Protein AF-A0A4Q7VZZ2-F1 (afdb_monomer)

Organism: NCBI:txid457575

Radius of gyration: 31.56 Å; Cα contacts (8 Å, |Δi|>4): 388; chains: 1; bounding box: 73×122×84 Å

Nearest PDB structures (foldseek):
  3zef-assembly2_E  TM=5.981E-01  e=8.680E+00  Saccharomyces cerevisiae
  4c0o-assembly1_A  TM=4.780E-01  e=5.813E+00  Homo sapiens

Foldseek 3Di:
DDDDDDDDDDDDDDDDDDDDDDDDDDDDDDDDDDDDDDDDDDDDDDDDDDDDDDDDDPPVVVVVVVLVVVVVLLVQPPPDQDDQDFDDDDFLAFAWNDPLLLQVVVQVLVVVALFKKDKDKDWLVCPRVVSVVCCVFQVQSDDPVVQVVCVVVQAKHWHKHWYDPDLTMIMIMITIHGGDGVCVVPDDIFGCPDPVRNDDDPQFKTWDWDWDDVVVVTDTGIWIATDPVNLVSLLVVLLVLLQDDDDDPCSVVVNVSSLVSLLPPHQIPRSLVSSVVSVVSNQVSNPVRDDPPDGDPDDDDRDHDDPPDGRADPPDGHHSVSSSVVSVVVVVVVVVVVVVVVVVVCVVVVPPPPPDPPPDDDDDDDDD

Secondary structure (DSSP, 8-state):
---------------------------------------------------------HHHHHHHHHHHHHHHHHHHT------SS------SPBPBSSHHHHHHHHHHHHHTT--EEEEEEEEHHHHHHHHHHHHHHH-TT--HHHHHHHHHTTBPPEEEEEEESSSSEEEEEEEE-SSBSHHHHHS--EETTSGGG--EETTTEEEEEEEPPGGGT--EEEEEEE-HHHHHHHHHHHHHHHHS--TTSTTHHHHHHHHHHHHHS---HHHHHHHHHHHHHHHHHHHTTS-TTS--S--S------TTS-SB-SSSPPBHHHHHHHHHHHHHHHHHHHHHHHHHHHHHHHSS------PPPP--PPP-

pLDDT: mean 76.36, std 24.4, range [24.23, 98.31]

Solvent-accessible surface area (backbone atoms only — not comparable to full-atom values): 22594 Å² total; per-residue (Å²): 136,85,82,86,82,90,83,87,90,86,81,86,88,88,77,91,85,84,87,81,90,83,82,88,85,86,85,90,82,83,86,80,94,78,89,82,90,79,85,83,87,90,79,93,78,87,89,80,90,89,90,79,91,76,95,77,61,69,66,59,53,53,53,52,51,56,54,50,51,56,56,48,57,68,57,70,61,63,72,68,85,71,74,96,75,75,72,89,43,86,46,87,50,63,33,46,64,41,72,62,27,42,55,45,50,53,50,54,44,38,74,73,48,27,41,31,32,40,73,53,74,40,45,41,88,50,46,58,61,50,53,52,54,41,28,74,67,41,49,34,72,56,52,76,68,54,40,51,55,40,42,75,72,50,23,36,38,37,40,70,44,55,43,76,69,55,65,58,30,29,37,37,39,44,33,24,28,70,55,54,49,60,59,74,78,75,47,84,66,34,44,40,86,42,86,92,40,32,52,60,57,78,76,50,30,29,49,41,78,44,72,45,57,67,91,80,71,35,59,74,43,81,34,44,25,58,26,71,68,46,46,51,52,51,48,52,49,39,35,53,46,36,50,53,78,56,88,92,50,90,54,46,59,50,39,53,52,50,51,53,54,59,67,70,48,61,36,36,68,45,30,43,54,51,51,50,53,43,51,49,49,23,43,57,32,22,63,76,66,46,60,92,86,62,72,66,100,72,84,77,78,84,65,75,63,66,92,78,69,72,40,44,41,73,99,61,55,45,15,48,50,43,51,36,54,51,27,51,52,51,45,50,51,52,52,51,52,51,51,52,52,52,51,55,52,50,58,72,67,62,74,78,73,79,68,74,81,77,71,83,78,80,85,83,80,85,83,134

Structure (mmCIF, N/CA/C/O backbone):
data_AF-A0A4Q7VZZ2-F1
#
_entry.id   AF-A0A4Q7VZZ2-F1
#
loop_
_atom_site.group_PDB
_atom_site.id
_atom_site.type_symbol
_atom_site.label_atom_id
_atom_site.label_alt_id
_atom_site.label_comp_id
_atom_site.label_asym_id
_atom_site.label_entity_id
_atom_site.label_seq_id
_atom_site.pdbx_PDB_ins_code
_atom_site.Cartn_x
_atom_site.Cartn_y
_atom_site.Cartn_z
_atom_site.occupancy
_atom_site.B_iso_or_equiv
_atom_site.auth_seq_id
_atom_site.auth_comp_id
_atom_site.auth_asym_id
_atom_site.auth_atom_id
_atom_site.pdbx_PDB_model_num
ATOM 1 N N . MET A 1 1 ? 4.113 51.829 35.228 1.00 39.25 1 MET A N 1
ATOM 2 C CA . MET A 1 1 ? 4.800 51.907 33.922 1.00 39.25 1 MET A CA 1
ATOM 3 C C . MET A 1 1 ? 3.866 51.384 32.838 1.00 39.25 1 MET A C 1
ATOM 5 O O . MET A 1 1 ? 3.500 50.223 32.879 1.00 39.25 1 MET A O 1
ATOM 9 N N . ARG A 1 2 ? 3.448 52.312 31.968 1.00 35.62 2 ARG A N 1
ATOM 10 C CA . ARG A 1 2 ? 2.841 52.214 30.624 1.00 35.62 2 ARG A CA 1
ATOM 11 C C . ARG A 1 2 ? 1.776 51.141 30.325 1.00 35.62 2 ARG A C 1
ATOM 13 O O . ARG A 1 2 ? 2.043 49.988 30.020 1.00 35.62 2 ARG A O 1
ATOM 20 N N . SER A 1 3 ? 0.565 51.677 30.317 1.00 32.00 3 SER A N 1
ATOM 21 C CA . SER A 1 3 ? -0.673 51.359 29.611 1.00 32.00 3 SER A CA 1
ATOM 22 C C . SER A 1 3 ? -0.572 51.303 28.068 1.00 32.00 3 SER A C 1
ATOM 24 O O . SER A 1 3 ? 0.023 52.204 27.489 1.00 32.00 3 SER A O 1
ATOM 26 N N . GLN A 1 4 ? -1.270 50.308 27.473 1.00 44.69 4 GLN A N 1
ATOM 27 C CA . GLN A 1 4 ? -2.091 50.300 26.222 1.00 44.69 4 GLN A CA 1
ATOM 28 C C . GLN A 1 4 ? -1.486 50.796 24.868 1.00 44.69 4 GLN A C 1
ATOM 30 O O . GLN A 1 4 ? -0.408 51.376 24.888 1.00 44.69 4 GLN A O 1
ATOM 35 N N . PRO A 1 5 ? -2.140 50.636 23.675 1.00 56.12 5 PRO A N 1
ATOM 36 C CA . PRO A 1 5 ? -3.466 50.062 23.349 1.00 56.12 5 PRO A CA 1
ATOM 37 C C . PRO A 1 5 ? -3.540 49.115 22.115 1.00 56.12 5 PRO A C 1
ATOM 39 O O . PRO A 1 5 ? -2.614 48.953 21.326 1.00 56.12 5 PRO A O 1
ATOM 42 N N . CYS A 1 6 ? -4.742 48.553 21.934 1.00 44.47 6 CYS A N 1
ATOM 43 C CA . CYS A 1 6 ? -5.289 48.006 20.689 1.00 44.47 6 CYS A CA 1
ATOM 44 C C . CYS A 1 6 ? -5.641 49.117 19.678 1.00 44.47 6 CYS A C 1
ATOM 46 O O . CYS A 1 6 ? -6.211 50.121 20.092 1.00 44.47 6 CYS A O 1
ATOM 48 N N . LEU A 1 7 ? -5.478 48.883 18.368 1.00 40.19 7 LEU A N 1
ATOM 49 C CA . LEU A 1 7 ? -6.240 49.562 17.304 1.00 40.19 7 LEU A CA 1
ATOM 50 C C . LEU A 1 7 ? -6.517 48.600 16.131 1.00 40.19 7 LEU A C 1
ATOM 52 O O . LEU A 1 7 ? -5.662 47.814 15.733 1.00 40.19 7 LEU A O 1
ATOM 56 N N . ARG A 1 8 ? -7.763 48.659 15.640 1.00 36.69 8 ARG A N 1
ATOM 57 C CA . ARG A 1 8 ? -8.331 47.954 14.476 1.00 36.69 8 ARG A CA 1
ATOM 58 C C . ARG A 1 8 ? -8.104 48.781 13.165 1.00 36.69 8 ARG A C 1
ATOM 60 O O . ARG A 1 8 ? -7.063 49.413 13.069 1.00 36.69 8 ARG A O 1
ATOM 67 N N . PRO A 1 9 ? -8.997 48.790 12.142 1.00 57.81 9 PRO A N 1
ATOM 68 C CA . PRO A 1 9 ? -8.767 48.210 10.816 1.00 57.81 9 PRO A CA 1
ATOM 69 C C . PRO A 1 9 ? -8.853 49.247 9.665 1.00 57.81 9 PRO A C 1
ATOM 71 O O . PRO A 1 9 ? -9.215 50.400 9.863 1.00 57.81 9 PRO A O 1
ATOM 74 N N . GLY A 1 10 ? -8.616 48.815 8.428 1.00 33.50 10 GLY A N 1
ATOM 75 C CA . GLY A 1 10 ? -8.954 49.548 7.197 1.00 33.50 10 GLY A CA 1
ATOM 76 C C . GLY A 1 10 ? -8.524 48.701 5.996 1.00 33.50 10 GLY A C 1
ATOM 77 O O . GLY A 1 10 ? -7.490 48.054 6.071 1.00 33.50 10 GLY A O 1
ATOM 78 N N . GLY A 1 11 ? -9.255 48.547 4.897 1.00 31.64 11 GLY A N 1
ATOM 79 C CA . GLY A 1 11 ? -10.345 49.333 4.331 1.00 31.64 11 GLY A CA 1
ATOM 80 C C . GLY A 1 11 ? -10.063 49.514 2.829 1.00 31.64 11 GLY A C 1
ATOM 81 O O . GLY A 1 11 ? -8.915 49.738 2.465 1.00 31.64 11 GLY A O 1
ATOM 82 N N . ALA A 1 12 ? -11.122 49.447 2.012 1.00 34.97 12 ALA A N 1
ATOM 83 C CA . ALA A 1 12 ? -11.222 49.717 0.562 1.00 34.97 12 ALA A CA 1
ATOM 84 C C . ALA A 1 12 ? -10.725 48.611 -0.404 1.00 34.97 12 ALA A C 1
ATOM 86 O O . ALA A 1 12 ? -9.605 48.135 -0.286 1.00 34.97 12 ALA A O 1
ATOM 87 N N . LEU A 1 13 ? -11.548 48.013 -1.283 1.00 33.84 13 LEU A N 1
ATOM 88 C CA . LEU A 1 13 ? -12.462 48.496 -2.351 1.00 33.84 13 LEU A CA 1
ATOM 89 C C . LEU A 1 13 ? -11.770 49.009 -3.625 1.00 33.84 13 LEU A C 1
ATOM 91 O O . LEU A 1 13 ? -10.864 49.831 -3.558 1.00 33.84 13 LEU A O 1
ATOM 95 N N . SER A 1 14 ? -12.374 48.601 -4.754 1.00 34.44 14 SER A N 1
ATOM 96 C CA . SER A 1 14 ? -12.205 49.045 -6.155 1.00 34.44 14 SER A CA 1
ATOM 97 C C . SER A 1 14 ? -11.207 48.237 -6.995 1.00 34.44 14 SER A C 1
ATOM 99 O O . SER A 1 14 ? -10.136 47.893 -6.524 1.00 34.44 14 SER A O 1
ATOM 101 N N . ALA A 1 15 ? -11.447 47.915 -8.267 1.00 34.75 15 ALA A N 1
ATOM 102 C CA . ALA A 1 15 ? -12.625 48.003 -9.128 1.00 34.75 15 ALA A CA 1
ATOM 103 C C . ALA A 1 15 ? -12.344 47.178 -10.409 1.00 34.75 15 ALA A C 1
ATOM 105 O O . ALA A 1 15 ? -11.212 47.111 -10.873 1.00 34.75 15 ALA A O 1
ATOM 106 N N . ILE A 1 16 ? -13.395 46.549 -10.942 1.00 35.69 16 ILE A N 1
ATOM 107 C CA . ILE A 1 16 ? -13.844 46.543 -12.349 1.00 35.69 16 ILE A CA 1
ATOM 108 C C . ILE A 1 16 ? -12.779 46.796 -13.441 1.00 35.69 16 ILE A C 1
ATOM 110 O O . ILE A 1 16 ? -12.293 47.916 -13.582 1.00 35.69 16 ILE A O 1
ATOM 114 N N . ARG A 1 17 ? -12.609 45.824 -14.354 1.00 32.16 17 ARG A N 1
ATOM 115 C CA . ARG A 1 17 ? -12.758 46.050 -15.809 1.00 32.16 17 ARG A CA 1
ATOM 116 C C . ARG A 1 17 ? -12.973 44.747 -16.583 1.00 32.16 17 ARG A C 1
ATOM 118 O O . ARG A 1 17 ? -12.290 43.751 -16.377 1.00 32.16 17 ARG A O 1
ATOM 125 N N . SER A 1 18 ? -13.984 44.815 -17.436 1.00 35.59 18 SER A N 1
ATOM 126 C CA . SER A 1 18 ? -14.483 43.844 -18.401 1.00 35.59 18 SER A CA 1
ATOM 127 C C . SER A 1 18 ? -13.804 43.994 -19.772 1.00 35.59 18 SER A C 1
ATOM 129 O O . SER A 1 18 ? -13.081 44.964 -20.002 1.00 35.59 18 SER A O 1
ATOM 131 N N . ASN A 1 19 ? -14.189 43.087 -20.680 1.00 32.56 19 ASN A N 1
ATOM 132 C CA . ASN A 1 19 ? -14.012 43.059 -22.144 1.00 32.56 19 ASN A CA 1
ATOM 133 C C . ASN A 1 19 ? -12.762 42.294 -22.619 1.00 32.56 19 ASN A C 1
ATOM 135 O O . ASN A 1 19 ? -11.673 42.501 -22.106 1.00 32.56 19 ASN A O 1
ATOM 139 N N . GLY A 1 20 ? -12.837 41.411 -23.613 1.00 31.78 20 GLY A N 1
ATOM 140 C CA . GLY A 1 20 ? -13.952 41.066 -24.487 1.00 31.78 20 GLY A CA 1
ATOM 141 C C . GLY A 1 20 ? -13.604 39.875 -25.384 1.00 31.78 20 GLY A C 1
ATOM 142 O O . GLY A 1 20 ? -12.451 39.448 -25.459 1.00 31.78 20 GLY A O 1
ATOM 143 N N . ASP A 1 21 ? -14.653 39.354 -26.009 1.00 32.09 21 ASP A N 1
ATOM 144 C CA . ASP A 1 21 ? -14.691 38.262 -26.975 1.00 32.09 21 ASP A CA 1
ATOM 145 C C . ASP A 1 21 ? -13.755 38.437 -28.179 1.00 32.09 21 ASP A C 1
ATOM 147 O O . ASP A 1 21 ? -13.627 39.531 -28.726 1.00 32.09 21 ASP A O 1
ATOM 151 N N . ALA A 1 22 ? -13.224 37.317 -28.678 1.00 33.28 22 ALA A N 1
ATOM 152 C CA . ALA A 1 22 ? -12.983 37.124 -30.107 1.00 33.28 22 ALA A CA 1
ATOM 153 C C . ALA A 1 22 ? -12.971 35.625 -30.455 1.00 33.28 22 ALA A C 1
ATOM 155 O O . ALA A 1 22 ? -12.249 34.821 -29.866 1.00 33.28 22 ALA A O 1
ATOM 156 N N . ALA A 1 23 ? -13.825 35.275 -31.412 1.00 30.80 23 ALA A N 1
ATOM 157 C CA . ALA A 1 23 ? -14.110 33.942 -31.911 1.00 30.80 23 ALA A CA 1
ATOM 158 C C . ALA A 1 23 ? -13.030 33.389 -32.871 1.00 30.80 23 ALA A C 1
ATOM 160 O O . ALA A 1 23 ? -12.411 34.155 -33.598 1.00 30.80 23 ALA A O 1
ATOM 161 N N . LEU A 1 24 ? -12.877 32.050 -32.845 1.00 37.41 24 LEU A N 1
ATOM 162 C CA . LEU A 1 24 ? -12.759 31.051 -33.942 1.00 37.41 24 LEU A CA 1
ATOM 163 C C . LEU A 1 24 ? -12.002 31.420 -35.252 1.00 37.41 24 LEU A C 1
ATOM 165 O O . LEU A 1 24 ? -12.195 32.504 -35.791 1.00 37.41 24 LEU A O 1
ATOM 169 N N . PRO A 1 25 ? -11.249 30.475 -35.875 1.00 44.44 25 PRO A N 1
ATOM 170 C CA . PRO A 1 25 ? -11.900 29.392 -36.627 1.00 44.44 25 PRO A CA 1
ATOM 171 C C . PRO A 1 25 ? -11.245 27.997 -36.611 1.00 44.44 25 PRO A C 1
ATOM 173 O O . PRO A 1 25 ? -10.051 27.795 -36.406 1.00 44.44 25 PRO A O 1
ATOM 176 N N . VAL A 1 26 ? -12.127 27.035 -36.882 1.00 37.75 26 VAL A N 1
ATOM 177 C CA . VAL A 1 26 ? -11.930 25.622 -37.232 1.00 37.75 26 VAL A CA 1
ATOM 178 C C . VAL A 1 26 ? -11.282 25.496 -38.619 1.00 37.75 26 VAL A C 1
ATOM 180 O O . VAL A 1 26 ? -11.560 26.325 -39.486 1.00 37.75 26 VAL A O 1
ATOM 183 N N . PRO A 1 27 ? -10.553 24.399 -38.894 1.00 40.97 27 PRO A N 1
ATOM 184 C CA . PRO A 1 27 ? -10.705 23.766 -40.202 1.00 40.97 27 PRO A CA 1
ATOM 185 C C . PRO A 1 27 ? -11.000 22.257 -40.137 1.00 40.97 27 PRO A C 1
ATOM 187 O O . PRO A 1 27 ? -10.382 21.482 -39.408 1.00 40.97 27 PRO A O 1
ATOM 190 N N . LEU A 1 28 ? -11.976 21.881 -40.965 1.00 31.53 28 LEU A N 1
ATOM 191 C CA . LEU A 1 28 ? -12.332 20.543 -41.433 1.00 31.53 28 LEU A CA 1
ATOM 192 C C . LEU A 1 28 ? -11.379 20.097 -42.557 1.00 31.53 28 LEU A C 1
ATOM 194 O O . LEU A 1 28 ? -11.210 20.839 -43.519 1.00 31.53 28 LEU A O 1
ATOM 198 N N . ALA A 1 29 ? -10.880 18.858 -42.502 1.00 28.33 29 ALA A N 1
ATOM 199 C CA . ALA A 1 29 ? -10.583 17.992 -43.661 1.00 28.33 29 ALA A CA 1
ATOM 200 C C . ALA A 1 29 ? -10.330 16.562 -43.125 1.00 28.33 29 ALA A C 1
ATOM 202 O O . ALA A 1 29 ? -9.473 16.383 -42.268 1.00 28.33 29 ALA A O 1
ATOM 203 N N . ARG A 1 30 ? -11.209 15.568 -43.312 1.00 29.41 30 ARG A N 1
ATOM 204 C CA . ARG A 1 30 ? -11.512 14.724 -44.493 1.00 29.41 30 ARG A CA 1
ATOM 205 C C . ARG A 1 30 ? -10.363 13.834 -45.004 1.00 29.41 30 ARG A C 1
ATOM 207 O O . ARG A 1 30 ? -9.391 14.335 -45.549 1.00 29.41 30 ARG A O 1
ATOM 214 N N . ASN A 1 31 ? -10.674 12.526 -44.989 1.00 26.50 31 ASN A N 1
ATOM 215 C CA . ASN A 1 31 ? -10.181 11.425 -45.834 1.00 26.50 31 ASN A CA 1
ATOM 216 C C . ASN A 1 31 ? -8.745 10.925 -45.514 1.00 26.50 31 ASN A C 1
ATOM 218 O O . ASN A 1 31 ? -7.894 11.704 -45.127 1.00 26.50 31 ASN A O 1
ATOM 222 N N . ILE A 1 32 ? -8.366 9.643 -45.594 1.00 27.34 32 ILE A N 1
ATOM 223 C CA . ILE A 1 32 ? -8.776 8.520 -46.451 1.00 27.34 32 ILE A CA 1
ATOM 224 C C . ILE A 1 32 ? -8.549 7.202 -45.676 1.00 27.34 32 ILE A C 1
ATOM 226 O O . ILE A 1 32 ? -7.479 6.986 -45.110 1.00 27.34 32 ILE A O 1
ATOM 230 N N . PHE A 1 33 ? -9.536 6.302 -45.702 1.00 26.12 33 PHE A N 1
ATOM 231 C CA . PHE A 1 33 ? -9.358 4.868 -45.450 1.00 26.12 33 PHE A CA 1
ATOM 232 C C . PHE A 1 33 ? -8.538 4.264 -46.601 1.00 26.12 33 PHE A C 1
ATOM 234 O O . PHE A 1 33 ? -8.962 4.344 -47.752 1.00 26.12 33 PHE A O 1
ATOM 241 N N . ARG A 1 34 ? -7.408 3.615 -46.308 1.00 25.19 34 ARG A N 1
ATOM 242 C CA . ARG A 1 34 ? -6.804 2.622 -47.208 1.00 25.19 34 ARG A CA 1
ATOM 243 C C . ARG A 1 34 ? -6.516 1.354 -46.415 1.00 25.19 34 ARG A C 1
ATOM 245 O O . ARG A 1 34 ? -5.569 1.293 -45.638 1.00 25.19 34 ARG A O 1
ATOM 252 N N . CYS A 1 35 ? -7.400 0.376 -46.587 1.00 24.83 35 CYS A N 1
ATOM 253 C CA . CYS A 1 35 ? -7.046 -1.031 -46.480 1.00 24.83 35 CYS A CA 1
ATOM 254 C C . CYS A 1 35 ? -6.288 -1.382 -47.757 1.00 24.83 35 CYS A C 1
ATOM 256 O O . CYS A 1 35 ? -6.833 -1.151 -48.829 1.00 24.83 35 CYS A O 1
ATOM 258 N N . ASP A 1 36 ? -5.093 -1.949 -47.635 1.00 24.23 36 ASP A N 1
ATOM 259 C CA . ASP A 1 36 ? -4.539 -2.810 -48.673 1.00 24.23 36 ASP A CA 1
ATOM 260 C C . ASP A 1 36 ? -3.906 -4.030 -48.006 1.00 24.23 36 ASP A C 1
ATOM 262 O O . ASP A 1 36 ? -2.984 -3.956 -47.194 1.00 24.23 36 ASP A O 1
ATOM 266 N N . SER A 1 37 ? -4.509 -5.161 -48.335 1.00 26.12 37 SER A N 1
ATOM 267 C CA . SER A 1 37 ? -4.106 -6.531 -48.085 1.00 26.12 37 SER A CA 1
ATOM 268 C C . SER A 1 37 ? -3.112 -6.989 -49.153 1.00 26.12 37 SER A C 1
ATOM 270 O O . SER A 1 37 ? -3.473 -7.018 -50.325 1.00 26.12 37 SER A O 1
ATOM 272 N N . ILE A 1 38 ? -1.913 -7.422 -48.755 1.00 27.98 38 ILE A N 1
ATOM 273 C CA . ILE A 1 38 ? -0.977 -8.244 -49.552 1.00 27.98 38 ILE A CA 1
ATOM 274 C C . ILE A 1 38 ? -0.249 -9.127 -48.511 1.00 27.98 38 ILE A C 1
ATOM 276 O O . ILE A 1 38 ? 0.435 -8.586 -47.652 1.00 27.98 38 ILE A O 1
ATOM 280 N N . SER A 1 39 ? -0.554 -10.411 -48.279 1.00 24.44 39 SER A N 1
ATOM 281 C CA . SER A 1 39 ? -0.459 -11.628 -49.110 1.00 24.44 39 SER A CA 1
ATOM 282 C C . SER A 1 39 ? 0.946 -11.949 -49.648 1.00 24.44 39 SER A C 1
ATOM 284 O O . SER A 1 39 ? 1.445 -11.250 -50.518 1.00 24.44 39 SER A O 1
ATOM 286 N N . SER A 1 40 ? 1.447 -13.125 -49.232 1.00 28.25 40 SER A N 1
ATOM 287 C CA . SER A 1 40 ? 2.442 -13.993 -49.904 1.00 28.25 40 SER A CA 1
ATOM 288 C C . SER A 1 40 ? 3.922 -13.614 -49.722 1.00 28.25 40 SER A C 1
ATOM 290 O O . SER A 1 40 ? 4.353 -12.546 -50.126 1.00 28.25 40 SER A O 1
ATOM 292 N N . ASN A 1 41 ? 4.686 -14.399 -48.949 1.00 28.25 41 ASN A N 1
ATOM 293 C CA . ASN A 1 41 ? 5.438 -15.620 -49.329 1.00 28.25 41 ASN A CA 1
ATOM 294 C C . ASN A 1 41 ? 6.788 -15.323 -50.004 1.00 28.25 41 ASN A C 1
ATOM 296 O O . ASN A 1 41 ? 6.893 -14.363 -50.751 1.00 28.25 41 ASN A O 1
ATOM 300 N N . HIS A 1 42 ? 7.752 -16.231 -49.769 1.00 28.25 42 HIS A N 1
ATOM 301 C CA . HIS A 1 42 ? 9.171 -16.255 -50.188 1.00 28.25 42 HIS A CA 1
ATOM 302 C C . HIS A 1 42 ? 10.153 -15.635 -49.174 1.00 28.25 42 HIS A C 1
ATOM 304 O O . HIS A 1 42 ? 9.931 -14.545 -48.675 1.00 28.25 42 HIS A O 1
ATOM 310 N N . THR A 1 43 ? 11.275 -16.246 -48.780 1.00 28.97 43 THR A N 1
ATOM 311 C CA . THR A 1 43 ? 11.928 -17.509 -49.157 1.00 28.97 43 THR A CA 1
ATOM 312 C C . THR A 1 43 ? 12.889 -17.898 -48.029 1.00 28.97 43 THR A C 1
ATOM 314 O O . THR A 1 43 ? 13.584 -17.060 -47.459 1.00 28.97 43 THR A O 1
ATOM 317 N N . VAL A 1 44 ? 12.922 -19.195 -47.731 1.00 34.22 44 VAL A N 1
ATOM 318 C CA . VAL A 1 44 ? 13.939 -19.883 -46.933 1.00 34.22 44 VAL A CA 1
ATOM 319 C C . VAL A 1 44 ? 15.246 -19.883 -47.720 1.00 34.22 44 VAL A C 1
ATOM 321 O O . VAL A 1 44 ? 15.257 -20.454 -48.798 1.00 34.22 44 VAL A O 1
ATOM 324 N N . HIS A 1 45 ? 16.337 -19.322 -47.192 1.00 28.31 45 HIS A N 1
ATOM 325 C CA . HIS A 1 45 ? 17.685 -19.848 -47.438 1.00 28.31 45 HIS A CA 1
ATOM 326 C C . HIS A 1 45 ? 18.717 -19.328 -46.425 1.00 28.31 45 HIS A C 1
ATOM 328 O O . HIS A 1 45 ? 18.928 -18.133 -46.266 1.00 28.31 45 HIS A O 1
ATOM 334 N N . SER A 1 46 ? 19.422 -20.301 -45.842 1.00 29.31 46 SER A N 1
ATOM 335 C CA . SER A 1 46 ? 20.857 -20.274 -45.545 1.00 29.31 46 SER A CA 1
ATOM 336 C C . SER A 1 46 ? 21.383 -19.283 -44.501 1.00 29.31 46 SER A C 1
ATOM 338 O O . SER A 1 46 ? 21.820 -18.190 -44.843 1.00 29.31 46 SER A O 1
ATOM 340 N N . VAL A 1 47 ? 21.580 -19.774 -43.270 1.00 28.38 47 VAL A N 1
ATOM 341 C CA . VAL A 1 47 ? 22.791 -19.443 -42.494 1.00 28.38 47 VAL A CA 1
ATOM 342 C C . VAL A 1 47 ? 23.305 -20.702 -41.786 1.00 28.38 47 VAL A C 1
ATOM 344 O O . VAL A 1 47 ? 22.847 -21.073 -40.707 1.00 28.38 47 VAL A O 1
ATOM 347 N N . ARG A 1 48 ? 24.288 -21.361 -42.404 1.00 31.39 48 ARG A N 1
ATOM 348 C CA . ARG A 1 48 ? 25.267 -22.216 -41.721 1.00 31.39 48 ARG A CA 1
ATOM 349 C C . ARG A 1 48 ? 26.599 -21.462 -41.730 1.00 31.39 48 ARG A C 1
ATOM 351 O O . ARG A 1 48 ? 26.944 -20.863 -42.739 1.00 31.39 48 ARG A O 1
ATOM 358 N N . ALA A 1 49 ? 27.325 -21.578 -40.618 1.00 29.47 49 ALA A N 1
ATOM 359 C CA . ALA A 1 49 ? 28.697 -21.120 -40.371 1.00 29.47 49 ALA A CA 1
ATOM 360 C C . ALA A 1 49 ? 28.892 -19.639 -39.990 1.00 29.47 49 ALA A C 1
ATOM 362 O O . ALA A 1 49 ? 29.111 -18.788 -40.839 1.00 29.47 49 ALA A O 1
ATOM 363 N N . CYS A 1 50 ? 28.932 -19.368 -38.677 1.00 28.58 50 CYS A N 1
ATOM 364 C CA . CYS A 1 50 ? 30.097 -18.743 -38.029 1.00 28.58 50 CYS A CA 1
ATOM 365 C C . CYS A 1 50 ? 29.931 -18.799 -36.496 1.00 28.58 50 CYS A C 1
ATOM 367 O O . CYS A 1 50 ? 29.397 -17.882 -35.879 1.00 28.58 50 CYS A O 1
ATOM 369 N N . ALA A 1 51 ? 30.350 -19.898 -35.863 1.00 31.08 51 ALA A N 1
ATOM 370 C CA . ALA A 1 51 ? 30.410 -20.005 -34.403 1.00 31.08 51 ALA A CA 1
ATOM 371 C C . ALA A 1 51 ? 31.790 -20.522 -33.986 1.00 31.08 51 ALA A C 1
ATOM 373 O O . ALA A 1 51 ? 31.963 -21.669 -33.591 1.00 31.08 51 ALA A O 1
ATOM 374 N N . ALA A 1 52 ? 32.787 -19.649 -34.101 1.00 37.03 52 ALA A N 1
ATOM 375 C CA . ALA A 1 52 ? 34.055 -19.784 -33.404 1.00 37.03 52 ALA A CA 1
ATOM 376 C C . ALA A 1 52 ? 34.500 -18.394 -32.933 1.00 37.03 52 ALA A C 1
ATOM 378 O O . ALA A 1 52 ? 34.535 -17.453 -33.721 1.00 37.03 52 ALA A O 1
ATOM 379 N N . ARG A 1 53 ? 34.891 -18.317 -31.654 1.00 33.50 53 ARG A N 1
ATOM 380 C CA . ARG A 1 53 ? 35.426 -17.160 -30.904 1.00 33.50 53 ARG A CA 1
ATOM 381 C C . ARG A 1 53 ? 34.402 -16.189 -30.305 1.00 33.50 53 ARG A C 1
ATOM 383 O O . ARG A 1 53 ? 34.074 -15.163 -30.887 1.00 33.50 53 ARG A O 1
ATOM 390 N N . ARG A 1 54 ? 34.078 -16.413 -29.029 1.00 38.59 54 ARG A N 1
ATOM 391 C CA . ARG A 1 54 ? 34.680 -15.680 -27.891 1.00 38.59 54 ARG A CA 1
ATOM 392 C C . ARG A 1 54 ? 34.009 -16.149 -26.601 1.00 38.59 54 ARG A C 1
ATOM 394 O O . ARG A 1 54 ? 32.844 -15.859 -26.355 1.00 38.59 54 ARG A O 1
ATOM 401 N N . GLY A 1 55 ? 34.763 -16.875 -25.777 1.00 40.50 55 GLY A N 1
ATOM 402 C CA . GLY A 1 55 ? 34.391 -17.116 -24.392 1.00 40.50 55 GLY A CA 1
ATOM 403 C C . GLY A 1 55 ? 34.516 -15.809 -23.634 1.00 40.50 55 GLY A C 1
ATOM 404 O O . GLY A 1 55 ? 35.631 -15.358 -23.431 1.00 40.50 55 GLY A O 1
ATOM 405 N N . HIS A 1 56 ? 33.393 -15.192 -23.286 1.00 39.28 56 HIS A N 1
ATOM 406 C CA . HIS A 1 56 ? 33.267 -14.203 -22.222 1.00 39.28 56 HIS A CA 1
ATOM 407 C C . HIS A 1 56 ? 31.844 -14.314 -21.659 1.00 39.28 56 HIS A C 1
ATOM 409 O O . HIS A 1 56 ? 30.861 -14.179 -22.385 1.00 39.28 56 HIS A O 1
ATOM 415 N N . SER A 1 57 ? 31.776 -14.472 -20.337 1.00 43.62 57 SER A N 1
ATOM 416 C CA . SER A 1 57 ? 30.649 -14.099 -19.478 1.00 43.62 57 SER A CA 1
ATOM 417 C C . SER A 1 57 ? 29.603 -15.159 -19.105 1.00 43.62 57 SER A C 1
ATOM 419 O O . SER A 1 57 ? 28.419 -15.070 -19.436 1.00 43.62 57 SER A O 1
ATOM 421 N N . THR A 1 58 ? 30.024 -16.104 -18.265 1.00 40.66 58 THR A N 1
ATOM 422 C CA . THR A 1 58 ? 29.147 -16.759 -17.275 1.00 40.66 58 THR A CA 1
ATOM 423 C C . THR A 1 58 ? 28.572 -15.747 -16.268 1.00 40.66 58 THR A C 1
ATOM 425 O O . THR A 1 58 ? 27.390 -15.820 -15.941 1.00 40.66 58 THR A O 1
ATOM 428 N N . ALA A 1 59 ? 29.333 -14.706 -15.901 1.00 44.41 59 ALA A N 1
ATOM 429 C CA . ALA A 1 59 ? 28.909 -13.675 -14.945 1.00 44.41 59 ALA A CA 1
ATOM 430 C C . ALA A 1 59 ? 27.704 -12.825 -15.409 1.00 44.41 59 ALA A C 1
ATOM 432 O O . ALA A 1 59 ? 26.827 -12.499 -14.610 1.00 44.41 59 ALA A O 1
ATOM 433 N N . VAL A 1 60 ? 27.594 -12.488 -16.703 1.00 46.56 60 VAL A N 1
ATOM 434 C CA . VAL A 1 60 ? 26.417 -11.762 -17.225 1.00 46.56 60 VAL A CA 1
ATOM 435 C C . VAL A 1 60 ? 25.190 -12.675 -17.263 1.00 46.56 60 VAL A C 1
ATOM 437 O O . VAL A 1 60 ? 24.085 -12.207 -16.993 1.00 46.56 60 VAL A O 1
ATOM 440 N N . ARG A 1 61 ? 25.348 -13.979 -17.527 1.00 41.62 61 ARG A N 1
ATOM 441 C CA . ARG A 1 61 ? 24.223 -14.930 -17.501 1.00 41.62 61 ARG A CA 1
ATOM 442 C C . ARG A 1 61 ? 23.655 -15.113 -16.093 1.00 41.62 61 ARG A C 1
ATOM 444 O O . ARG A 1 61 ? 22.436 -15.064 -15.945 1.00 41.62 61 ARG A O 1
ATOM 451 N N . GLU A 1 62 ? 24.506 -15.224 -15.076 1.00 41.97 62 GLU A N 1
ATOM 452 C CA . GLU A 1 62 ? 24.078 -15.351 -13.674 1.00 41.97 62 GLU A CA 1
ATOM 453 C C . GLU A 1 62 ? 23.383 -14.084 -13.158 1.00 41.97 62 GLU A C 1
ATOM 455 O O . GLU A 1 62 ? 22.317 -14.168 -12.546 1.00 41.97 62 GLU A O 1
ATOM 460 N N . HIS A 1 63 ? 23.897 -12.896 -13.496 1.00 44.06 63 HIS A N 1
ATOM 461 C CA . HIS A 1 63 ? 23.247 -11.637 -13.113 1.00 44.06 63 HIS A CA 1
ATOM 462 C C . HIS A 1 63 ? 21.890 -11.447 -13.811 1.00 44.06 63 HIS A C 1
ATOM 464 O O . HIS A 1 63 ? 20.922 -10.996 -13.200 1.00 44.06 63 HIS A O 1
ATOM 470 N N . THR A 1 64 ? 21.776 -11.853 -15.080 1.00 41.59 64 THR A N 1
ATOM 471 C CA . THR A 1 64 ? 20.504 -11.780 -15.816 1.00 41.59 64 THR A CA 1
ATOM 472 C C . THR A 1 64 ? 19.482 -12.794 -15.284 1.00 41.59 64 THR A C 1
ATOM 474 O O . THR A 1 64 ? 18.291 -12.487 -15.242 1.00 41.59 64 THR A O 1
ATOM 477 N N . ALA A 1 65 ? 19.924 -13.973 -14.830 1.00 39.09 65 ALA A N 1
ATOM 478 C CA . ALA A 1 65 ? 19.067 -14.979 -14.200 1.00 39.09 65 ALA A CA 1
ATOM 479 C C . ALA A 1 65 ? 18.548 -14.524 -12.822 1.00 39.09 65 ALA A C 1
ATOM 481 O O . ALA A 1 65 ? 17.355 -14.663 -12.553 1.00 39.09 65 ALA A O 1
ATOM 482 N N . ALA A 1 66 ? 19.392 -13.891 -11.998 1.00 39.12 66 ALA A N 1
ATOM 483 C CA . ALA A 1 66 ? 18.979 -13.297 -10.723 1.00 39.12 66 ALA A CA 1
ATOM 484 C C . ALA A 1 66 ? 17.956 -12.157 -10.916 1.00 39.12 66 ALA A C 1
ATOM 486 O O . ALA A 1 66 ? 16.953 -12.081 -10.205 1.00 39.12 66 ALA A O 1
ATOM 487 N N . CYS A 1 67 ? 18.146 -11.316 -11.937 1.00 38.69 67 CYS A N 1
ATOM 488 C CA . CYS A 1 67 ? 17.215 -10.239 -12.281 1.00 38.69 67 CYS A CA 1
ATOM 489 C C . CYS A 1 67 ? 15.882 -10.743 -12.873 1.00 38.69 67 CYS A C 1
ATOM 491 O O . CYS A 1 67 ? 14.831 -10.154 -12.615 1.00 38.69 67 CYS A O 1
ATOM 493 N N . LEU A 1 68 ? 15.891 -11.842 -13.637 1.00 36.94 68 LEU A N 1
ATOM 494 C CA . LEU A 1 68 ? 14.666 -12.493 -14.123 1.00 36.94 68 LEU A CA 1
ATOM 495 C C . LEU A 1 68 ? 13.902 -13.197 -12.995 1.00 36.94 68 LEU A C 1
ATOM 497 O O . LEU A 1 68 ? 12.673 -13.230 -13.032 1.00 36.94 68 LEU A O 1
ATOM 501 N N . HIS A 1 69 ? 14.598 -13.692 -11.967 1.00 39.59 69 HIS A N 1
ATOM 502 C CA . HIS A 1 69 ? 13.955 -14.229 -10.770 1.00 39.59 69 HIS A CA 1
ATOM 503 C C . HIS A 1 69 ? 13.194 -13.128 -10.002 1.00 39.59 69 HIS A C 1
ATOM 505 O O . HIS A 1 69 ? 12.037 -13.337 -9.642 1.00 39.59 69 HIS A O 1
ATOM 511 N N . ASP A 1 70 ? 13.760 -11.923 -9.871 1.00 40.62 70 ASP A N 1
ATOM 512 C CA . ASP A 1 70 ? 13.105 -10.747 -9.255 1.00 40.62 70 ASP A CA 1
ATOM 513 C C . ASP A 1 70 ? 11.917 -10.220 -10.098 1.00 40.62 70 ASP A C 1
ATOM 515 O O . ASP A 1 70 ? 10.846 -9.896 -9.576 1.00 40.62 70 ASP A O 1
ATOM 519 N N . ALA A 1 71 ? 12.026 -10.242 -11.434 1.00 33.38 71 ALA A N 1
ATOM 520 C CA . ALA A 1 71 ? 10.897 -9.944 -12.325 1.00 33.38 71 ALA A CA 1
ATOM 521 C C . ALA A 1 71 ? 9.784 -11.012 -12.250 1.00 33.38 71 ALA A C 1
ATOM 523 O O . ALA A 1 71 ? 8.601 -10.681 -12.318 1.00 33.38 71 ALA A O 1
ATOM 524 N N . SER A 1 72 ? 10.139 -12.284 -12.040 1.00 39.72 72 SER A N 1
ATOM 525 C CA . SER A 1 72 ? 9.169 -13.364 -11.832 1.00 39.72 72 SER A CA 1
ATOM 526 C C . SER A 1 72 ? 8.489 -13.302 -10.456 1.00 39.72 72 SER A C 1
ATOM 528 O O . SER A 1 72 ? 7.334 -13.712 -10.336 1.00 39.72 72 SER A O 1
ATOM 530 N N . GLN A 1 73 ? 9.132 -12.710 -9.438 1.00 41.03 73 GLN A N 1
ATOM 531 C CA . GLN A 1 73 ? 8.487 -12.431 -8.149 1.00 41.03 73 GLN A CA 1
ATOM 532 C C . GLN A 1 73 ? 7.411 -11.344 -8.257 1.00 41.03 73 GLN A C 1
ATOM 534 O O . GLN A 1 73 ? 6.362 -11.470 -7.629 1.00 41.03 73 GLN A O 1
ATOM 539 N N . LEU A 1 74 ? 7.587 -10.344 -9.131 1.00 39.59 74 LEU A N 1
ATOM 540 C CA . LEU A 1 74 ? 6.510 -9.396 -9.458 1.00 39.59 74 LEU A CA 1
ATOM 541 C C . LEU A 1 74 ? 5.308 -10.070 -10.134 1.00 39.59 74 LEU A C 1
ATOM 543 O O . LEU A 1 74 ? 4.185 -9.585 -10.013 1.00 39.59 74 LEU A O 1
ATOM 547 N N . GLN A 1 75 ? 5.536 -11.178 -10.842 1.00 39.69 75 GLN A N 1
ATOM 548 C CA . GLN A 1 75 ? 4.509 -11.881 -11.610 1.00 39.69 75 GLN A CA 1
ATOM 549 C C . GLN A 1 75 ? 3.762 -12.943 -10.787 1.00 39.69 75 GLN A C 1
ATOM 551 O O . GLN A 1 75 ? 2.627 -13.282 -11.115 1.00 39.69 75 GLN A O 1
ATOM 556 N N . ARG A 1 76 ? 4.346 -13.428 -9.680 1.00 37.16 76 ARG A N 1
ATOM 557 C CA . ARG A 1 76 ? 3.698 -14.391 -8.767 1.00 37.16 76 ARG A CA 1
ATOM 558 C C . ARG A 1 76 ? 2.666 -13.770 -7.822 1.00 37.16 76 ARG A C 1
ATOM 560 O O . ARG A 1 76 ? 1.879 -14.507 -7.241 1.00 37.16 76 ARG A O 1
ATOM 567 N N . CYS A 1 77 ? 2.583 -12.443 -7.753 1.00 37.47 77 CYS A N 1
ATOM 568 C CA . CYS A 1 77 ? 1.461 -11.733 -7.130 1.00 37.47 77 CYS A CA 1
ATOM 569 C C . CYS A 1 77 ? 0.350 -11.411 -8.142 1.00 37.47 77 CYS A C 1
ATOM 571 O O . CYS A 1 77 ? -0.330 -10.390 -8.024 1.00 37.47 77 CYS A O 1
ATOM 573 N N . ALA A 1 78 ? 0.160 -12.257 -9.160 1.00 37.34 78 ALA A N 1
ATOM 574 C CA . ALA A 1 78 ? -1.081 -12.275 -9.915 1.00 37.34 78 ALA A CA 1
ATOM 575 C C . ALA A 1 78 ? -2.194 -12.723 -8.959 1.00 37.34 78 ALA A C 1
ATOM 577 O O . ALA A 1 78 ? -2.470 -13.912 -8.814 1.00 37.34 78 ALA A O 1
ATOM 578 N N . VAL A 1 79 ? -2.781 -11.750 -8.257 1.00 47.41 79 VAL A N 1
ATOM 579 C CA . VAL A 1 79 ? -4.044 -11.895 -7.535 1.00 47.41 79 VAL A CA 1
ATOM 580 C C . VAL A 1 79 ? -5.013 -12.511 -8.534 1.00 47.41 79 VAL A C 1
ATOM 582 O O . VAL A 1 79 ? -5.393 -11.852 -9.506 1.00 47.41 79 VAL A O 1
ATOM 585 N N . GLN A 1 80 ? -5.324 -13.797 -8.363 1.00 49.94 80 GLN A N 1
ATOM 586 C CA . GLN A 1 80 ? -6.290 -14.465 -9.221 1.00 49.94 80 GLN A CA 1
ATOM 587 C C . GLN A 1 80 ? -7.582 -13.637 -9.213 1.00 49.94 80 GLN A C 1
ATOM 589 O O . GLN A 1 80 ? -7.961 -13.118 -8.155 1.00 49.94 80 GLN A O 1
ATOM 594 N N . PRO A 1 81 ? -8.244 -13.453 -10.369 1.00 46.84 81 PRO A N 1
ATOM 595 C CA . PRO A 1 81 ? -9.497 -12.722 -10.411 1.00 46.84 81 PRO A CA 1
ATOM 596 C C . PRO A 1 81 ? -10.502 -13.445 -9.515 1.00 46.84 81 PRO A C 1
ATOM 598 O O . PRO A 1 81 ? -10.911 -14.571 -9.791 1.00 46.84 81 PRO A O 1
ATOM 601 N N . LEU A 1 82 ? -10.853 -12.793 -8.408 1.00 53.50 82 LEU A N 1
ATOM 602 C CA . LEU A 1 82 ? -11.799 -13.313 -7.435 1.00 53.50 82 LEU A CA 1
ATOM 603 C C . LEU A 1 82 ? -13.162 -13.600 -8.115 1.00 53.50 82 LEU A C 1
ATOM 605 O O . LEU A 1 82 ? -13.577 -12.833 -8.992 1.00 53.50 82 LEU A O 1
ATOM 609 N N . PRO A 1 83 ? -13.872 -14.678 -7.732 1.00 53.28 83 PRO A N 1
ATOM 610 C CA . PRO A 1 83 ? -15.170 -15.044 -8.304 1.00 53.28 83 PRO A CA 1
ATOM 611 C C . PRO A 1 83 ? -16.218 -13.924 -8.153 1.00 53.28 83 PRO A C 1
ATOM 613 O O . PRO A 1 83 ? -16.214 -13.175 -7.183 1.00 53.28 83 PRO A O 1
ATOM 616 N N . LYS A 1 84 ? -17.131 -13.806 -9.130 1.00 49.25 84 LYS A N 1
ATOM 617 C CA . LYS A 1 84 ? -18.037 -12.646 -9.306 1.00 49.25 84 LYS A CA 1
ATOM 618 C C . LYS A 1 84 ? -19.199 -12.544 -8.302 1.00 49.25 84 LYS A C 1
ATOM 620 O O . LYS A 1 84 ? -19.867 -11.516 -8.278 1.00 49.25 84 LYS A O 1
ATOM 625 N N . LEU A 1 85 ? -19.451 -13.574 -7.497 1.00 55.41 85 LEU A N 1
ATOM 626 C CA . LEU A 1 85 ? -20.498 -13.582 -6.473 1.00 55.41 85 LEU A CA 1
ATOM 627 C C . LEU A 1 85 ? -19.860 -13.982 -5.147 1.00 55.41 85 LEU A C 1
ATOM 629 O O . LEU A 1 85 ? -19.441 -15.124 -4.968 1.00 55.41 85 LEU A O 1
ATOM 633 N N . PHE A 1 86 ? -19.733 -13.013 -4.246 1.00 57.06 86 PHE A N 1
ATOM 634 C CA . PHE A 1 86 ? -19.143 -13.230 -2.933 1.00 57.06 86 PHE A CA 1
ATOM 635 C C . PHE A 1 86 ? -20.241 -13.587 -1.936 1.00 57.06 86 PHE A C 1
ATOM 637 O O . PHE A 1 86 ? -21.233 -12.860 -1.863 1.00 57.06 86 PHE A O 1
ATOM 644 N N . PRO A 1 87 ? -20.087 -14.664 -1.150 1.00 60.22 87 PRO A N 1
ATOM 645 C CA . PRO A 1 87 ? -20.984 -14.899 -0.033 1.00 60.22 87 PRO A CA 1
ATOM 646 C C . PRO A 1 87 ? -20.798 -13.797 1.017 1.00 60.22 87 PRO A C 1
ATOM 648 O O . PRO A 1 87 ? -19.672 -13.354 1.284 1.00 60.22 87 PRO A O 1
ATOM 651 N N . VAL A 1 88 ? -21.917 -13.363 1.599 1.00 71.62 88 VAL A N 1
ATOM 652 C CA . VAL A 1 88 ? -21.960 -12.340 2.649 1.00 71.62 88 VAL A CA 1
ATOM 653 C C . VAL A 1 88 ? -21.144 -12.840 3.838 1.00 71.62 88 VAL A C 1
ATOM 655 O O . VAL A 1 88 ? -21.471 -13.863 4.434 1.00 71.62 88 VAL A O 1
ATOM 658 N N . GLY A 1 89 ? -20.053 -12.148 4.155 1.00 79.00 89 GLY A N 1
ATOM 659 C CA . GLY A 1 89 ? -19.271 -12.440 5.353 1.00 79.00 89 GLY A CA 1
ATOM 660 C C . GLY A 1 89 ? -19.775 -11.666 6.565 1.00 79.00 89 GLY A C 1
ATOM 661 O O . GLY A 1 89 ? -20.426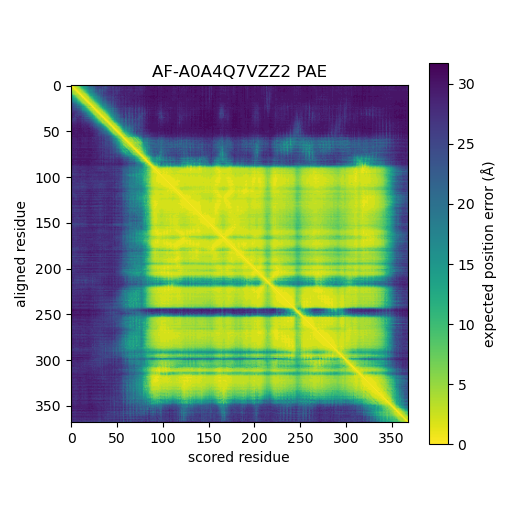 -10.626 6.449 1.00 79.00 89 GLY A O 1
ATOM 662 N N . THR A 1 90 ? -19.437 -12.171 7.741 1.00 87.88 90 THR A N 1
ATOM 663 C CA . THR A 1 90 ? -19.819 -11.625 9.049 1.00 87.88 90 THR A CA 1
ATOM 664 C C . THR A 1 90 ? -18.809 -10.617 9.591 1.00 87.88 90 THR A C 1
ATOM 666 O O . THR A 1 90 ? -19.155 -9.766 10.411 1.00 87.88 90 THR A O 1
ATOM 669 N N . SER A 1 91 ? -17.554 -10.665 9.132 1.00 92.38 91 SER A N 1
ATOM 670 C CA . SER A 1 91 ? -16.508 -9.795 9.671 1.00 92.38 91 SER A CA 1
ATOM 671 C C . SER A 1 91 ? -16.714 -8.322 9.284 1.00 92.38 91 SER A C 1
ATOM 673 O O . SER A 1 91 ? -17.100 -7.967 8.164 1.00 92.38 91 SER A O 1
ATOM 675 N N . TYR A 1 92 ? -16.419 -7.411 10.217 1.00 93.81 92 TYR A N 1
ATOM 676 C CA . TYR A 1 92 ? -16.556 -5.968 9.977 1.00 93.81 92 TYR A CA 1
ATOM 677 C C . TYR A 1 92 ? -15.491 -5.427 9.005 1.00 93.81 92 TYR A C 1
ATOM 679 O O . TYR A 1 92 ? -15.698 -4.393 8.357 1.00 93.81 92 TYR A O 1
ATOM 687 N N . VAL A 1 93 ? -14.359 -6.128 8.884 1.00 95.44 93 VAL A N 1
ATOM 688 C CA . VAL A 1 93 ? -13.247 -5.757 8.009 1.00 95.44 93 VAL A CA 1
ATOM 689 C C . VAL A 1 93 ? -13.634 -5.980 6.551 1.00 95.44 93 VAL A C 1
ATOM 691 O O . VAL A 1 93 ? -14.020 -7.072 6.139 1.00 95.44 93 VAL A O 1
ATOM 694 N N . ARG A 1 94 ? -13.481 -4.922 5.755 1.00 95.38 94 ARG A N 1
ATOM 695 C CA . ARG A 1 94 ? -13.705 -4.933 4.309 1.00 95.38 94 ARG A CA 1
ATOM 696 C C . ARG A 1 94 ? -12.375 -5.079 3.588 1.00 95.38 94 ARG A C 1
ATOM 698 O O . ARG A 1 94 ? -11.444 -4.324 3.871 1.00 95.38 94 ARG A O 1
ATOM 705 N N . ILE A 1 95 ? -12.307 -6.000 2.636 1.00 95.69 95 ILE A N 1
ATOM 706 C CA . ILE A 1 95 ? -11.112 -6.232 1.832 1.00 95.69 95 ILE A CA 1
ATOM 707 C C . ILE A 1 95 ? -11.140 -5.329 0.594 1.00 95.69 95 ILE A C 1
ATOM 709 O O . ILE A 1 95 ? -12.141 -5.315 -0.133 1.00 95.69 95 ILE A O 1
ATOM 713 N N . PRO A 1 96 ? -10.072 -4.549 0.345 1.00 95.94 96 PRO A N 1
ATOM 714 C CA . PRO A 1 96 ? -9.965 -3.750 -0.868 1.00 95.94 96 PRO A CA 1
ATOM 715 C C . PRO A 1 96 ? -10.016 -4.618 -2.131 1.00 95.94 96 PRO A C 1
ATOM 717 O O . PRO A 1 96 ? -9.540 -5.745 -2.132 1.00 95.94 96 PRO A O 1
ATOM 720 N N . SER A 1 97 ? -10.536 -4.076 -3.231 1.00 93.69 97 SER A N 1
ATOM 721 C CA . SER A 1 97 ? -10.690 -4.821 -4.493 1.00 93.69 97 SER A CA 1
ATOM 722 C C . SER A 1 97 ? -9.382 -5.071 -5.248 1.00 93.69 97 SER A C 1
ATOM 724 O O . SER A 1 97 ? -9.293 -5.955 -6.094 1.00 93.69 97 SER A O 1
ATOM 726 N N . SER A 1 98 ? -8.367 -4.248 -4.992 1.00 93.81 98 SER A N 1
ATOM 727 C CA . SER A 1 98 ? -7.070 -4.288 -5.664 1.00 93.81 98 SER A CA 1
ATOM 728 C C . SER A 1 98 ? -5.988 -3.668 -4.784 1.00 93.81 98 SER A C 1
ATOM 730 O O . SER A 1 98 ? -6.281 -2.891 -3.870 1.00 93.81 98 SER A O 1
ATOM 732 N N . GLN A 1 99 ? -4.721 -3.934 -5.106 1.00 94.25 99 GLN A N 1
ATOM 733 C CA . GLN A 1 99 ? -3.585 -3.308 -4.426 1.00 94.25 99 GLN A CA 1
ATOM 734 C C . GLN A 1 99 ? -3.689 -1.776 -4.476 1.00 94.25 99 GLN A C 1
ATOM 736 O O . GLN A 1 99 ? -3.511 -1.095 -3.467 1.00 94.25 99 GLN A O 1
ATOM 741 N N . THR A 1 100 ? -4.056 -1.234 -5.639 1.00 94.88 100 THR A N 1
ATOM 742 C CA . THR A 1 100 ? -4.290 0.201 -5.836 1.00 94.88 100 THR A CA 1
ATOM 743 C C . THR A 1 100 ? -5.447 0.713 -4.971 1.00 94.88 100 THR A C 1
ATOM 745 O O . THR A 1 1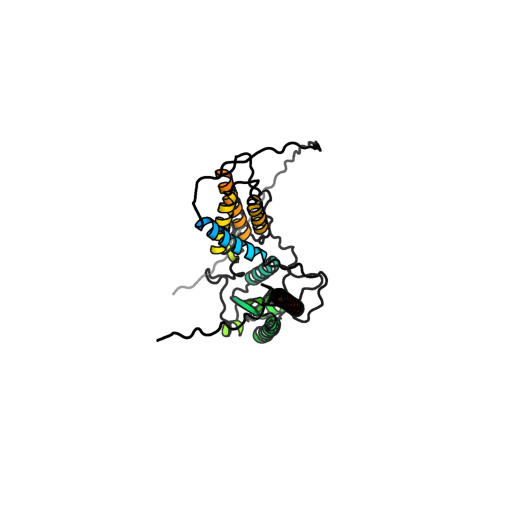00 ? -5.376 1.808 -4.422 1.00 94.88 100 THR A O 1
ATOM 748 N N . ALA A 1 101 ? -6.510 -0.066 -4.770 1.00 95.44 101 ALA A N 1
ATOM 749 C CA . ALA A 1 101 ? -7.561 0.306 -3.825 1.00 95.44 101 ALA A CA 1
ATOM 750 C C . ALA A 1 101 ? -7.057 0.339 -2.376 1.00 95.44 101 ALA A C 1
ATOM 752 O O . ALA A 1 101 ? -7.325 1.301 -1.656 1.00 95.44 101 ALA A O 1
ATOM 753 N N . CYS A 1 102 ? -6.280 -0.666 -1.964 1.00 96.75 102 CYS A N 1
ATOM 754 C CA . CYS A 1 102 ? -5.700 -0.736 -0.625 1.00 96.75 102 CYS A CA 1
ATOM 755 C C . CYS A 1 102 ? -4.797 0.470 -0.345 1.00 96.75 102 CYS A C 1
ATOM 757 O O . CYS A 1 102 ? -4.990 1.193 0.632 1.00 96.75 102 CYS A O 1
ATOM 759 N N . MET A 1 103 ? -3.863 0.745 -1.256 1.00 96.94 103 MET A N 1
ATOM 760 C CA . MET A 1 103 ? -2.978 1.908 -1.194 1.00 96.94 103 MET A CA 1
ATOM 761 C C . MET A 1 103 ? -3.773 3.217 -1.105 1.00 96.94 103 MET A C 1
ATOM 763 O O . MET A 1 103 ? -3.384 4.140 -0.387 1.00 96.94 103 MET A O 1
ATOM 767 N N . ARG A 1 104 ? -4.915 3.315 -1.795 1.00 95.69 104 ARG A N 1
ATOM 768 C CA . ARG A 1 104 ? -5.757 4.513 -1.767 1.00 95.69 104 ARG A CA 1
ATOM 769 C C . ARG A 1 104 ? -6.429 4.686 -0.412 1.00 95.69 104 ARG A C 1
ATOM 771 O O . ARG A 1 104 ? -6.450 5.803 0.088 1.00 95.69 104 ARG A O 1
ATOM 778 N N . ILE A 1 105 ? -6.949 3.612 0.174 1.00 96.31 105 ILE A N 1
ATOM 779 C CA . ILE A 1 105 ? -7.574 3.659 1.500 1.00 96.31 105 ILE A CA 1
ATOM 780 C C . ILE A 1 105 ? -6.553 4.124 2.541 1.00 96.31 105 ILE A C 1
ATOM 782 O O . ILE A 1 105 ? -6.840 5.056 3.283 1.00 96.31 105 ILE A O 1
ATOM 786 N N . VAL A 1 106 ? -5.341 3.558 2.535 1.00 97.19 106 VAL A N 1
ATOM 787 C CA . VAL A 1 106 ? -4.253 3.992 3.429 1.00 97.19 106 VAL A CA 1
ATOM 788 C C . VAL A 1 106 ? -3.936 5.477 3.237 1.00 97.19 106 VAL A C 1
ATOM 790 O O . VAL A 1 106 ? -3.895 6.224 4.210 1.00 97.19 106 VAL A O 1
ATOM 793 N N . LEU A 1 107 ? -3.752 5.916 1.987 1.00 95.94 107 LEU A N 1
ATOM 794 C CA . LEU A 1 107 ? -3.489 7.319 1.649 1.00 95.94 107 LEU A CA 1
ATOM 795 C C . LEU A 1 107 ? -4.585 8.239 2.202 1.00 95.94 107 LEU A C 1
ATOM 797 O O . LEU A 1 107 ? -4.274 9.214 2.877 1.00 95.94 107 LEU A O 1
ATOM 801 N N . GLU A 1 108 ? -5.856 7.929 1.938 1.00 94.94 108 GLU A N 1
ATOM 802 C CA . GLU A 1 108 ? -6.985 8.741 2.397 1.00 94.94 108 GLU A CA 1
ATOM 803 C C . GLU A 1 108 ? -7.108 8.747 3.927 1.00 94.94 108 GLU A C 1
ATOM 805 O O . GLU A 1 108 ? -7.466 9.770 4.507 1.00 94.94 108 GLU A O 1
ATOM 810 N N . THR A 1 109 ? -6.801 7.635 4.598 1.00 95.62 109 THR A N 1
ATOM 811 C CA . THR A 1 109 ? -6.798 7.556 6.064 1.00 95.62 109 THR A CA 1
ATOM 812 C C . THR A 1 109 ? -5.697 8.436 6.666 1.00 95.62 109 THR A C 1
ATOM 814 O O . THR A 1 109 ? -5.973 9.196 7.597 1.00 95.62 109 THR A O 1
ATOM 817 N N . VAL A 1 110 ? -4.491 8.435 6.089 1.00 95.62 110 VAL A N 1
ATOM 818 C CA . VAL A 1 110 ? -3.401 9.336 6.508 1.00 95.62 110 VAL A CA 1
ATOM 819 C C . VAL A 1 110 ? -3.743 10.801 6.215 1.00 95.62 110 VAL A C 1
ATOM 821 O O . VAL A 1 110 ? -3.578 11.651 7.086 1.00 95.62 110 VAL A O 1
ATOM 824 N N . GLU A 1 111 ? -4.293 11.111 5.034 1.00 93.38 111 GLU A N 1
ATOM 825 C CA . GLU A 1 111 ? -4.737 12.470 4.673 1.00 93.38 111 GLU A CA 1
ATOM 826 C C . GLU A 1 111 ? -5.801 13.021 5.640 1.00 93.38 111 GLU A C 1
ATOM 828 O O . GLU A 1 111 ? -5.855 14.226 5.875 1.00 93.38 111 GLU A O 1
ATOM 833 N N . ARG A 1 112 ? -6.629 12.152 6.235 1.00 92.75 112 ARG A N 1
ATOM 834 C CA . ARG A 1 112 ? -7.661 12.519 7.223 1.00 92.75 112 ARG A CA 1
ATOM 835 C C . ARG A 1 112 ? -7.132 12.696 8.652 1.00 92.75 112 ARG A C 1
ATOM 837 O O . ARG A 1 112 ? -7.937 12.977 9.544 1.00 92.75 112 ARG A O 1
ATOM 844 N N . GLY A 1 113 ? -5.828 12.520 8.876 1.00 93.44 113 GLY A N 1
ATOM 845 C CA . GLY A 1 113 ? -5.172 12.754 10.165 1.00 93.44 113 GLY A CA 1
ATOM 846 C C . GLY A 1 113 ? -4.834 11.500 10.975 1.00 93.44 113 GLY A C 1
ATOM 847 O O . GLY A 1 113 ? -4.477 11.623 12.143 1.00 93.44 113 GLY A O 1
ATOM 848 N N . SER A 1 114 ? -4.930 10.297 10.401 1.00 95.75 114 SER A N 1
ATOM 849 C CA . SER A 1 114 ? -4.364 9.092 11.025 1.00 95.75 114 SER A CA 1
ATOM 850 C C . SER A 1 114 ? -2.879 8.979 10.679 1.00 95.75 114 SER A C 1
ATOM 852 O O . SER A 1 114 ? -2.487 8.246 9.773 1.00 95.75 114 SER A O 1
ATOM 854 N N . SER A 1 115 ? -2.070 9.793 11.353 1.00 95.56 115 SER A N 1
ATOM 855 C CA . SER A 1 115 ? -0.631 9.958 11.126 1.00 95.56 115 SER A CA 1
ATOM 856 C C . SER A 1 115 ? 0.218 8.842 11.736 1.00 95.56 115 SER A C 1
ATOM 858 O O . SER A 1 115 ? 1.327 8.602 11.254 1.00 95.56 115 SER A O 1
ATOM 860 N N . TRP A 1 116 ? -0.280 8.154 12.762 1.00 97.88 116 TRP A N 1
ATOM 861 C CA . TRP A 1 116 ? 0.424 7.065 13.428 1.00 97.88 116 TRP A CA 1
ATOM 862 C C . TRP A 1 116 ? 0.072 5.732 12.797 1.00 97.88 116 TRP A C 1
ATOM 864 O O . TRP A 1 116 ? -1.080 5.499 12.429 1.00 97.88 116 TRP A O 1
ATOM 874 N N . TRP A 1 117 ? 1.045 4.838 12.667 1.00 98.06 117 TRP A N 1
ATOM 875 C CA . TRP A 1 117 ? 0.800 3.550 12.042 1.00 98.06 117 TRP A CA 1
ATOM 876 C C . TRP A 1 117 ? 1.721 2.440 12.541 1.00 98.06 117 TRP A C 1
ATOM 878 O O . TRP A 1 117 ? 2.833 2.681 12.996 1.00 98.06 117 TRP A O 1
ATOM 888 N N . SER A 1 118 ? 1.250 1.207 12.416 1.00 97.75 118 SER A N 1
ATOM 889 C CA . SER A 1 118 ? 2.036 -0.016 12.562 1.00 97.75 118 SER A CA 1
ATOM 890 C C . SER A 1 118 ? 1.636 -0.993 11.461 1.00 97.75 118 SER A C 1
ATOM 892 O O . SER A 1 118 ? 0.538 -0.905 10.902 1.00 97.75 118 SER A O 1
ATOM 894 N N . THR A 1 119 ? 2.534 -1.902 11.104 1.00 97.69 119 THR A N 1
ATOM 895 C CA . THR A 1 119 ? 2.278 -2.924 10.090 1.00 97.69 119 THR A CA 1
ATOM 896 C C . THR A 1 119 ? 2.885 -4.248 10.502 1.00 97.69 119 THR A C 1
ATOM 898 O O . THR A 1 119 ? 3.885 -4.299 11.215 1.00 97.69 119 THR A O 1
ATOM 901 N N . GLY A 1 120 ? 2.309 -5.323 9.985 1.00 97.06 120 GLY A N 1
ATOM 902 C CA . GLY A 1 120 ? 2.864 -6.654 10.115 1.00 97.06 120 GLY A CA 1
ATOM 903 C C . GLY A 1 120 ? 2.255 -7.610 9.105 1.00 97.06 120 GLY A C 1
ATOM 904 O O . GLY A 1 120 ? 1.427 -7.235 8.268 1.00 97.06 120 GLY A O 1
ATOM 905 N N . THR A 1 121 ? 2.684 -8.859 9.190 1.00 97.75 121 THR A N 1
ATOM 906 C CA . THR A 1 121 ? 2.090 -9.980 8.465 1.00 97.75 121 THR A CA 1
ATOM 907 C C . THR A 1 121 ? 1.411 -10.914 9.459 1.00 97.75 121 THR A C 1
ATOM 909 O O . THR A 1 121 ? 1.813 -11.018 10.617 1.00 97.75 121 THR A O 1
ATOM 912 N N . VAL A 1 122 ? 0.320 -11.541 9.035 1.00 97.81 122 VAL A N 1
ATOM 913 C CA . VAL A 1 122 ? -0.452 -12.489 9.839 1.00 97.81 122 VAL A CA 1
ATOM 914 C C . VAL A 1 122 ? -0.874 -13.653 8.955 1.00 97.81 122 VAL A C 1
ATOM 916 O O . VAL A 1 122 ? -1.275 -13.449 7.811 1.00 97.81 122 VAL A O 1
ATOM 919 N N . ALA A 1 123 ? -0.762 -14.873 9.470 1.00 97.62 123 ALA A N 1
ATOM 920 C CA . ALA A 1 123 ? -1.262 -16.058 8.786 1.00 97.62 123 ALA A CA 1
ATOM 921 C C . ALA A 1 123 ? -2.795 -15.996 8.640 1.00 97.62 123 ALA A C 1
ATOM 923 O O . ALA A 1 123 ? -3.479 -15.335 9.428 1.00 97.62 123 ALA A O 1
ATOM 924 N N . VAL A 1 124 ? -3.335 -16.646 7.609 1.00 97.00 124 VAL A N 1
ATOM 925 C CA . VAL A 1 124 ? -4.765 -16.563 7.260 1.00 97.00 124 VAL A CA 1
ATOM 926 C C . VAL A 1 124 ? -5.677 -17.026 8.403 1.00 97.00 124 VAL A C 1
ATOM 928 O O . VAL A 1 124 ? -6.684 -16.376 8.672 1.00 97.00 124 VAL A O 1
ATOM 931 N N . ASP A 1 125 ? -5.300 -18.085 9.119 1.00 95.94 125 ASP A N 1
ATOM 932 C CA . ASP A 1 125 ? -6.011 -18.618 10.292 1.00 95.94 125 ASP A CA 1
ATOM 933 C C . ASP A 1 125 ? -6.105 -17.608 11.449 1.00 95.94 125 ASP A C 1
ATOM 935 O O . ASP A 1 125 ? -7.101 -17.558 12.171 1.00 95.94 125 ASP A O 1
ATOM 939 N N . LYS A 1 126 ? -5.094 -16.748 11.594 1.00 97.88 126 LYS A N 1
ATOM 940 C CA . LYS A 1 126 ? -5.009 -15.740 12.661 1.00 97.88 126 LYS A CA 1
ATOM 941 C C . LYS A 1 126 ? -5.590 -14.385 12.271 1.00 97.88 126 LYS A C 1
ATOM 943 O O . LYS A 1 126 ? -5.731 -13.521 13.136 1.00 97.88 126 LYS A O 1
ATOM 948 N N . ALA A 1 127 ? -5.944 -14.177 11.004 1.00 97.56 127 ALA A N 1
ATOM 949 C CA . ALA A 1 127 ? -6.378 -12.873 10.511 1.00 97.56 127 ALA A CA 1
ATOM 950 C C . ALA A 1 127 ? -7.706 -12.413 11.142 1.00 97.56 127 ALA A C 1
ATOM 952 O O . ALA A 1 127 ? -7.810 -11.273 11.602 1.00 97.56 127 ALA A O 1
ATOM 953 N N . VAL A 1 128 ? -8.706 -13.302 11.218 1.00 97.25 128 VAL A N 1
ATOM 954 C CA . VAL A 1 128 ? -10.006 -12.991 11.840 1.00 97.25 128 VAL A CA 1
ATOM 955 C C . VAL A 1 128 ? -9.864 -12.775 13.356 1.00 97.25 128 VAL A C 1
ATOM 957 O O . VAL A 1 128 ? -10.266 -11.701 13.813 1.00 97.25 128 VAL A O 1
ATOM 960 N N . PRO A 1 129 ? -9.224 -13.675 14.138 1.00 97.94 129 PRO A N 1
ATOM 961 C CA . PRO A 1 129 ? -8.965 -13.432 15.560 1.00 97.94 129 PRO A CA 1
ATOM 962 C C . PRO A 1 129 ? -8.206 -12.129 15.838 1.00 97.94 129 PRO A C 1
ATOM 964 O O . PRO A 1 129 ? -8.563 -11.391 16.756 1.00 97.94 129 PRO A O 1
ATOM 967 N N . LEU A 1 130 ? -7.198 -11.798 15.020 1.00 98.00 130 LEU A N 1
ATOM 968 C CA . LEU A 1 130 ? -6.471 -10.531 15.129 1.00 98.00 130 LEU A CA 1
ATOM 969 C C . LEU A 1 130 ? -7.412 -9.331 14.959 1.00 98.00 130 LEU A C 1
ATOM 971 O O . LEU A 1 130 ? -7.333 -8.375 15.729 1.00 98.00 130 LEU A O 1
ATOM 975 N N . SER A 1 131 ? -8.316 -9.384 13.976 1.00 97.81 131 SER A N 1
ATOM 976 C CA . SER A 1 131 ? -9.273 -8.300 13.738 1.00 97.81 131 SER A CA 1
ATOM 977 C C . SER A 1 131 ? -10.244 -8.097 14.902 1.00 97.81 131 SER A C 1
ATOM 979 O O . SER A 1 131 ? -10.547 -6.954 15.241 1.00 97.81 131 SER A O 1
ATOM 981 N N . LEU A 1 132 ? -10.686 -9.177 15.554 1.00 97.81 132 LEU A N 1
ATOM 982 C CA . LEU A 1 132 ? -11.556 -9.106 16.729 1.00 97.81 132 LEU A CA 1
ATOM 983 C C . LEU A 1 132 ? -10.802 -8.542 17.936 1.00 97.81 132 LEU A C 1
ATOM 985 O O . LEU A 1 132 ? -11.283 -7.609 18.571 1.00 97.81 132 LEU A O 1
ATOM 989 N N . LYS A 1 133 ? -9.569 -9.007 18.169 1.00 97.75 133 LYS A N 1
ATOM 990 C CA . LYS A 1 133 ? -8.683 -8.463 19.207 1.00 97.75 133 LYS A CA 1
ATOM 991 C C . LYS A 1 133 ? -8.472 -6.955 19.039 1.00 97.75 133 LYS A C 1
ATOM 993 O O . LYS A 1 133 ? -8.525 -6.204 20.007 1.00 97.75 133 LYS A O 1
ATOM 998 N N . PHE A 1 134 ? -8.228 -6.484 17.817 1.00 98.12 134 PHE A N 1
ATOM 999 C CA . PHE A 1 134 ? -8.042 -5.053 17.550 1.00 98.12 134 PHE A CA 1
ATOM 1000 C C . PHE A 1 134 ? -9.347 -4.249 17.602 1.00 98.12 134 PHE A C 1
ATOM 1002 O O . PHE A 1 134 ? -9.303 -3.046 17.870 1.00 98.12 134 PHE A O 1
ATOM 1009 N N . ALA A 1 135 ? -10.502 -4.865 17.348 1.00 97.19 135 ALA A N 1
ATOM 1010 C CA . ALA A 1 135 ? -11.796 -4.224 17.577 1.00 97.19 135 ALA A CA 1
ATOM 1011 C C . ALA A 1 135 ? -12.028 -4.016 19.078 1.00 97.19 135 ALA A C 1
ATOM 1013 O O . ALA A 1 135 ? -12.289 -2.898 19.505 1.00 97.19 135 ALA A O 1
ATOM 1014 N N . GLU A 1 136 ? -11.807 -5.051 19.886 1.00 97.06 136 GLU A N 1
ATOM 1015 C CA . GLU A 1 136 ? -11.962 -4.988 21.340 1.00 97.06 136 GLU A CA 1
ATOM 1016 C C . GLU A 1 136 ? -11.000 -3.979 21.989 1.00 97.06 136 GLU A C 1
ATOM 1018 O O . GLU A 1 136 ? -11.417 -3.125 22.770 1.00 97.06 136 GLU A O 1
ATOM 1023 N N . LEU A 1 137 ? -9.711 -4.029 21.633 1.00 96.62 137 LEU A N 1
ATOM 1024 C CA . LEU A 1 137 ? -8.686 -3.192 22.264 1.00 96.62 137 LEU A CA 1
ATOM 1025 C C . LEU A 1 137 ? -8.679 -1.741 21.769 1.00 96.62 137 LEU A C 1
ATOM 1027 O O . LEU A 1 137 ? -8.404 -0.827 22.550 1.00 96.62 137 LEU A O 1
ATOM 1031 N N . TYR A 1 138 ? -8.917 -1.523 20.473 1.00 97.31 138 TYR A N 1
ATOM 1032 C CA . TYR A 1 138 ? -8.687 -0.228 19.819 1.00 97.31 138 TYR A CA 1
ATOM 1033 C C . TYR A 1 138 ? -9.912 0.328 19.088 1.00 97.31 138 TYR A C 1
ATOM 1035 O O . TYR A 1 138 ? -9.804 1.381 18.459 1.00 97.31 138 TYR A O 1
ATOM 1043 N N . GLN A 1 139 ? -11.065 -0.347 19.161 1.00 95.88 139 GLN A N 1
ATOM 1044 C CA . GLN A 1 139 ? -12.324 0.090 18.545 1.00 95.88 139 GLN A CA 1
ATOM 1045 C C . GLN A 1 139 ? -12.175 0.335 17.032 1.00 95.88 139 GLN A C 1
ATOM 1047 O O . GLN A 1 139 ? -12.614 1.342 16.473 1.00 95.88 139 GLN A O 1
ATOM 1052 N N . THR A 1 140 ? -11.476 -0.574 16.349 1.00 97.00 140 THR A N 1
ATOM 1053 C CA . THR A 1 140 ? -11.207 -0.474 14.900 1.00 97.00 140 THR A CA 1
ATOM 1054 C C . THR A 1 140 ? -12.447 -0.706 14.027 1.00 97.00 140 THR A C 1
ATOM 1056 O O . THR A 1 140 ? -12.439 -0.361 12.842 1.00 97.00 140 THR A O 1
ATOM 1059 N N . ASP A 1 141 ? -13.523 -1.225 14.613 1.00 96.56 141 ASP A N 1
ATOM 1060 C CA . ASP A 1 141 ? -14.830 -1.509 14.019 1.00 96.56 141 ASP A CA 1
ATOM 1061 C C . ASP A 1 141 ? -15.762 -0.287 13.934 1.00 96.56 141 ASP A C 1
ATOM 1063 O O . ASP A 1 141 ? -16.798 -0.339 13.267 1.00 96.56 141 ASP A O 1
ATOM 1067 N N . LEU A 1 142 ? -15.378 0.850 14.527 1.00 94.25 142 LEU A 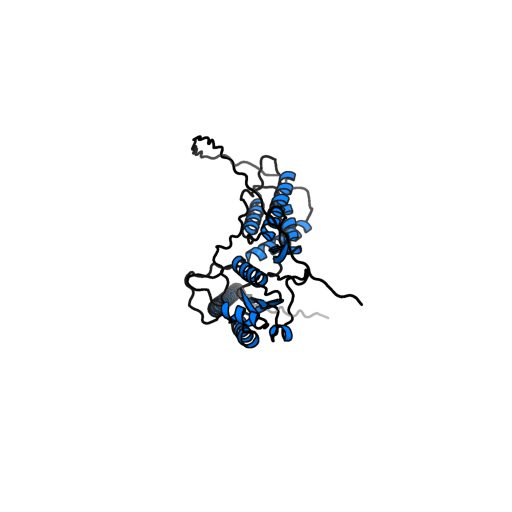N 1
ATOM 1068 C CA . LEU A 1 142 ? -16.193 2.065 14.525 1.00 94.25 142 LEU A CA 1
ATOM 1069 C C . LEU A 1 142 ? -16.551 2.549 13.110 1.00 94.25 142 LEU A C 1
ATOM 1071 O O . LEU A 1 142 ? -15.756 2.536 12.164 1.00 94.25 142 LEU A O 1
ATOM 1075 N N . THR A 1 143 ? -17.757 3.088 12.966 1.00 93.62 143 THR A N 1
ATOM 1076 C CA . THR A 1 143 ? -18.203 3.756 11.736 1.00 93.62 143 THR A CA 1
ATOM 1077 C C . THR A 1 143 ? -17.463 5.087 11.517 1.00 93.62 143 THR A C 1
ATOM 1079 O O . THR A 1 143 ? -16.932 5.677 12.463 1.00 93.62 143 THR A O 1
ATOM 1082 N N . PRO A 1 144 ? -17.424 5.634 10.282 1.00 91.31 144 PRO A N 1
ATOM 1083 C CA . PRO A 1 144 ? -16.791 6.930 10.023 1.00 91.31 144 PRO A CA 1
ATOM 1084 C C . PRO A 1 144 ? -17.316 8.076 10.904 1.00 91.31 144 PRO A C 1
ATOM 1086 O O . PRO A 1 144 ? -16.522 8.900 11.357 1.00 91.31 144 PRO A O 1
ATOM 1089 N N . ALA A 1 145 ? -18.625 8.112 11.177 1.00 92.81 145 ALA A N 1
ATOM 1090 C CA . ALA A 1 145 ? -19.243 9.121 12.036 1.00 92.81 145 ALA A CA 1
ATOM 1091 C C . ALA A 1 145 ? -18.788 8.977 13.496 1.00 92.81 145 ALA A C 1
ATOM 1093 O O . ALA A 1 145 ? -18.352 9.953 14.109 1.00 92.81 145 ALA A O 1
ATOM 1094 N N . GLN A 1 146 ? -18.792 7.748 14.024 1.00 95.62 146 GLN A N 1
ATOM 1095 C CA . GLN A 1 146 ? -18.301 7.461 15.374 1.00 95.62 146 GLN A CA 1
ATOM 1096 C C . GLN A 1 146 ? -16.819 7.824 15.526 1.00 95.62 146 GLN A C 1
ATOM 1098 O O . GLN A 1 146 ? -16.456 8.469 16.506 1.00 95.62 146 GLN A O 1
ATOM 1103 N N . ARG A 1 147 ? -15.967 7.515 14.538 1.00 95.06 147 ARG A N 1
ATOM 1104 C CA . ARG A 1 147 ? -14.547 7.917 14.556 1.00 95.06 147 ARG A CA 1
ATOM 1105 C C . ARG A 1 147 ? -14.361 9.429 14.626 1.00 95.06 147 ARG A C 1
ATOM 1107 O O . ARG A 1 147 ? -13.466 9.918 15.308 1.00 95.06 147 ARG A O 1
ATOM 1114 N N . THR A 1 148 ? -15.185 10.197 13.919 1.00 93.69 148 THR A N 1
ATOM 1115 C CA . THR A 1 148 ? -15.156 11.663 14.014 1.00 93.69 148 THR A CA 1
ATOM 1116 C C . THR A 1 148 ? -15.569 12.139 15.404 1.00 93.69 148 THR A C 1
ATOM 1118 O O . THR A 1 148 ? -14.882 12.982 15.973 1.00 93.69 148 THR A O 1
ATOM 1121 N N . ALA A 1 149 ? -16.608 11.547 15.996 1.00 95.44 149 ALA A N 1
ATOM 1122 C CA . ALA A 1 149 ? -17.027 11.869 17.360 1.00 95.44 149 ALA A CA 1
ATOM 1123 C C . ALA A 1 149 ? -15.962 11.506 18.415 1.00 95.44 149 ALA A C 1
ATOM 1125 O O . ALA A 1 149 ? -15.730 12.274 19.346 1.00 95.44 149 ALA A O 1
ATOM 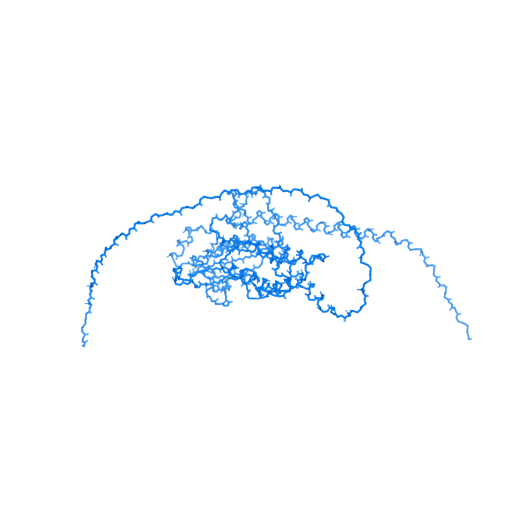1126 N N . VAL A 1 150 ? -15.279 10.365 18.267 1.00 94.75 150 VAL A N 1
ATOM 1127 C CA . VAL A 1 150 ? -14.168 9.946 19.143 1.00 94.75 150 VAL A CA 1
ATOM 1128 C C . VAL A 1 150 ? -13.006 10.939 19.059 1.00 94.75 150 VAL A C 1
ATOM 1130 O O . VAL A 1 150 ? -12.522 11.399 20.095 1.00 94.75 150 VAL A O 1
ATOM 1133 N N . ARG A 1 151 ? -12.627 11.350 17.842 1.00 95.00 151 ARG A N 1
ATOM 1134 C CA . ARG A 1 151 ? -11.583 12.365 17.622 1.00 95.00 151 ARG A CA 1
ATOM 1135 C C . ARG A 1 151 ? -11.961 13.725 18.207 1.00 95.00 151 ARG A C 1
ATOM 1137 O O . ARG A 1 151 ? -11.125 14.358 18.840 1.00 95.00 151 ARG A O 1
ATOM 1144 N N . ALA A 1 152 ? -13.222 14.142 18.078 1.00 94.81 152 ALA A N 1
ATOM 1145 C CA . ALA A 1 152 ? -13.715 15.386 18.677 1.00 94.81 152 ALA A CA 1
ATOM 1146 C C . ALA A 1 152 ? -13.605 15.392 20.215 1.00 94.81 152 ALA A C 1
ATOM 1148 O O . ALA A 1 152 ? -13.402 16.441 20.815 1.00 94.81 152 ALA A O 1
ATOM 1149 N N . LYS A 1 153 ? -13.667 14.217 20.856 1.00 96.19 153 LYS A N 1
ATOM 1150 C CA . LYS A 1 153 ? -13.449 14.042 22.304 1.00 96.19 153 LYS A CA 1
ATOM 1151 C C . LYS A 1 153 ? -11.961 13.957 22.697 1.00 96.19 153 LYS A C 1
ATOM 1153 O O . LYS A 1 153 ? -11.652 13.660 23.851 1.00 96.19 153 LYS A O 1
ATOM 1158 N N . GLY A 1 154 ? -11.033 14.161 21.757 1.00 95.62 154 GLY A N 1
ATOM 1159 C CA . GLY A 1 154 ? -9.586 14.071 21.988 1.00 95.62 154 GLY A CA 1
ATOM 1160 C C . GLY A 1 154 ? -9.076 12.648 22.249 1.00 95.62 154 GLY A C 1
ATOM 1161 O O . GLY A 1 154 ? -8.015 12.471 22.856 1.00 95.62 154 GLY A O 1
ATOM 1162 N N . ARG A 1 155 ? -9.839 11.625 21.843 1.00 96.38 155 ARG A N 1
ATOM 1163 C CA . ARG A 1 155 ? -9.432 10.217 21.918 1.00 96.38 155 ARG A CA 1
ATOM 1164 C C . ARG A 1 155 ? -8.881 9.754 20.572 1.00 96.38 155 ARG A C 1
ATOM 1166 O O . ARG A 1 155 ? -9.364 10.177 19.522 1.00 96.38 155 ARG A O 1
ATOM 1173 N N . ALA A 1 156 ? -7.882 8.878 20.617 1.00 96.75 156 ALA A N 1
ATOM 1174 C CA . ALA A 1 156 ? -7.304 8.279 19.426 1.00 96.75 156 ALA A CA 1
ATOM 1175 C C . ALA A 1 156 ? -8.331 7.358 18.759 1.00 96.75 156 ALA A C 1
ATOM 1177 O O . ALA A 1 156 ? -8.941 6.509 19.407 1.00 96.75 156 ALA A O 1
ATOM 1178 N N . SER A 1 157 ? -8.509 7.523 17.452 1.00 96.69 157 SER A N 1
ATOM 1179 C CA . SER A 1 157 ? -9.291 6.618 16.621 1.00 96.69 157 SER A CA 1
ATOM 1180 C C . SER A 1 157 ? -8.337 5.724 15.841 1.00 96.69 157 SER A C 1
ATOM 1182 O O . SER A 1 157 ? -7.496 6.236 15.101 1.00 96.69 157 SER A O 1
ATOM 1184 N N . ALA A 1 158 ? -8.513 4.408 15.948 1.00 97.38 158 ALA A N 1
ATOM 1185 C CA . ALA A 1 158 ? -7.766 3.434 15.163 1.00 97.38 158 ALA A CA 1
ATOM 1186 C C . ALA A 1 158 ? -8.592 2.903 13.979 1.00 97.38 158 ALA A C 1
ATOM 1188 O O . ALA A 1 158 ? -9.824 2.885 14.003 1.00 97.38 158 ALA A O 1
ATOM 1189 N N . GLN A 1 159 ? -7.907 2.474 12.925 1.00 97.38 159 GLN A N 1
ATOM 1190 C CA . GLN A 1 159 ? -8.477 1.790 11.775 1.00 97.38 159 GLN A CA 1
ATOM 1191 C C . GLN A 1 159 ? -7.546 0.651 11.365 1.00 97.38 159 GLN A C 1
ATOM 1193 O O . GLN A 1 159 ? -6.346 0.852 11.189 1.00 97.38 159 GLN A O 1
ATOM 1198 N N . LEU A 1 160 ? -8.122 -0.534 11.187 1.00 98.06 160 LEU A N 1
ATOM 1199 C CA . LEU A 1 160 ? -7.420 -1.716 10.714 1.00 98.06 160 LEU A CA 1
ATOM 1200 C C . LEU A 1 160 ? -7.704 -1.933 9.223 1.00 98.06 160 LEU A C 1
ATOM 1202 O O . LEU A 1 160 ? -8.855 -1.869 8.785 1.00 98.06 160 LEU A O 1
ATOM 1206 N N . LEU A 1 161 ? -6.655 -2.200 8.451 1.00 97.81 161 LEU A N 1
ATOM 1207 C CA . LEU A 1 161 ? -6.738 -2.576 7.043 1.00 97.81 161 LEU A CA 1
ATOM 1208 C C . LEU A 1 161 ? -5.925 -3.845 6.793 1.00 97.81 161 LEU A C 1
ATOM 1210 O O . LEU A 1 161 ? -4.791 -3.937 7.257 1.00 97.81 161 LEU A O 1
ATOM 1214 N N . LEU A 1 162 ? -6.488 -4.798 6.048 1.00 97.75 162 LEU A N 1
ATOM 1215 C CA . LEU A 1 162 ? -5.819 -6.038 5.650 1.00 97.75 162 LEU A CA 1
ATOM 1216 C C . LEU A 1 162 ? -5.765 -6.154 4.124 1.00 97.75 162 LEU A C 1
ATOM 1218 O O . LEU A 1 162 ? -6.700 -5.758 3.426 1.00 97.75 162 LEU A O 1
ATOM 1222 N N . TRP A 1 163 ? -4.672 -6.724 3.624 1.00 97.19 163 TRP A N 1
ATOM 1223 C CA . TRP A 1 163 ? -4.449 -7.015 2.211 1.00 97.19 163 TRP A CA 1
ATOM 1224 C C . TRP A 1 163 ? -3.812 -8.402 2.046 1.00 97.19 163 TRP A C 1
ATOM 1226 O O . TRP A 1 163 ? -2.805 -8.667 2.711 1.00 97.19 163 TRP A O 1
ATOM 1236 N N . PRO A 1 164 ? -4.357 -9.288 1.191 1.00 96.25 164 PRO A N 1
ATOM 1237 C CA . PRO A 1 164 ? -3.745 -10.588 0.927 1.00 96.25 164 PRO A CA 1
ATOM 1238 C C . PRO A 1 164 ? -2.413 -10.401 0.190 1.00 96.25 164 PRO A C 1
ATOM 1240 O O . PRO A 1 164 ? -2.353 -9.729 -0.841 1.00 96.25 164 PRO A O 1
ATOM 1243 N N . VAL A 1 165 ? -1.332 -10.965 0.730 1.00 93.50 165 VAL A N 1
ATOM 1244 C CA . VAL A 1 165 ? -0.010 -10.940 0.072 1.00 93.50 165 VAL A CA 1
ATOM 1245 C C . VAL A 1 165 ? 0.168 -12.183 -0.790 1.00 93.50 165 VAL A C 1
ATOM 1247 O O . VAL A 1 165 ? 0.597 -12.088 -1.935 1.00 93.50 165 VAL A O 1
ATOM 1250 N N . ASP A 1 166 ? -0.208 -13.329 -0.238 1.00 90.62 166 ASP A N 1
ATOM 1251 C CA . ASP A 1 166 ? -0.226 -14.640 -0.876 1.00 90.62 166 ASP A CA 1
ATOM 1252 C C . ASP A 1 166 ? -1.467 -15.408 -0.388 1.00 90.62 166 ASP A C 1
ATOM 1254 O O . ASP A 1 166 ? -2.321 -14.821 0.268 1.00 90.62 166 ASP A O 1
ATOM 1258 N N . VAL A 1 167 ? -1.587 -16.704 -0.695 1.00 90.31 167 VAL A N 1
ATOM 1259 C CA . VAL A 1 167 ? -2.725 -17.552 -0.267 1.00 90.31 167 VAL A CA 1
ATOM 1260 C C . VAL A 1 167 ? -2.671 -17.982 1.205 1.00 90.31 167 VAL A C 1
ATOM 1262 O O . VAL A 1 167 ? -3.595 -18.618 1.699 1.00 90.31 167 VAL A O 1
ATOM 1265 N N . THR A 1 168 ? -1.592 -17.663 1.912 1.00 92.94 168 THR A N 1
ATOM 1266 C CA . THR A 1 168 ? -1.286 -18.134 3.271 1.00 92.94 168 THR A CA 1
ATOM 1267 C C . THR A 1 168 ? -1.241 -17.017 4.309 1.00 92.94 168 THR A C 1
ATOM 1269 O O . THR A 1 168 ? -1.391 -17.287 5.503 1.00 92.94 168 THR A O 1
ATOM 1272 N N . CYS A 1 169 ? -1.078 -15.760 3.888 1.00 96.25 169 CYS A N 1
ATOM 1273 C CA . CYS A 1 169 ? -0.934 -14.633 4.791 1.00 96.25 169 CYS A CA 1
ATOM 1274 C C . CYS A 1 169 ? -1.546 -13.320 4.280 1.00 96.25 169 CYS A C 1
ATOM 1276 O O . CYS A 1 169 ? -1.646 -13.018 3.085 1.00 96.25 169 CYS A O 1
ATOM 1278 N N . PHE A 1 170 ? -1.909 -12.490 5.254 1.00 97.44 170 PHE A N 1
ATOM 1279 C CA . PHE A 1 170 ? -2.309 -11.107 5.073 1.00 97.44 170 PHE A CA 1
ATOM 1280 C C . PHE A 1 170 ? -1.223 -10.175 5.586 1.00 97.44 170 PHE A C 1
ATOM 1282 O O . PHE A 1 170 ? -0.624 -10.397 6.639 1.00 97.44 170 PHE A O 1
ATOM 1289 N N . ARG A 1 171 ? -1.037 -9.059 4.890 1.00 97.69 171 ARG A N 1
ATOM 1290 C CA . ARG A 1 171 ? -0.401 -7.876 5.458 1.00 97.69 171 ARG A CA 1
ATOM 1291 C C . ARG A 1 171 ? -1.472 -7.007 6.086 1.00 97.69 171 ARG A C 1
ATOM 1293 O O . ARG A 1 171 ? -2.531 -6.804 5.494 1.00 97.69 171 ARG A O 1
ATOM 1300 N N . TRP A 1 172 ? -1.183 -6.479 7.263 1.00 97.94 172 TRP A N 1
ATOM 1301 C CA . TRP A 1 172 ? -2.080 -5.580 7.968 1.00 97.94 172 TRP A CA 1
ATOM 1302 C C . TRP A 1 172 ? -1.416 -4.228 8.226 1.00 97.94 172 TRP A C 1
ATOM 1304 O O . TRP A 1 172 ? -0.195 -4.129 8.374 1.00 97.94 172 TRP A O 1
ATOM 1314 N N . TRP A 1 173 ? -2.239 -3.184 8.276 1.00 98.31 173 TRP A N 1
ATOM 1315 C CA . TRP A 1 173 ? -1.872 -1.848 8.734 1.00 98.31 173 TRP A CA 1
ATOM 1316 C C . TRP A 1 173 ? -2.856 -1.421 9.813 1.00 98.31 173 TRP A C 1
ATOM 1318 O O . TRP A 1 173 ? -4.070 -1.430 9.596 1.00 98.31 173 TRP A O 1
ATOM 1328 N N . LEU A 1 174 ? -2.320 -1.028 10.961 1.00 98.31 174 LEU A N 1
ATOM 1329 C CA . LEU A 1 174 ? -3.055 -0.364 12.024 1.00 98.31 174 LEU A CA 1
ATOM 1330 C C . LEU A 1 174 ? -2.739 1.125 11.927 1.00 98.31 174 LEU A C 1
ATOM 1332 O O . LEU A 1 174 ? -1.590 1.510 12.106 1.00 98.31 174 LEU A O 1
ATOM 1336 N N . LEU A 1 175 ? -3.733 1.945 11.604 1.00 98.19 175 LEU A N 1
ATOM 1337 C CA . LEU A 1 175 ? -3.606 3.393 11.434 1.00 98.19 175 LEU A CA 1
ATOM 1338 C C . LEU A 1 175 ? -4.334 4.085 12.584 1.00 98.19 175 LEU A C 1
ATOM 1340 O O . LEU A 1 175 ? -5.520 3.839 12.785 1.00 98.19 175 LEU A O 1
ATOM 1344 N N . ALA A 1 176 ? -3.658 4.956 13.323 1.00 97.94 176 ALA A N 1
ATOM 1345 C CA . ALA A 1 176 ? -4.205 5.660 14.474 1.00 97.94 176 ALA A CA 1
ATOM 1346 C C . ALA A 1 176 ? -4.102 7.179 14.296 1.00 97.94 176 ALA A C 1
ATOM 1348 O O . ALA A 1 176 ? -3.136 7.703 13.738 1.00 97.94 176 ALA A O 1
ATOM 1349 N N . SER A 1 177 ? -5.126 7.900 14.751 1.00 97.56 177 SER A N 1
ATOM 1350 C CA . SER A 1 177 ? -5.050 9.353 14.897 1.00 97.56 177 SER A CA 1
ATOM 1351 C C . SER A 1 177 ? -4.286 9.746 16.155 1.00 97.56 177 SER A C 1
ATOM 1353 O O . SER A 1 177 ? -4.152 8.960 17.097 1.00 97.56 177 SER A O 1
ATOM 1355 N N . ASP A 1 178 ? -3.873 11.008 16.202 1.00 95.81 178 ASP A N 1
ATOM 1356 C CA . ASP A 1 178 ? -3.515 11.653 17.461 1.00 95.81 178 ASP A CA 1
ATOM 1357 C C . ASP A 1 178 ? -4.672 11.564 18.474 1.00 95.81 178 ASP A C 1
ATOM 1359 O O . ASP A 1 178 ? -5.852 11.474 18.102 1.00 95.81 178 ASP A O 1
ATOM 1363 N N . GLY A 1 179 ? -4.324 11.575 19.761 1.00 94.94 179 GLY A N 1
ATOM 1364 C CA . GLY A 1 179 ? -5.266 11.550 20.879 1.00 94.94 179 GLY A CA 1
ATOM 1365 C C . GLY A 1 179 ? -4.906 10.521 21.949 1.00 94.94 179 GLY A C 1
ATOM 1366 O O . GLY A 1 179 ? -3.953 9.760 21.818 1.00 94.94 179 GLY A O 1
ATOM 1367 N N . ARG A 1 180 ? -5.695 10.490 23.026 1.00 94.44 180 ARG A N 1
ATOM 1368 C CA . ARG A 1 180 ? -5.527 9.521 24.124 1.00 94.44 180 ARG A CA 1
ATOM 1369 C C . ARG A 1 180 ? -6.151 8.171 23.771 1.00 94.44 180 ARG A C 1
ATOM 1371 O O . ARG A 1 180 ? -7.286 8.143 23.294 1.00 94.44 180 ARG A O 1
ATOM 1378 N N . GLY A 1 181 ? -5.465 7.065 24.043 1.00 93.44 181 GLY A N 1
ATOM 1379 C CA . GLY A 1 181 ? -6.025 5.722 23.885 1.00 93.44 181 GLY A CA 1
ATOM 1380 C C . GLY A 1 181 ? -4.977 4.615 23.961 1.00 93.44 181 GLY A C 1
ATOM 1381 O O . GLY A 1 181 ? -3.805 4.848 23.673 1.00 93.44 181 GLY A O 1
ATOM 1382 N N . LEU A 1 182 ? -5.435 3.395 24.266 1.00 95.62 182 LEU A N 1
ATOM 1383 C CA . LEU A 1 182 ? -4.590 2.208 24.472 1.00 95.62 182 LEU A CA 1
ATOM 1384 C C . LEU A 1 182 ? -3.672 1.880 23.286 1.00 95.62 182 LEU A C 1
ATOM 1386 O O . LEU A 1 182 ? -2.658 1.212 23.465 1.00 95.62 182 LEU A O 1
ATOM 1390 N N . VAL A 1 183 ? -4.018 2.331 22.077 1.00 97.06 183 VAL A N 1
ATOM 1391 C CA . VAL A 1 183 ? -3.204 2.110 20.875 1.00 97.06 183 VAL A CA 1
ATOM 1392 C C . VAL A 1 183 ? -1.820 2.753 20.995 1.00 97.06 183 VAL A C 1
ATOM 1394 O O . VAL A 1 183 ? -0.838 2.135 20.608 1.00 97.06 183 VAL A O 1
ATOM 1397 N N . HIS A 1 184 ? -1.720 3.941 21.600 1.00 96.81 184 HIS A N 1
ATOM 1398 C CA . HIS A 1 184 ? -0.441 4.638 21.803 1.00 96.81 184 HIS A CA 1
ATOM 1399 C C . HIS A 1 184 ? 0.365 4.072 22.975 1.00 96.81 184 HIS A C 1
ATOM 1401 O O . HIS A 1 184 ? 1.576 4.248 23.030 1.00 96.81 184 HIS A O 1
ATOM 1407 N N . GLU A 1 185 ? -0.301 3.394 23.910 1.00 95.38 185 GLU A N 1
ATOM 1408 C CA . GLU A 1 185 ? 0.326 2.815 25.103 1.00 95.38 185 GLU A CA 1
ATOM 1409 C C . GLU A 1 185 ? 0.867 1.403 24.847 1.00 95.38 185 GLU A C 1
ATOM 1411 O O . GLU A 1 185 ? 1.886 1.015 25.413 1.00 95.38 185 GLU A O 1
ATOM 1416 N N . ARG A 1 186 ? 0.174 0.617 24.012 1.00 96.56 186 ARG A N 1
ATOM 1417 C CA . ARG A 1 186 ? 0.469 -0.811 23.811 1.00 96.56 186 ARG A CA 1
ATOM 1418 C C . ARG A 1 186 ? 1.213 -1.117 22.517 1.00 96.56 186 ARG A C 1
ATOM 1420 O O . ARG A 1 186 ? 1.926 -2.115 22.468 1.00 96.56 186 ARG A O 1
ATOM 1427 N N . GLU A 1 187 ? 1.045 -0.300 21.479 1.00 96.75 187 GLU A N 1
ATOM 1428 C CA . GLU A 1 187 ? 1.632 -0.561 20.163 1.00 96.75 187 GLU A CA 1
ATOM 1429 C C . GLU A 1 187 ? 2.846 0.326 19.893 1.00 96.75 187 GLU A C 1
ATOM 1431 O O . GLU A 1 187 ? 2.895 1.502 20.253 1.00 96.75 187 GLU A O 1
ATOM 1436 N N . LYS A 1 188 ? 3.834 -0.230 19.188 1.00 95.69 188 LYS A N 1
ATOM 1437 C CA . LYS A 1 188 ? 4.993 0.532 18.706 1.00 95.69 188 LYS A CA 1
ATOM 1438 C C . LYS A 1 188 ? 4.628 1.232 17.400 1.00 95.69 188 LYS A C 1
ATOM 1440 O O . LYS A 1 188 ? 4.787 0.665 16.320 1.00 95.6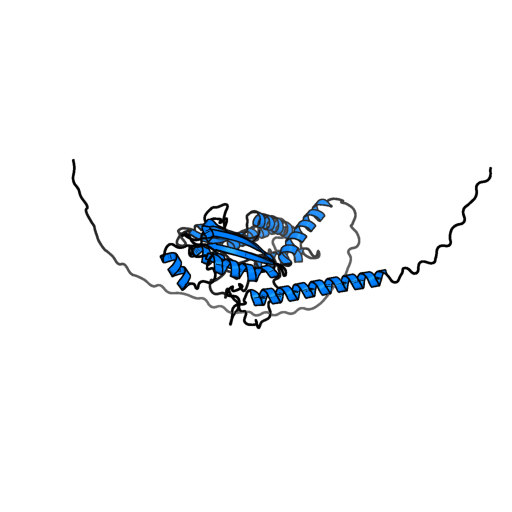9 188 LYS A O 1
ATOM 1445 N N . LEU A 1 189 ? 4.105 2.448 17.513 1.00 96.69 189 LEU A N 1
ATOM 1446 C CA . LEU A 1 189 ? 3.645 3.231 16.369 1.00 96.69 189 LEU A CA 1
ATOM 1447 C C . LEU A 1 189 ? 4.768 4.073 15.751 1.00 96.69 189 LEU A C 1
ATOM 1449 O O . LEU A 1 189 ? 5.583 4.685 16.437 1.00 96.69 189 LEU A O 1
ATOM 1453 N N . GLN A 1 190 ? 4.754 4.130 14.426 1.00 97.19 190 GLN A N 1
ATOM 1454 C CA . GLN A 1 190 ? 5.572 4.986 13.576 1.00 97.19 190 GLN A CA 1
ATOM 1455 C C . GLN A 1 190 ? 4.765 6.205 13.132 1.00 97.19 190 GLN A C 1
ATOM 1457 O O . GLN A 1 190 ? 3.546 6.121 12.985 1.00 97.19 190 GLN A O 1
ATOM 1462 N N . HIS A 1 191 ? 5.421 7.335 12.874 1.00 96.38 191 HIS A N 1
ATOM 1463 C CA . HIS A 1 191 ? 4.740 8.559 12.457 1.00 96.38 191 HIS A CA 1
ATOM 1464 C C . HIS A 1 191 ? 4.963 8.866 10.970 1.00 96.38 191 HIS A C 1
ATOM 1466 O O . HIS A 1 191 ? 6.057 9.243 10.547 1.00 96.38 191 HIS A O 1
ATOM 1472 N N . ALA A 1 192 ? 3.890 8.832 10.176 1.00 95.25 192 ALA A N 1
ATOM 1473 C CA . ALA A 1 192 ? 3.926 8.933 8.717 1.00 95.25 192 ALA A CA 1
ATOM 1474 C C . ALA A 1 192 ? 4.619 10.203 8.184 1.00 95.25 192 ALA A C 1
ATOM 1476 O O . ALA A 1 192 ? 5.214 10.172 7.107 1.00 95.25 192 ALA A O 1
ATOM 1477 N N . HIS A 1 193 ? 4.577 11.325 8.917 1.00 92.62 193 HIS A N 1
ATOM 1478 C CA . HIS A 1 193 ? 5.248 12.567 8.499 1.00 92.62 193 HIS A CA 1
ATOM 1479 C C . HIS A 1 193 ? 6.777 12.528 8.638 1.00 92.62 193 HIS A C 1
ATOM 1481 O O . HIS A 1 193 ? 7.458 13.337 8.001 1.00 92.62 193 HIS A O 1
ATOM 1487 N N . ARG A 1 194 ? 7.334 11.616 9.444 1.00 93.62 194 ARG A N 1
ATOM 1488 C CA . ARG A 1 194 ? 8.783 11.508 9.633 1.00 93.62 194 ARG A CA 1
ATOM 1489 C C . ARG A 1 194 ? 9.386 10.754 8.454 1.00 93.62 194 ARG A C 1
ATOM 1491 O O . ARG A 1 194 ? 8.926 9.683 8.088 1.00 93.62 194 ARG A O 1
ATOM 1498 N N . SER A 1 195 ? 10.427 11.325 7.851 1.00 86.44 195 SER A N 1
ATOM 1499 C CA . SER A 1 195 ? 11.067 10.825 6.622 1.00 86.44 195 SER A CA 1
ATOM 1500 C C . SER A 1 195 ? 11.376 9.316 6.636 1.00 86.44 195 SER A C 1
ATOM 1502 O O . SER A 1 195 ? 11.092 8.635 5.650 1.00 86.44 195 SER A O 1
ATOM 1504 N N . GLY A 1 196 ? 11.916 8.805 7.749 1.00 89.88 196 GLY A N 1
ATOM 1505 C CA . GLY A 1 196 ? 12.316 7.401 7.912 1.00 89.88 196 GLY A CA 1
ATOM 1506 C C . GLY A 1 196 ? 11.207 6.448 8.370 1.00 89.88 196 GLY A C 1
ATOM 1507 O O . GLY A 1 196 ? 11.385 5.243 8.284 1.00 89.88 196 GLY A O 1
ATOM 1508 N N . GLU A 1 197 ? 10.062 6.972 8.804 1.00 93.88 197 GLU A N 1
ATOM 1509 C CA . GLU A 1 197 ? 8.946 6.208 9.391 1.00 93.88 197 GLU A CA 1
ATOM 1510 C C . GLU A 1 197 ? 7.678 6.323 8.523 1.00 93.88 197 GLU A C 1
ATOM 1512 O O . GLU A 1 197 ? 6.542 6.249 8.994 1.00 93.88 197 GLU A O 1
ATOM 1517 N N . ARG A 1 198 ? 7.855 6.598 7.228 1.00 95.06 198 ARG A N 1
ATOM 1518 C CA . ARG A 1 198 ? 6.750 6.735 6.274 1.00 95.06 198 ARG A CA 1
ATOM 1519 C C . ARG A 1 198 ? 6.062 5.397 6.058 1.00 95.06 198 ARG A C 1
ATOM 1521 O O . ARG A 1 198 ? 6.734 4.382 5.914 1.00 95.06 198 ARG A O 1
ATOM 1528 N N . VAL A 1 199 ? 4.736 5.431 5.917 1.00 96.94 199 VAL A N 1
ATOM 1529 C CA . VAL A 1 199 ? 3.933 4.237 5.618 1.00 96.94 199 VAL A CA 1
ATOM 1530 C C . VAL A 1 199 ? 4.468 3.533 4.377 1.00 96.94 199 VAL A C 1
ATOM 1532 O O . VAL A 1 199 ? 4.606 4.149 3.316 1.00 96.94 199 VAL A O 1
ATOM 1535 N N . THR A 1 200 ? 4.751 2.242 4.500 1.00 96.81 200 THR A N 1
ATOM 1536 C CA . THR A 1 200 ? 5.226 1.406 3.398 1.00 96.81 200 THR A CA 1
ATOM 1537 C C . THR A 1 200 ? 4.160 0.413 2.956 1.00 96.81 200 THR A C 1
ATOM 1539 O O . THR A 1 200 ? 3.324 -0.048 3.737 1.00 96.81 200 THR A O 1
ATOM 1542 N N . PHE A 1 201 ? 4.191 0.080 1.669 1.00 95.81 201 PHE A N 1
ATOM 1543 C CA . PHE A 1 201 ? 3.441 -1.024 1.093 1.00 95.81 201 PHE A CA 1
ATOM 1544 C C . PHE A 1 201 ? 4.443 -2.080 0.626 1.00 95.81 201 PHE A C 1
ATOM 1546 O O . PHE A 1 201 ? 4.939 -2.030 -0.503 1.00 95.81 201 PHE A O 1
ATOM 1553 N N . GLY A 1 202 ? 4.787 -2.991 1.540 1.00 92.88 202 GLY A N 1
ATOM 1554 C CA . GLY A 1 202 ? 5.892 -3.924 1.330 1.00 92.88 202 GLY A CA 1
ATOM 1555 C C . GLY A 1 202 ? 7.229 -3.200 1.178 1.00 92.88 202 GLY A C 1
ATOM 1556 O O . GLY A 1 202 ? 7.477 -2.179 1.815 1.00 92.88 202 GLY A O 1
ATOM 1557 N N . ASP A 1 203 ? 8.072 -3.739 0.311 1.00 92.88 203 ASP A N 1
ATOM 1558 C CA . ASP A 1 203 ? 9.356 -3.189 -0.128 1.00 92.88 203 ASP A CA 1
ATOM 1559 C C . ASP A 1 203 ? 9.228 -2.291 -1.376 1.00 92.88 203 ASP A C 1
ATOM 1561 O O . ASP A 1 203 ? 10.166 -1.587 -1.755 1.00 92.88 203 ASP A O 1
ATOM 1565 N N . GLN A 1 204 ? 8.057 -2.289 -2.019 1.00 94.50 204 GLN A N 1
ATOM 1566 C CA . GLN A 1 204 ? 7.864 -1.682 -3.337 1.00 94.50 204 GLN A CA 1
ATOM 1567 C C . GLN A 1 204 ? 7.538 -0.194 -3.269 1.00 94.50 204 GLN A C 1
ATOM 1569 O O . GLN A 1 204 ? 8.088 0.594 -4.042 1.00 94.50 204 GLN A O 1
ATOM 1574 N N . TYR A 1 205 ? 6.652 0.209 -2.354 1.00 97.25 205 TYR A N 1
ATOM 1575 C CA . TYR A 1 205 ? 6.126 1.573 -2.315 1.00 97.25 205 TYR A CA 1
ATOM 1576 C C . TYR A 1 205 ? 6.200 2.185 -0.923 1.00 97.25 205 TYR A C 1
ATOM 1578 O O . TYR A 1 205 ? 6.063 1.510 0.095 1.00 97.25 205 TYR A O 1
ATOM 1586 N N . LYS A 1 206 ? 6.362 3.505 -0.891 1.00 97.06 206 LYS A N 1
ATOM 1587 C CA . LYS A 1 206 ? 6.318 4.324 0.315 1.00 97.06 206 LYS A CA 1
ATOM 1588 C C . LYS A 1 206 ? 5.442 5.550 0.106 1.00 97.06 206 LYS A C 1
ATOM 1590 O O . LYS A 1 206 ? 5.402 6.135 -0.982 1.00 97.06 206 LYS A O 1
ATOM 1595 N N . LEU A 1 207 ? 4.757 5.950 1.163 1.00 96.69 207 LEU A N 1
ATOM 1596 C CA . LEU A 1 207 ? 3.950 7.154 1.189 1.00 96.69 207 LEU A CA 1
ATOM 1597 C C . LEU A 1 207 ? 4.871 8.369 1.302 1.00 96.69 207 LEU A C 1
ATOM 1599 O O . LEU A 1 207 ? 5.743 8.422 2.163 1.00 96.69 207 LEU A O 1
ATOM 1603 N N . VAL A 1 208 ? 4.713 9.351 0.423 1.00 95.38 208 VAL A N 1
ATOM 1604 C CA . VAL A 1 208 ? 5.552 10.550 0.394 1.00 95.38 208 VAL A CA 1
ATOM 1605 C C . VAL A 1 208 ? 4.699 11.806 0.364 1.00 95.38 208 VAL A C 1
ATOM 1607 O O . VAL A 1 208 ? 3.667 11.870 -0.300 1.00 95.38 208 VAL A O 1
ATOM 1610 N N . HIS A 1 209 ? 5.158 12.827 1.077 1.00 90.25 209 HIS A N 1
ATOM 1611 C CA . HIS A 1 209 ? 4.541 14.143 1.066 1.00 90.25 209 HIS A CA 1
ATOM 1612 C C . HIS A 1 209 ? 5.266 14.992 0.018 1.00 90.25 209 HIS A C 1
ATOM 1614 O O . HIS A 1 209 ? 6.410 15.393 0.242 1.00 90.25 209 HIS A O 1
ATOM 1620 N N . ARG A 1 210 ? 4.653 15.196 -1.153 1.00 87.56 210 ARG A N 1
ATOM 1621 C CA . ARG A 1 210 ? 5.240 15.999 -2.237 1.00 87.56 210 ARG A CA 1
ATOM 1622 C C . ARG A 1 210 ? 4.692 17.417 -2.192 1.00 87.56 210 ARG A C 1
ATOM 1624 O O . ARG A 1 210 ? 3.497 17.625 -1.988 1.00 87.56 210 ARG A O 1
ATOM 1631 N N . GLN A 1 211 ? 5.574 18.388 -2.390 1.00 86.88 211 GLN A N 1
ATOM 1632 C CA . GLN A 1 211 ? 5.189 19.780 -2.561 1.00 86.88 211 GLN A CA 1
ATOM 1633 C C . GLN A 1 211 ? 4.803 20.009 -4.020 1.00 86.88 211 GLN A C 1
ATOM 1635 O O . GLN A 1 211 ? 5.551 19.655 -4.929 1.00 86.88 211 GLN A O 1
ATOM 1640 N N . ARG A 1 212 ? 3.621 20.577 -4.245 1.00 79.81 212 ARG A N 1
ATOM 1641 C CA . ARG A 1 212 ? 3.175 20.977 -5.575 1.00 79.81 212 ARG A CA 1
ATOM 1642 C C . ARG A 1 212 ? 3.815 22.316 -5.931 1.00 79.81 212 ARG A C 1
ATOM 1644 O O . ARG A 1 212 ? 3.988 23.177 -5.067 1.00 79.81 212 ARG A O 1
ATOM 1651 N N . GLN A 1 213 ? 4.136 22.496 -7.208 1.00 79.06 213 GLN A N 1
ATOM 1652 C CA . GLN A 1 213 ? 4.582 23.788 -7.723 1.00 79.06 213 GLN A CA 1
ATOM 1653 C C . GLN A 1 213 ? 3.524 24.866 -7.465 1.00 79.06 213 GLN A C 1
ATOM 1655 O O . GLN A 1 213 ? 2.317 24.601 -7.512 1.00 79.06 213 GLN A O 1
ATOM 1660 N N . ARG A 1 214 ? 3.989 26.088 -7.186 1.00 79.50 214 ARG A N 1
ATOM 1661 C CA . ARG A 1 214 ? 3.134 27.233 -6.844 1.00 79.50 214 ARG A CA 1
ATOM 1662 C C . ARG A 1 214 ? 2.141 27.556 -7.963 1.00 79.50 214 ARG A C 1
ATOM 1664 O O . ARG A 1 214 ? 0.969 27.765 -7.677 1.00 79.50 214 ARG A O 1
ATOM 1671 N N . GLU A 1 215 ? 2.594 27.493 -9.212 1.00 78.44 215 GLU A N 1
ATOM 1672 C CA . GLU A 1 215 ? 1.797 27.724 -10.430 1.00 78.44 215 GLU A CA 1
ATOM 1673 C C . GLU A 1 215 ? 0.624 26.749 -10.570 1.00 78.44 215 GLU A C 1
ATOM 1675 O O . GLU A 1 215 ? -0.436 27.099 -11.073 1.00 78.44 215 GLU A O 1
ATOM 1680 N N . ALA A 1 216 ? 0.772 25.532 -10.047 1.00 71.50 216 ALA A N 1
ATOM 1681 C CA . ALA A 1 216 ? -0.279 24.528 -10.055 1.00 71.50 216 ALA A CA 1
ATOM 1682 C C . ALA A 1 216 ? -1.178 24.602 -8.801 1.00 71.50 216 ALA A C 1
ATOM 1684 O O . ALA A 1 216 ? -1.878 23.645 -8.494 1.00 71.50 216 ALA A O 1
ATOM 1685 N N . GLY A 1 217 ? -1.170 25.701 -8.046 1.00 71.62 217 GLY A N 1
ATOM 1686 C CA . GLY A 1 217 ? -1.991 25.878 -6.839 1.00 71.62 217 GLY A CA 1
ATOM 1687 C C . GLY A 1 217 ? -1.290 25.515 -5.527 1.00 71.62 217 GLY A C 1
ATOM 1688 O O . GLY A 1 217 ? -1.918 25.566 -4.473 1.00 71.62 217 GLY A O 1
ATOM 1689 N N . GLY A 1 218 ? 0.005 25.179 -5.571 1.00 79.56 218 GLY A N 1
ATOM 1690 C CA . GLY A 1 218 ? 0.838 24.994 -4.383 1.00 79.56 218 GLY A CA 1
ATOM 1691 C C . GLY A 1 218 ? 0.350 23.916 -3.404 1.00 79.56 218 GLY A C 1
ATOM 1692 O O . GLY A 1 218 ? -0.450 23.037 -3.732 1.00 79.56 218 GLY A O 1
ATOM 1693 N N . GLY A 1 219 ? 0.886 23.970 -2.184 1.00 82.50 219 GLY A N 1
ATOM 1694 C CA . GLY A 1 219 ? 0.551 23.049 -1.100 1.00 82.50 219 GLY A CA 1
ATOM 1695 C C . GLY A 1 219 ? 1.374 21.760 -1.090 1.00 82.50 219 GLY A C 1
ATOM 1696 O O . GLY A 1 219 ? 2.169 21.475 -1.988 1.00 82.50 219 GLY A O 1
ATOM 1697 N N . LYS A 1 220 ? 1.200 20.978 -0.025 1.00 84.38 220 LYS A N 1
ATOM 1698 C CA . LYS A 1 220 ? 1.794 19.648 0.115 1.00 84.38 220 LYS A CA 1
ATOM 1699 C C . LYS A 1 220 ? 0.684 18.608 0.001 1.00 84.38 220 LYS A C 1
ATOM 1701 O O . LYS A 1 220 ? -0.404 18.804 0.535 1.00 84.38 220 LYS A O 1
ATOM 1706 N N . ARG A 1 221 ? 0.945 17.530 -0.733 1.00 89.38 221 ARG A N 1
ATOM 1707 C CA . ARG A 1 221 ? -0.016 16.454 -0.970 1.00 89.38 221 ARG A CA 1
ATOM 1708 C C . ARG A 1 221 ? 0.642 15.105 -0.745 1.00 89.38 221 ARG A C 1
ATOM 1710 O O . ARG A 1 221 ? 1.774 14.872 -1.176 1.00 89.38 221 ARG A O 1
ATOM 1717 N N . TRP A 1 222 ? -0.079 14.214 -0.081 1.00 94.12 222 TRP A N 1
ATOM 1718 C CA . TRP A 1 222 ? 0.341 12.832 0.056 1.00 94.12 222 TRP A CA 1
ATOM 1719 C C . TRP A 1 222 ? 0.193 12.098 -1.277 1.00 94.12 222 TRP A C 1
ATOM 1721 O O . TRP A 1 222 ? -0.762 12.279 -2.033 1.00 94.12 222 TRP A O 1
ATOM 1731 N N . THR A 1 223 ? 1.178 11.276 -1.608 1.00 95.56 223 THR A N 1
ATOM 1732 C CA . THR A 1 223 ? 1.128 10.398 -2.773 1.00 95.56 223 THR A CA 1
ATOM 1733 C C . THR A 1 223 ? 1.988 9.170 -2.529 1.00 95.56 223 THR A C 1
ATOM 1735 O O . THR A 1 223 ? 2.884 9.188 -1.688 1.00 95.56 223 THR A O 1
ATOM 1738 N N . TRP A 1 224 ? 1.734 8.097 -3.265 1.00 96.88 224 TRP A N 1
ATOM 1739 C CA . TRP A 1 224 ? 2.628 6.948 -3.275 1.00 96.88 224 TRP A CA 1
ATOM 1740 C C . TRP A 1 224 ? 3.772 7.184 -4.251 1.00 96.88 224 TRP A C 1
ATOM 1742 O O . TRP A 1 224 ? 3.573 7.733 -5.336 1.00 96.88 224 TRP A O 1
ATOM 1752 N N . ALA A 1 225 ? 4.960 6.746 -3.859 1.00 96.75 225 ALA A N 1
ATOM 1753 C CA . ALA A 1 225 ? 6.138 6.641 -4.705 1.00 96.75 225 ALA A CA 1
ATOM 1754 C C . ALA A 1 225 ? 6.770 5.261 -4.497 1.00 96.75 225 ALA A C 1
ATOM 1756 O O . ALA A 1 225 ? 6.577 4.638 -3.453 1.00 96.75 225 ALA A O 1
ATOM 1757 N N . MET A 1 226 ? 7.539 4.786 -5.469 1.00 97.31 226 MET A N 1
ATOM 1758 C CA . MET A 1 226 ? 8.394 3.619 -5.285 1.00 97.31 226 MET A CA 1
ATOM 1759 C C . MET A 1 226 ? 9.434 3.897 -4.196 1.00 97.31 226 MET A C 1
ATOM 1761 O O . MET A 1 226 ? 9.863 5.043 -3.991 1.00 97.31 226 MET A O 1
ATOM 1765 N N . THR A 1 227 ? 9.867 2.851 -3.499 1.00 96.75 227 THR A N 1
ATOM 1766 C CA . THR A 1 227 ? 11.056 2.954 -2.651 1.00 96.75 227 THR A CA 1
ATOM 1767 C C . THR A 1 227 ? 12.289 3.251 -3.521 1.00 96.75 227 THR A C 1
ATOM 1769 O O . THR A 1 227 ? 12.306 2.894 -4.701 1.00 96.75 227 THR A O 1
ATOM 1772 N N . PRO A 1 228 ? 13.327 3.926 -2.987 1.00 95.31 228 PRO A N 1
ATOM 1773 C CA . PRO A 1 228 ? 14.517 4.257 -3.773 1.00 95.31 228 PRO A CA 1
ATOM 1774 C C . PRO A 1 228 ? 15.198 3.007 -4.338 1.00 95.31 228 PRO A C 1
ATOM 1776 O O . PRO A 1 228 ? 15.575 2.988 -5.504 1.00 95.31 228 PRO A O 1
ATOM 1779 N N . GLN A 1 229 ? 15.266 1.940 -3.535 1.00 95.88 229 GLN A N 1
ATOM 1780 C CA . GLN A 1 229 ? 15.799 0.645 -3.947 1.00 95.88 229 GLN A CA 1
ATOM 1781 C C . GLN A 1 229 ? 15.012 0.055 -5.122 1.00 95.88 229 GLN A C 1
ATOM 1783 O O . GLN A 1 229 ? 15.613 -0.312 -6.131 1.00 95.88 229 GLN A O 1
ATOM 1788 N N . ARG A 1 230 ? 13.675 0.020 -5.027 1.00 96.25 230 ARG A N 1
ATOM 1789 C CA . ARG A 1 230 ? 12.819 -0.516 -6.093 1.00 96.25 230 ARG A CA 1
ATOM 1790 C C . ARG A 1 230 ? 12.932 0.300 -7.376 1.00 96.25 230 ARG A C 1
ATOM 1792 O O . ARG A 1 230 ? 13.017 -0.258 -8.466 1.00 96.25 230 ARG A O 1
ATOM 1799 N N . PHE A 1 231 ? 12.965 1.624 -7.254 1.00 97.62 231 PHE A N 1
ATOM 1800 C CA . PHE A 1 231 ? 13.137 2.509 -8.401 1.00 97.62 231 PHE A CA 1
ATOM 1801 C C . PHE A 1 231 ? 14.480 2.276 -9.109 1.00 97.62 231 PHE A C 1
ATOM 1803 O O . PHE A 1 231 ? 14.506 2.137 -10.330 1.00 97.62 231 PHE A O 1
ATOM 1810 N N . GLU A 1 232 ? 15.574 2.151 -8.356 1.00 97.50 232 GLU A N 1
ATOM 1811 C CA . GLU A 1 232 ? 16.904 1.883 -8.913 1.00 97.50 232 GLU A CA 1
ATOM 1812 C C . GLU A 1 232 ? 16.973 0.516 -9.613 1.00 97.50 232 GLU A C 1
ATOM 1814 O O . GLU A 1 232 ? 17.543 0.395 -10.698 1.00 97.50 232 GLU A O 1
ATOM 1819 N N . GLN A 1 233 ? 16.336 -0.515 -9.045 1.00 96.69 233 GLN A N 1
ATOM 1820 C CA . GLN A 1 233 ? 16.194 -1.821 -9.701 1.00 96.69 233 GLN A CA 1
ATOM 1821 C C . GLN A 1 233 ? 15.468 -1.693 -11.048 1.00 96.69 233 GLN A C 1
ATOM 1823 O O . GLN A 1 233 ? 15.944 -2.211 -12.062 1.00 96.69 233 GLN A O 1
ATOM 1828 N N . HIS A 1 234 ? 14.361 -0.945 -11.090 1.00 96.94 234 HIS A N 1
ATOM 1829 C CA . HIS A 1 234 ? 13.630 -0.691 -12.331 1.00 96.94 234 HIS A CA 1
ATOM 1830 C C . HIS A 1 234 ? 14.453 0.098 -13.355 1.00 96.94 234 HIS A C 1
ATOM 1832 O O . HIS A 1 234 ? 14.381 -0.188 -14.554 1.00 96.94 234 HIS A O 1
ATOM 1838 N N . LEU A 1 235 ? 15.254 1.060 -12.898 1.00 96.81 235 LEU A N 1
ATOM 1839 C CA . LEU A 1 235 ? 16.120 1.869 -13.748 1.00 96.81 235 LEU A CA 1
ATOM 1840 C C . LEU A 1 235 ? 17.235 1.028 -14.386 1.00 96.81 235 LEU A C 1
ATOM 1842 O O . LEU A 1 235 ? 17.508 1.153 -15.582 1.00 96.81 235 LEU A O 1
ATOM 1846 N N . LYS A 1 236 ? 17.859 0.137 -13.611 1.00 96.38 236 LYS A N 1
ATOM 1847 C CA . LYS A 1 236 ? 18.851 -0.822 -14.119 1.00 96.38 236 LYS A CA 1
ATOM 1848 C C . LYS A 1 236 ? 18.226 -1.772 -15.136 1.00 96.38 236 LYS A C 1
ATOM 1850 O O . LYS A 1 236 ? 18.747 -1.900 -16.244 1.00 96.38 236 LYS A O 1
ATOM 1855 N N . MET A 1 237 ? 17.078 -2.357 -14.792 1.00 94.50 237 MET A N 1
ATOM 1856 C CA . MET A 1 237 ? 16.368 -3.307 -15.646 1.00 94.50 237 MET A CA 1
ATOM 1857 C C . MET A 1 237 ? 15.969 -2.683 -16.986 1.00 94.50 237 MET A C 1
ATOM 1859 O O . MET A 1 237 ? 16.273 -3.241 -18.040 1.00 94.50 237 MET A O 1
ATOM 1863 N N . ILE A 1 238 ? 15.341 -1.499 -16.978 1.00 94.31 238 ILE A N 1
ATOM 1864 C CA . ILE A 1 238 ? 14.892 -0.869 -18.225 1.00 94.31 238 ILE A CA 1
ATOM 1865 C C . ILE A 1 238 ? 16.070 -0.500 -19.125 1.00 94.31 238 ILE A C 1
ATOM 1867 O O . ILE A 1 238 ? 15.999 -0.717 -20.332 1.00 94.31 238 ILE A O 1
ATOM 1871 N N . ARG A 1 239 ? 17.182 -0.011 -18.559 1.00 94.06 239 ARG A N 1
ATOM 1872 C CA . ARG A 1 239 ? 18.398 0.299 -19.325 1.00 94.06 239 ARG A CA 1
ATOM 1873 C C . ARG A 1 239 ? 19.016 -0.956 -19.932 1.00 94.06 239 ARG A C 1
ATOM 1875 O O . ARG A 1 239 ? 19.446 -0.911 -21.079 1.00 94.06 239 ARG A O 1
ATOM 1882 N N . GLN A 1 240 ? 19.059 -2.058 -19.186 1.00 92.31 240 GLN A N 1
ATOM 1883 C CA . GLN A 1 240 ? 19.583 -3.332 -19.675 1.00 92.31 240 GLN A CA 1
ATOM 1884 C C . GLN A 1 240 ? 18.728 -3.880 -20.823 1.00 92.31 240 GLN A C 1
ATOM 1886 O O . GLN A 1 240 ? 19.250 -4.149 -21.905 1.00 92.31 240 GLN A O 1
ATOM 1891 N N . LEU A 1 241 ? 17.413 -3.990 -20.617 1.00 90.88 241 LEU A N 1
ATOM 1892 C CA . LEU A 1 241 ? 16.493 -4.518 -21.626 1.00 90.88 241 LEU A CA 1
ATOM 1893 C C . LEU A 1 241 ? 16.447 -3.628 -22.875 1.00 90.88 241 LEU A C 1
ATOM 1895 O O . LEU A 1 241 ? 16.441 -4.148 -23.982 1.00 90.88 241 LEU A O 1
ATOM 1899 N N . SER A 1 242 ? 16.511 -2.302 -22.718 1.00 90.06 242 SER A N 1
ATOM 1900 C CA . SER A 1 242 ? 16.478 -1.363 -23.854 1.00 90.06 242 SER A CA 1
ATOM 1901 C C . SER A 1 242 ? 17.759 -1.359 -24.696 1.00 90.06 242 SER A C 1
ATOM 1903 O O . SER A 1 242 ? 17.720 -0.933 -25.843 1.00 90.06 242 SER A O 1
ATOM 1905 N N . ARG A 1 243 ? 18.897 -1.805 -24.144 1.00 88.19 243 ARG A N 1
ATOM 1906 C CA . ARG A 1 243 ? 20.164 -1.960 -24.890 1.00 88.19 243 ARG A CA 1
ATOM 1907 C C . ARG A 1 243 ? 20.263 -3.291 -25.628 1.00 88.19 243 ARG A C 1
ATOM 1909 O O . ARG A 1 243 ? 21.139 -3.457 -26.468 1.00 88.19 243 ARG A O 1
ATOM 1916 N N . SER A 1 244 ? 19.427 -4.257 -25.262 1.00 81.25 244 SER A N 1
ATOM 1917 C CA . SER A 1 244 ? 19.470 -5.597 -25.834 1.00 81.25 244 SER A CA 1
ATOM 1918 C C . SER A 1 244 ? 18.887 -5.544 -27.253 1.00 81.25 244 SER A C 1
ATOM 1920 O O . SER A 1 244 ? 17.742 -5.133 -27.410 1.00 81.25 244 SER A O 1
ATOM 1922 N N . HIS A 1 245 ? 19.669 -5.899 -28.279 1.00 58.84 245 HIS A N 1
ATOM 1923 C CA . HIS A 1 245 ? 19.245 -5.796 -29.684 1.00 58.84 245 HIS A CA 1
ATOM 1924 C C . HIS A 1 245 ? 18.079 -6.740 -30.038 1.00 58.84 245 HIS A C 1
ATOM 1926 O O . HIS A 1 245 ? 18.012 -7.864 -29.541 1.00 58.84 245 HIS A O 1
ATOM 1932 N N . GLY A 1 246 ? 17.190 -6.243 -30.911 1.00 55.28 246 GLY A N 1
ATOM 1933 C CA . GLY A 1 246 ? 15.859 -6.772 -31.238 1.00 55.28 246 GLY A CA 1
ATOM 1934 C C . GLY A 1 246 ? 15.750 -8.084 -32.051 1.00 55.28 246 GLY A C 1
ATOM 1935 O O . GLY A 1 246 ? 16.328 -9.101 -31.671 1.00 55.28 246 GLY A O 1
ATOM 1936 N N . PRO A 1 247 ? 14.864 -8.133 -33.066 1.00 41.62 247 PRO A N 1
ATOM 1937 C CA . PRO A 1 247 ? 13.945 -9.251 -33.309 1.00 41.62 247 PRO A CA 1
ATOM 1938 C C . PRO A 1 247 ? 14.648 -10.517 -33.814 1.00 41.62 247 PRO A C 1
ATOM 1940 O O . PRO A 1 247 ? 15.526 -10.440 -34.667 1.00 41.62 247 PRO A O 1
ATOM 1943 N N . GLY A 1 248 ? 14.234 -11.684 -33.309 1.00 49.38 248 GLY A N 1
ATOM 1944 C CA . GLY A 1 248 ? 14.772 -13.004 -33.685 1.00 49.38 248 GLY A CA 1
ATOM 1945 C C . GLY A 1 248 ? 15.480 -13.741 -32.542 1.00 49.38 248 GLY A C 1
ATOM 1946 O O . GLY A 1 248 ? 15.599 -14.962 -32.567 1.00 49.38 248 GLY A O 1
ATOM 1947 N N . SER A 1 249 ? 15.866 -13.023 -31.487 1.00 50.22 249 SER A N 1
ATOM 1948 C CA . SER A 1 249 ? 16.132 -13.601 -30.168 1.00 50.22 249 SER A CA 1
ATOM 1949 C C . SER A 1 249 ? 14.899 -13.338 -29.299 1.00 50.22 249 SER A C 1
ATOM 1951 O O . SER A 1 249 ? 14.360 -12.236 -29.361 1.00 50.22 249 SER A O 1
ATOM 1953 N N . GLY A 1 250 ? 14.413 -14.277 -28.485 1.00 54.47 250 GLY A N 1
ATOM 1954 C CA . GLY A 1 250 ? 13.250 -14.077 -27.588 1.00 54.47 250 GLY A CA 1
ATOM 1955 C C . GLY A 1 250 ? 13.432 -13.013 -26.480 1.00 54.47 250 GLY A C 1
ATOM 1956 O O . GLY A 1 250 ? 12.888 -13.141 -25.388 1.00 54.47 250 GLY A O 1
ATOM 1957 N N . VAL A 1 251 ? 14.268 -11.994 -26.710 1.00 56.28 251 VAL A N 1
ATOM 1958 C CA . VAL A 1 251 ? 14.648 -10.902 -25.809 1.00 56.28 251 VAL A CA 1
ATOM 1959 C C . VAL A 1 251 ? 13.801 -9.644 -26.045 1.00 56.28 251 VAL A C 1
ATOM 1961 O O . VAL A 1 251 ? 13.515 -8.936 -25.080 1.00 56.28 251 VAL A O 1
ATOM 1964 N N . GLY A 1 252 ? 13.313 -9.398 -27.270 1.00 61.38 252 GLY A N 1
ATOM 1965 C CA . GLY A 1 252 ? 12.337 -8.326 -27.542 1.00 61.38 252 GLY A CA 1
ATOM 1966 C C . GLY A 1 252 ? 11.053 -8.489 -26.716 1.00 61.38 252 GLY A C 1
ATOM 1967 O O . GLY A 1 252 ? 10.569 -7.533 -26.107 1.00 61.38 252 GLY A O 1
ATOM 1968 N N . ASP A 1 253 ? 10.600 -9.735 -26.563 1.00 73.88 253 ASP A N 1
ATOM 1969 C CA . ASP A 1 253 ? 9.449 -10.102 -25.732 1.00 73.88 253 ASP A CA 1
ATOM 1970 C C . ASP A 1 253 ? 9.663 -9.773 -24.251 1.00 73.88 253 ASP A C 1
ATOM 1972 O O . ASP A 1 253 ? 8.715 -9.432 -23.542 1.00 73.88 253 ASP A O 1
ATOM 1976 N N . ARG A 1 254 ? 10.911 -9.813 -23.762 1.00 84.94 254 ARG A N 1
ATOM 1977 C CA . ARG A 1 254 ? 11.231 -9.486 -22.364 1.00 84.94 254 ARG A CA 1
ATOM 1978 C C . ARG A 1 254 ? 11.076 -8.000 -22.086 1.00 84.94 254 ARG A C 1
ATOM 1980 O O . ARG A 1 254 ? 10.559 -7.644 -21.029 1.00 84.94 254 ARG A O 1
ATOM 1987 N N . LEU A 1 255 ? 11.497 -7.141 -23.020 1.00 88.00 255 LEU A N 1
ATOM 1988 C CA . LEU A 1 255 ? 11.273 -5.702 -22.896 1.00 88.00 255 LEU A CA 1
ATOM 1989 C C . LEU A 1 255 ? 9.772 -5.414 -22.882 1.00 88.00 255 LEU A C 1
ATOM 1991 O O . LEU A 1 255 ? 9.311 -4.761 -21.956 1.00 88.00 255 LEU A O 1
ATOM 1995 N N . LEU A 1 256 ? 9.009 -5.947 -23.839 1.00 87.50 256 LEU A N 1
ATOM 1996 C CA . LEU A 1 256 ? 7.557 -5.742 -23.897 1.00 87.50 256 LEU A CA 1
ATOM 1997 C C . LEU A 1 256 ? 6.855 -6.237 -22.625 1.00 87.50 256 LEU A C 1
ATOM 1999 O O . LEU A 1 256 ? 6.106 -5.481 -22.008 1.00 87.50 256 LEU A O 1
ATOM 2003 N N . THR A 1 257 ? 7.187 -7.445 -22.161 1.00 89.38 257 THR A N 1
ATOM 2004 C CA . THR A 1 257 ? 6.661 -8.010 -20.905 1.00 89.38 257 THR A CA 1
ATOM 2005 C C . THR A 1 257 ? 6.970 -7.107 -19.711 1.00 89.38 257 THR A C 1
ATOM 2007 O O . THR A 1 257 ? 6.105 -6.843 -18.871 1.00 89.38 257 THR A O 1
ATOM 2010 N N . TYR A 1 258 ? 8.199 -6.593 -19.633 1.00 92.19 258 TYR A N 1
ATOM 2011 C CA . TYR A 1 258 ? 8.603 -5.674 -18.578 1.00 92.19 258 TYR A CA 1
ATOM 2012 C C . TYR A 1 258 ? 7.866 -4.331 -18.668 1.00 92.19 258 TYR A C 1
ATOM 2014 O O . TYR A 1 258 ? 7.393 -3.819 -17.652 1.00 92.19 258 TYR A O 1
ATOM 2022 N N . LEU A 1 259 ? 7.719 -3.767 -19.868 1.00 91.44 259 LEU A N 1
ATOM 2023 C CA . LEU A 1 259 ? 6.964 -2.534 -20.078 1.00 91.44 259 LEU A CA 1
ATOM 2024 C C . LEU A 1 259 ? 5.501 -2.708 -19.668 1.00 91.44 259 LEU A C 1
ATOM 2026 O O . LEU A 1 259 ? 4.963 -1.840 -18.984 1.00 91.44 259 LEU A O 1
ATOM 2030 N N . ASP A 1 260 ? 4.884 -3.845 -19.981 1.00 89.56 260 ASP A N 1
ATOM 2031 C CA . ASP A 1 260 ? 3.530 -4.169 -19.535 1.00 89.56 260 ASP A CA 1
ATOM 2032 C C . ASP A 1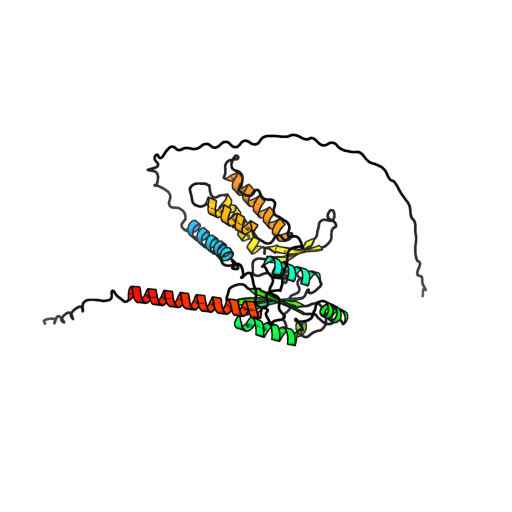 260 ? 3.429 -4.283 -18.010 1.00 89.56 260 ASP A C 1
ATOM 2034 O O . ASP A 1 260 ? 2.466 -3.795 -17.411 1.00 89.56 260 ASP A O 1
ATOM 2038 N N . ALA A 1 261 ? 4.435 -4.856 -17.344 1.00 91.12 261 ALA A N 1
ATOM 2039 C CA . ALA A 1 261 ? 4.501 -4.862 -15.884 1.00 91.12 261 ALA A CA 1
ATOM 2040 C C . ALA A 1 261 ? 4.576 -3.432 -15.312 1.00 91.12 261 ALA A C 1
ATOM 2042 O O . ALA A 1 261 ? 3.825 -3.089 -14.395 1.00 91.12 261 ALA A O 1
ATOM 2043 N N . VAL A 1 262 ? 5.408 -2.557 -15.892 1.00 92.25 262 VAL A N 1
ATOM 2044 C CA . VAL A 1 262 ? 5.497 -1.143 -15.485 1.00 92.25 262 VAL A CA 1
ATOM 2045 C C . VAL A 1 262 ? 4.186 -0.399 -15.765 1.00 92.25 262 VAL A C 1
ATOM 2047 O O . VAL A 1 262 ? 3.739 0.415 -14.948 1.00 92.25 262 VAL A O 1
ATOM 2050 N N . LYS A 1 263 ? 3.508 -0.686 -16.882 1.00 88.38 263 LYS A N 1
ATOM 2051 C CA . LYS A 1 263 ? 2.193 -0.113 -17.205 1.00 88.38 263 LYS A CA 1
ATOM 2052 C C . LYS A 1 263 ? 1.152 -0.455 -16.137 1.00 88.38 263 LYS A C 1
ATOM 2054 O O . LYS A 1 263 ? 0.447 0.461 -15.714 1.00 88.38 263 LYS A O 1
ATOM 2059 N N . ARG A 1 264 ? 1.131 -1.696 -15.634 1.00 89.44 264 ARG A N 1
ATOM 2060 C CA . ARG A 1 264 ? 0.209 -2.170 -14.578 1.00 89.44 264 ARG A CA 1
ATOM 2061 C C . ARG A 1 264 ? 0.470 -1.582 -13.185 1.00 89.44 264 ARG A C 1
ATOM 2063 O O . ARG A 1 264 ? -0.389 -1.702 -12.314 1.00 89.44 264 ARG A O 1
ATOM 2070 N N . MET A 1 265 ? 1.611 -0.925 -12.959 1.00 92.50 265 MET A N 1
ATOM 2071 C CA . MET A 1 265 ? 1.886 -0.263 -11.679 1.00 92.50 265 MET A CA 1
ATOM 2072 C C . MET A 1 265 ? 0.849 0.829 -11.350 1.00 92.50 265 MET A C 1
ATOM 2074 O O . MET A 1 265 ? 0.383 1.521 -12.265 1.00 92.50 265 MET A O 1
ATOM 2078 N N . PRO A 1 266 ? 0.557 1.070 -10.056 1.00 92.75 266 PRO A N 1
ATOM 2079 C CA . PRO A 1 266 ? -0.445 2.044 -9.627 1.00 92.75 266 PRO A CA 1
ATOM 2080 C C . PRO A 1 266 ? -0.215 3.464 -10.175 1.00 92.75 266 PRO A C 1
ATOM 2082 O O . PRO A 1 266 ? 0.879 4.016 -10.095 1.00 92.75 266 PRO A O 1
ATOM 2085 N N . GLY A 1 267 ? -1.272 4.104 -10.681 1.00 91.69 267 GLY A N 1
ATOM 2086 C CA . GLY A 1 267 ? -1.220 5.425 -11.331 1.00 91.69 267 GLY A CA 1
ATOM 2087 C C . GLY A 1 267 ? -1.180 6.646 -10.397 1.00 91.69 267 GLY A C 1
ATOM 2088 O O . GLY A 1 267 ? -1.709 7.700 -10.758 1.00 91.69 267 GLY A O 1
ATOM 2089 N N . TYR A 1 268 ? -0.624 6.529 -9.185 1.00 94.19 268 TYR A N 1
ATOM 2090 C CA . TYR A 1 268 ? -0.472 7.676 -8.275 1.00 94.19 268 TYR A CA 1
ATOM 2091 C C . TYR A 1 268 ? 0.519 8.696 -8.831 1.00 94.19 268 TYR A C 1
ATOM 2093 O O . TYR A 1 268 ? 1.444 8.322 -9.540 1.00 94.19 268 TYR A O 1
ATOM 2101 N N . ALA A 1 269 ? 0.368 9.974 -8.471 1.00 92.31 269 ALA A N 1
ATOM 2102 C CA . ALA A 1 269 ? 1.218 11.050 -8.988 1.00 92.31 269 ALA A CA 1
ATOM 2103 C C . ALA A 1 269 ? 2.724 10.762 -8.823 1.00 92.31 269 ALA A C 1
ATOM 2105 O O . ALA A 1 269 ? 3.454 10.829 -9.808 1.00 92.31 269 ALA A O 1
ATOM 2106 N N . GLY A 1 270 ? 3.167 10.349 -7.628 1.00 94.19 270 GLY A N 1
ATOM 2107 C CA . GLY A 1 270 ? 4.582 10.050 -7.380 1.00 94.19 270 GLY A CA 1
ATOM 2108 C C . GLY A 1 270 ? 5.113 8.855 -8.182 1.00 94.19 270 GLY A C 1
ATOM 2109 O O . GLY A 1 270 ? 6.184 8.951 -8.773 1.00 94.19 270 GLY A O 1
ATOM 2110 N N . ILE A 1 271 ? 4.355 7.755 -8.257 1.00 95.69 271 ILE A N 1
ATOM 2111 C CA . ILE A 1 271 ? 4.714 6.586 -9.084 1.00 95.69 271 ILE A CA 1
ATOM 2112 C C . ILE A 1 271 ? 4.688 6.945 -10.572 1.00 95.69 271 ILE A C 1
ATOM 2114 O O . ILE A 1 271 ? 5.540 6.499 -11.330 1.00 95.69 271 ILE A O 1
ATOM 2118 N N . ARG A 1 272 ? 3.732 7.764 -11.012 1.00 93.81 272 ARG A N 1
ATOM 2119 C CA . ARG A 1 272 ? 3.605 8.191 -12.406 1.00 93.81 272 ARG A CA 1
ATOM 2120 C C . ARG A 1 272 ? 4.803 9.022 -12.856 1.00 93.81 272 ARG A C 1
ATOM 2122 O O . ARG A 1 272 ? 5.298 8.783 -13.950 1.00 93.81 272 ARG A O 1
ATOM 2129 N N . GLU A 1 273 ? 5.256 9.967 -12.036 1.00 93.06 273 GLU A N 1
ATOM 2130 C CA . GLU A 1 273 ? 6.482 10.738 -12.293 1.00 93.06 273 GLU A CA 1
ATOM 2131 C C . GLU A 1 273 ? 7.678 9.793 -12.470 1.00 93.06 273 GLU A C 1
ATOM 2133 O O . GLU A 1 273 ? 8.340 9.827 -13.502 1.00 93.06 273 GLU A O 1
ATOM 2138 N N . GLN A 1 274 ? 7.842 8.831 -11.559 1.00 95.44 274 GLN A N 1
ATOM 2139 C CA . GLN A 1 274 ? 8.888 7.811 -11.668 1.00 95.44 274 GLN A CA 1
ATOM 2140 C C . GLN A 1 274 ? 8.738 6.928 -12.919 1.00 95.44 274 GLN A C 1
ATOM 2142 O O . GLN A 1 274 ? 9.729 6.593 -13.556 1.00 95.44 274 GLN A O 1
ATOM 2147 N N . LYS A 1 275 ? 7.517 6.571 -13.336 1.00 95.25 275 LYS A N 1
ATOM 2148 C CA . LYS A 1 275 ? 7.301 5.826 -14.590 1.00 95.25 275 LYS A CA 1
ATOM 2149 C C . LYS A 1 275 ? 7.704 6.639 -15.824 1.00 95.25 275 LYS A C 1
ATOM 2151 O O . LYS A 1 275 ? 8.218 6.050 -16.769 1.00 95.25 275 LYS A O 1
ATOM 2156 N N . LEU A 1 276 ? 7.489 7.957 -15.823 1.00 93.44 276 LEU A N 1
ATOM 2157 C CA . LEU A 1 276 ? 7.960 8.838 -16.899 1.00 93.44 276 LEU A CA 1
ATOM 2158 C C . LEU A 1 276 ? 9.491 8.900 -16.930 1.00 93.44 276 LEU A C 1
ATOM 2160 O O . LEU A 1 276 ? 10.074 8.817 -18.007 1.00 93.44 276 LEU A O 1
ATOM 2164 N N . GLU A 1 277 ? 10.140 8.968 -15.766 1.00 95.38 277 GLU A N 1
ATOM 2165 C CA . GLU A 1 277 ? 11.605 8.900 -15.664 1.00 95.38 277 GLU A CA 1
ATOM 2166 C C . GLU A 1 277 ? 12.149 7.566 -16.204 1.00 95.38 277 GLU A C 1
ATOM 2168 O O . GLU A 1 277 ? 13.102 7.555 -16.984 1.00 95.38 277 GLU A O 1
ATOM 2173 N N . LEU A 1 278 ? 11.509 6.440 -15.866 1.00 95.88 278 LEU A N 1
ATOM 2174 C CA . LEU A 1 278 ? 11.858 5.126 -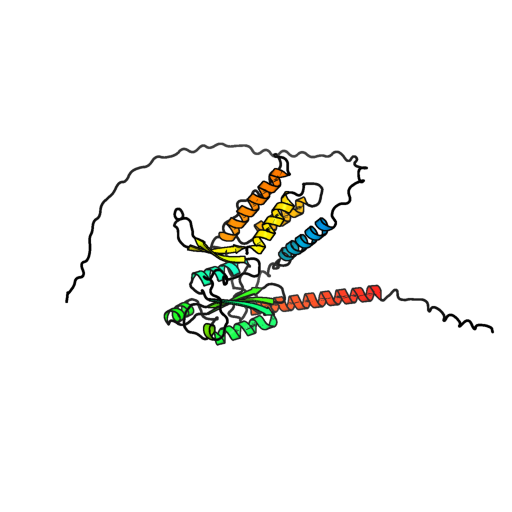16.418 1.00 95.88 278 LEU A CA 1
ATOM 2175 C C . LEU A 1 278 ? 11.679 5.093 -17.940 1.00 95.88 278 LEU A C 1
ATOM 2177 O O . LEU A 1 278 ? 12.572 4.637 -18.653 1.00 95.88 278 LEU A O 1
ATOM 2181 N N . GLN A 1 279 ? 10.550 5.597 -18.445 1.00 93.94 279 GLN A N 1
ATOM 2182 C CA . GLN A 1 279 ? 10.277 5.670 -19.878 1.00 93.94 279 GLN A CA 1
ATOM 2183 C C . GLN A 1 279 ? 11.355 6.482 -20.607 1.00 93.94 279 GLN A C 1
ATOM 2185 O O . GLN A 1 279 ? 11.861 6.032 -21.633 1.00 93.94 279 GLN A O 1
ATOM 2190 N N . GLN A 1 280 ? 11.729 7.646 -20.072 1.00 94.25 280 GLN A N 1
ATOM 2191 C CA . GLN A 1 280 ? 12.779 8.492 -20.633 1.00 94.25 280 GLN A CA 1
ATOM 2192 C C . GLN A 1 280 ? 14.134 7.771 -20.637 1.00 94.25 280 GLN A C 1
ATOM 2194 O O . GLN A 1 280 ? 14.782 7.682 -21.678 1.00 94.25 280 GLN A O 1
ATOM 2199 N N . ALA A 1 281 ? 14.523 7.160 -19.514 1.00 95.19 281 ALA A N 1
ATOM 2200 C CA . ALA A 1 281 ? 15.765 6.395 -19.420 1.00 95.19 281 ALA A CA 1
ATOM 2201 C C . ALA A 1 281 ? 15.811 5.209 -20.403 1.00 95.19 281 ALA A C 1
ATOM 2203 O O . ALA A 1 281 ? 16.866 4.916 -20.971 1.00 95.19 281 ALA A O 1
ATOM 2204 N N . GLY A 1 282 ? 14.674 4.538 -20.618 1.00 93.69 282 GLY A N 1
ATOM 2205 C CA . GLY A 1 282 ? 14.520 3.483 -21.620 1.00 93.69 282 GLY A CA 1
ATOM 2206 C C . GLY A 1 282 ? 14.697 4.003 -23.045 1.00 93.69 282 GLY A C 1
ATOM 2207 O O . GLY A 1 282 ? 15.506 3.455 -23.792 1.00 93.69 282 GLY A O 1
ATOM 2208 N N . ARG A 1 283 ? 14.028 5.111 -23.400 1.00 92.06 283 ARG A N 1
ATOM 2209 C CA . ARG A 1 283 ? 14.170 5.765 -24.716 1.00 92.06 283 ARG A CA 1
ATOM 2210 C C . ARG A 1 283 ? 15.613 6.149 -25.012 1.00 92.06 283 ARG A C 1
ATOM 2212 O O . ARG A 1 283 ? 16.115 5.837 -26.085 1.00 92.06 283 ARG A O 1
ATOM 2219 N N . GLU A 1 284 ? 16.290 6.780 -24.061 1.00 93.44 284 GLU A N 1
ATOM 2220 C CA . GLU A 1 284 ? 17.684 7.181 -24.241 1.00 93.44 284 GLU A CA 1
ATOM 2221 C C . GLU A 1 284 ? 18.619 5.974 -24.388 1.00 93.44 284 GLU A C 1
ATOM 2223 O O . GLU A 1 284 ? 19.602 6.021 -25.123 1.00 93.44 284 GLU A O 1
ATOM 2228 N N . ALA A 1 285 ? 18.376 4.885 -23.655 1.00 92.38 285 ALA A N 1
ATOM 2229 C CA . ALA A 1 285 ? 19.165 3.661 -23.790 1.00 92.38 285 ALA A CA 1
ATOM 2230 C C . ALA A 1 285 ? 18.923 2.975 -25.147 1.00 92.38 285 ALA A C 1
ATOM 2232 O O . ALA A 1 285 ? 19.874 2.506 -25.776 1.00 92.38 285 ALA A O 1
ATOM 2233 N N . TRP A 1 286 ? 17.672 2.979 -25.609 1.00 91.31 286 TRP A N 1
ATOM 2234 C CA . TRP A 1 286 ? 17.256 2.454 -26.905 1.00 91.31 286 TRP A CA 1
ATOM 2235 C C . TRP A 1 286 ? 17.894 3.226 -28.062 1.00 91.31 286 TRP A C 1
ATOM 2237 O O . TRP A 1 286 ? 18.564 2.625 -28.893 1.00 91.31 286 TRP A O 1
ATOM 2247 N N . GLN A 1 287 ? 17.788 4.558 -28.070 1.00 90.31 287 GLN A N 1
ATOM 2248 C CA . GLN A 1 287 ? 18.330 5.426 -29.129 1.00 90.31 287 GLN A CA 1
ATOM 2249 C C . GLN A 1 287 ? 19.848 5.302 -29.314 1.00 90.31 287 GLN A C 1
ATOM 2251 O O . GLN A 1 287 ? 20.352 5.519 -30.408 1.00 90.31 287 GLN A O 1
ATOM 2256 N N . ARG A 1 288 ? 20.592 4.945 -28.258 1.00 90.25 288 ARG A N 1
ATOM 2257 C CA . ARG A 1 288 ? 22.050 4.735 -28.339 1.00 90.25 288 ARG A CA 1
ATOM 2258 C C . ARG A 1 288 ? 22.445 3.424 -29.020 1.00 90.25 288 ARG A C 1
ATOM 2260 O O . ARG A 1 288 ? 23.597 3.276 -29.406 1.00 90.25 288 ARG A O 1
ATOM 2267 N N . THR A 1 289 ? 21.537 2.454 -29.086 1.00 86.75 289 THR A N 1
ATOM 2268 C CA . THR A 1 289 ? 21.829 1.086 -29.546 1.00 86.75 289 THR A CA 1
ATOM 2269 C C . THR A 1 289 ? 21.044 0.710 -30.798 1.00 86.75 289 THR A C 1
ATOM 2271 O O . THR A 1 289 ? 21.522 -0.068 -31.615 1.00 86.75 289 THR A O 1
ATOM 2274 N N . HIS A 1 290 ? 19.854 1.267 -30.983 1.00 84.06 290 HIS A N 1
ATOM 2275 C CA . HIS A 1 290 ? 18.965 0.954 -32.092 1.00 84.06 290 HIS A CA 1
ATOM 2276 C C . HIS A 1 290 ? 19.017 2.045 -33.159 1.00 84.06 290 HIS A C 1
ATOM 2278 O O . HIS A 1 290 ? 19.388 3.190 -32.901 1.00 84.06 290 HIS A O 1
ATOM 2284 N N . ARG A 1 291 ? 18.652 1.669 -34.385 1.00 83.25 291 ARG A N 1
ATOM 2285 C CA . ARG A 1 291 ? 18.583 2.595 -35.516 1.00 83.25 291 ARG A CA 1
ATOM 2286 C C . ARG A 1 291 ? 17.498 3.654 -35.283 1.00 83.25 291 ARG A C 1
ATOM 2288 O O . ARG A 1 291 ? 16.521 3.405 -34.580 1.00 83.25 291 ARG A O 1
ATOM 2295 N N . ALA A 1 292 ? 17.667 4.824 -35.897 1.00 80.06 292 ALA A N 1
ATOM 2296 C CA . ALA A 1 292 ? 16.777 5.973 -35.707 1.00 80.06 292 ALA A CA 1
ATOM 2297 C C . ALA A 1 292 ? 15.328 5.733 -36.179 1.00 80.06 292 ALA A C 1
ATOM 2299 O O . ALA A 1 292 ? 14.410 6.372 -35.673 1.00 80.06 292 ALA A O 1
ATOM 2300 N N . ASP A 1 293 ? 15.119 4.807 -37.116 1.00 81.06 293 ASP A N 1
ATOM 2301 C CA . ASP A 1 293 ? 13.808 4.381 -37.618 1.00 81.06 293 ASP A CA 1
ATOM 2302 C C . ASP A 1 293 ? 13.047 3.477 -36.631 1.00 81.06 293 ASP A C 1
ATOM 2304 O O . ASP A 1 293 ? 11.824 3.358 -36.709 1.00 81.06 2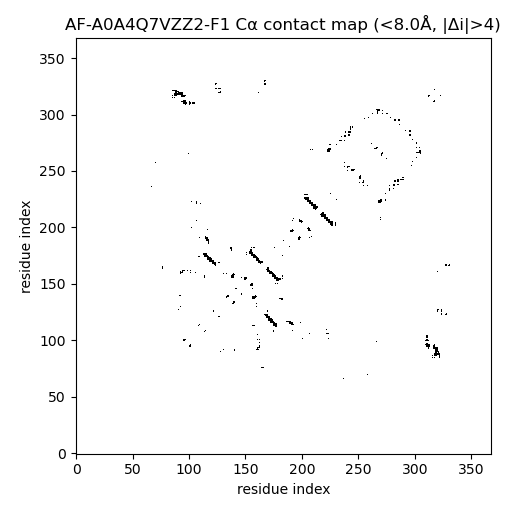93 ASP A O 1
ATOM 2308 N N . GLN A 1 294 ? 13.737 2.867 -35.662 1.00 81.44 294 GLN A N 1
ATOM 2309 C CA . GLN A 1 294 ? 13.121 1.994 -34.666 1.00 81.44 294 GLN A CA 1
ATOM 2310 C C . GLN A 1 294 ? 12.669 2.795 -33.447 1.00 81.44 294 GLN A C 1
ATOM 2312 O O . GLN A 1 294 ? 13.465 3.172 -32.582 1.00 81.44 294 GLN A O 1
ATOM 2317 N N . ALA A 1 295 ? 11.361 3.015 -33.336 1.00 84.75 295 ALA A N 1
ATOM 2318 C CA . ALA A 1 295 ? 10.778 3.668 -32.174 1.00 84.75 295 ALA A CA 1
ATOM 2319 C C . ALA A 1 295 ? 10.840 2.771 -30.925 1.00 84.75 295 ALA A C 1
ATOM 2321 O O . ALA A 1 295 ? 10.544 1.579 -30.972 1.00 84.75 295 ALA A O 1
ATOM 2322 N N . PHE A 1 296 ? 11.158 3.372 -29.776 1.00 87.00 296 PHE A N 1
ATOM 2323 C CA . PHE A 1 296 ? 11.044 2.695 -28.485 1.00 87.00 296 PHE A CA 1
ATOM 2324 C C . PHE A 1 296 ? 9.579 2.269 -28.246 1.00 87.00 296 PHE A C 1
ATOM 2326 O O . PHE A 1 296 ? 8.697 3.129 -28.377 1.00 87.00 296 PHE A O 1
ATOM 2333 N N . PRO A 1 297 ? 9.301 1.005 -27.861 1.00 85.50 297 PRO A N 1
ATOM 2334 C CA . PRO A 1 297 ? 7.952 0.427 -27.805 1.00 85.50 297 PRO A CA 1
ATOM 2335 C C . PRO A 1 297 ? 7.130 0.893 -26.587 1.00 85.50 297 PRO A C 1
ATOM 2337 O O . PRO A 1 297 ? 6.553 0.109 -25.838 1.00 85.50 297 PRO A O 1
ATOM 2340 N N . TRP A 1 298 ? 7.057 2.207 -26.380 1.00 83.31 298 TRP A N 1
ATOM 2341 C CA . TRP A 1 298 ? 6.220 2.852 -25.378 1.00 83.31 298 TRP A CA 1
ATOM 2342 C C . TRP A 1 298 ? 5.551 4.077 -25.992 1.00 83.31 298 TRP A C 1
ATOM 2344 O O . TRP A 1 298 ? 6.126 5.164 -26.039 1.00 83.31 298 TRP A O 1
ATOM 2354 N N . THR A 1 299 ? 4.316 3.921 -26.444 1.00 70.19 299 THR A N 1
ATOM 2355 C CA . THR A 1 299 ? 3.554 4.974 -27.137 1.00 70.19 299 THR A CA 1
ATOM 2356 C C . THR A 1 299 ? 2.426 5.555 -26.284 1.00 70.19 299 THR A C 1
ATOM 2358 O O . THR A 1 299 ? 1.965 6.664 -26.535 1.00 70.19 299 THR A O 1
ATOM 2361 N N . GLU A 1 300 ? 2.011 4.851 -25.232 1.00 73.69 300 GLU A N 1
ATOM 2362 C CA . GLU A 1 300 ? 0.854 5.235 -24.425 1.00 73.69 300 GLU A CA 1
ATOM 2363 C C . GLU A 1 300 ? 1.158 6.342 -23.408 1.00 73.69 300 GLU A C 1
ATOM 2365 O O . GLU A 1 300 ? 2.158 6.317 -22.678 1.00 73.69 300 GLU A O 1
ATOM 2370 N N . ARG A 1 301 ? 0.216 7.285 -23.296 1.00 82.94 301 ARG A N 1
ATOM 2371 C CA . ARG A 1 301 ? 0.177 8.262 -22.208 1.00 82.94 301 ARG A CA 1
ATOM 2372 C C . ARG A 1 301 ? -0.138 7.537 -20.905 1.00 82.94 301 ARG A C 1
ATOM 2374 O O . ARG A 1 301 ? -1.188 6.921 -20.772 1.00 82.94 301 ARG A O 1
ATOM 2381 N N . ILE A 1 302 ? 0.734 7.683 -19.911 1.00 83.94 302 ILE A N 1
ATOM 2382 C CA . ILE A 1 302 ? 0.526 7.079 -18.591 1.00 83.94 302 ILE A CA 1
ATOM 2383 C C . ILE A 1 302 ? -0.702 7.731 -17.926 1.00 83.94 302 ILE A C 1
ATOM 2385 O O . ILE A 1 302 ? -0.644 8.940 -17.634 1.00 83.94 302 ILE A O 1
ATOM 2389 N N . PRO A 1 303 ? -1.799 6.977 -17.692 1.00 80.44 303 PRO A N 1
ATOM 2390 C CA . PRO A 1 303 ? -3.039 7.535 -17.171 1.00 80.44 303 PRO A CA 1
ATOM 2391 C C . PRO A 1 303 ? -2.875 7.979 -15.717 1.00 80.44 303 PRO A C 1
ATOM 2393 O O . PRO A 1 303 ? -2.047 7.458 -14.966 1.00 80.44 303 PRO A O 1
ATOM 2396 N N . TYR A 1 304 ? -3.685 8.958 -15.318 1.00 81.06 304 TYR A N 1
ATOM 2397 C CA . TYR A 1 304 ? -3.821 9.330 -13.915 1.00 81.06 304 TYR A CA 1
ATOM 2398 C C . TYR A 1 304 ? -4.824 8.412 -13.233 1.00 81.06 304 TYR A C 1
ATOM 2400 O O . TYR A 1 304 ? -5.893 8.132 -13.776 1.00 81.06 304 TYR A O 1
ATOM 2408 N N . LEU A 1 305 ? -4.515 8.009 -12.002 1.00 84.12 305 LEU A N 1
ATOM 2409 C CA . LEU A 1 305 ? -5.508 7.377 -11.151 1.00 84.12 305 LEU A CA 1
ATOM 2410 C C . LEU A 1 305 ? -6.556 8.420 -10.742 1.00 84.12 305 LEU A C 1
ATOM 2412 O O . LEU A 1 305 ? -6.260 9.362 -10.001 1.00 84.12 305 LEU A O 1
ATOM 2416 N N . THR A 1 306 ? -7.783 8.265 -11.230 1.00 81.69 306 THR A N 1
ATOM 2417 C CA . THR A 1 306 ? -8.906 9.106 -10.805 1.00 81.69 306 THR A CA 1
ATOM 2418 C C . THR A 1 306 ? -9.412 8.645 -9.439 1.00 81.69 306 THR A C 1
ATOM 2420 O O . THR A 1 306 ? -9.232 7.497 -9.048 1.00 81.69 306 THR A O 1
ATOM 2423 N N . LYS A 1 307 ? -10.085 9.517 -8.683 1.00 77.62 307 LYS A N 1
ATOM 2424 C CA . LYS A 1 307 ? -10.727 9.130 -7.411 1.00 77.62 307 LYS A CA 1
ATOM 2425 C C . LYS A 1 307 ? -12.050 8.364 -7.612 1.00 77.62 307 LYS A C 1
ATOM 2427 O O . LYS A 1 307 ? -12.739 8.070 -6.641 1.00 77.62 307 LYS A O 1
ATOM 2432 N N . SER A 1 308 ? -12.422 8.055 -8.852 1.00 82.75 308 SER A N 1
ATOM 2433 C CA . SER A 1 308 ? -13.736 7.488 -9.178 1.00 82.75 308 SER A CA 1
ATOM 2434 C C . SER A 1 308 ? -13.799 5.960 -9.105 1.00 82.75 308 SER A C 1
ATOM 2436 O O . SER A 1 308 ? -14.890 5.412 -9.018 1.00 82.75 308 SER A O 1
ATOM 2438 N N . PHE A 1 309 ? -12.660 5.256 -9.099 1.00 86.62 309 PHE A N 1
ATOM 2439 C CA . PHE A 1 309 ? -12.687 3.791 -9.067 1.00 86.62 309 PHE A CA 1
ATOM 2440 C C . PHE A 1 309 ? -13.131 3.255 -7.698 1.00 86.62 309 PHE A C 1
ATOM 2442 O O . PHE A 1 309 ? -12.815 3.837 -6.652 1.00 86.62 309 PHE A O 1
ATOM 2449 N N . ALA A 1 310 ? -13.842 2.128 -7.717 1.00 88.81 310 ALA A N 1
ATOM 2450 C CA . ALA A 1 310 ? -14.344 1.464 -6.523 1.00 88.81 310 ALA A CA 1
ATOM 2451 C C . ALA A 1 310 ? -13.198 0.835 -5.713 1.00 88.81 310 ALA A C 1
ATOM 2453 O O . ALA A 1 310 ? -12.452 -0.010 -6.212 1.00 88.81 310 ALA A O 1
ATOM 2454 N N . CYS A 1 311 ? -13.067 1.239 -4.446 1.00 92.25 311 CYS A N 1
ATOM 2455 C CA . CYS A 1 311 ? -12.048 0.686 -3.550 1.00 92.25 311 CYS A CA 1
ATOM 2456 C C . CYS A 1 311 ? -12.426 -0.685 -2.971 1.00 92.25 311 CYS A C 1
ATOM 2458 O O . CYS A 1 311 ? -11.555 -1.430 -2.535 1.00 92.25 311 CYS A O 1
ATOM 2460 N N . TYR A 1 312 ? -13.713 -1.007 -2.947 1.00 92.94 312 TYR A N 1
ATOM 2461 C CA . TYR A 1 312 ? -14.239 -2.268 -2.439 1.00 92.94 312 TYR A CA 1
ATOM 2462 C C . TYR A 1 312 ? -15.072 -2.941 -3.525 1.00 92.94 312 TYR A C 1
ATOM 2464 O O . TYR A 1 312 ? -15.503 -2.283 -4.474 1.00 92.94 312 TYR A O 1
ATOM 2472 N N . HIS A 1 313 ? -15.284 -4.246 -3.385 1.00 87.19 313 HIS A N 1
ATOM 2473 C CA . HIS A 1 313 ? -16.199 -4.984 -4.249 1.00 87.19 313 HIS A CA 1
ATOM 2474 C C . HIS A 1 313 ? -17.638 -4.457 -4.101 1.00 87.19 313 HIS A C 1
ATOM 2476 O O . HIS A 1 313 ? -18.023 -3.979 -3.033 1.00 87.19 313 HIS A O 1
ATOM 2482 N N . ALA A 1 314 ? -18.395 -4.512 -5.196 1.00 84.75 314 ALA A N 1
ATOM 2483 C CA . ALA A 1 314 ? -19.811 -4.166 -5.271 1.00 84.75 314 ALA A CA 1
ATOM 2484 C C . ALA A 1 314 ? -20.591 -5.388 -5.802 1.00 84.75 314 ALA A C 1
ATOM 2486 O O . ALA A 1 314 ? -20.005 -6.160 -6.567 1.00 84.75 314 ALA A O 1
ATOM 2487 N N . PRO A 1 315 ? -21.877 -5.579 -5.441 1.00 80.81 315 PRO A N 1
ATOM 2488 C CA . PRO A 1 315 ? -22.722 -4.693 -4.626 1.00 80.81 315 PRO A CA 1
ATOM 2489 C C . PRO A 1 315 ? -22.355 -4.682 -3.135 1.00 80.81 315 PRO A C 1
ATOM 2491 O O . PRO A 1 315 ? -22.529 -3.659 -2.477 1.00 80.81 315 PRO A O 1
ATOM 2494 N N . GLU A 1 316 ? -21.763 -5.765 -2.632 1.00 83.06 316 GLU A N 1
ATOM 2495 C CA . GLU A 1 316 ? -21.288 -5.862 -1.254 1.00 83.06 316 GLU A CA 1
ATOM 2496 C C . GLU A 1 316 ? -19.764 -6.028 -1.179 1.00 83.06 316 GLU A C 1
ATOM 2498 O O . GLU A 1 316 ? -19.160 -6.706 -2.018 1.00 83.06 316 GLU A O 1
ATOM 2503 N N . PRO A 1 317 ? -19.115 -5.421 -0.170 1.00 86.94 317 PRO A N 1
ATOM 2504 C CA . PRO A 1 317 ? -17.681 -5.540 0.004 1.00 86.94 317 PRO A CA 1
ATOM 2505 C C . PRO A 1 317 ? -17.318 -6.950 0.474 1.00 86.94 317 PRO A C 1
ATOM 2507 O O . PRO A 1 317 ? -17.863 -7.439 1.465 1.00 86.94 317 PRO A O 1
ATOM 2510 N N . LEU A 1 318 ? -16.321 -7.552 -0.178 1.00 91.69 318 LEU A N 1
ATOM 2511 C CA . LEU A 1 318 ? -15.697 -8.787 0.288 1.00 91.69 318 LEU A CA 1
ATOM 2512 C C . LEU A 1 318 ? -15.216 -8.615 1.732 1.00 91.69 318 LEU A C 1
ATOM 2514 O O . LEU A 1 318 ? -14.525 -7.647 2.064 1.00 91.69 318 LEU A O 1
ATOM 2518 N N . ARG A 1 319 ? -15.603 -9.555 2.587 1.00 94.25 319 ARG A N 1
ATOM 2519 C CA . ARG A 1 319 ? -15.264 -9.565 4.009 1.00 94.25 319 ARG A CA 1
ATOM 2520 C C . ARG A 1 319 ? -14.070 -10.472 4.286 1.00 94.25 319 ARG A C 1
ATOM 2522 O O . ARG A 1 319 ? -13.774 -11.381 3.509 1.00 94.25 319 ARG A O 1
ATOM 2529 N N . LEU A 1 320 ? -13.375 -10.192 5.386 1.00 95.19 320 LEU A N 1
ATOM 2530 C CA . LEU A 1 320 ? -12.150 -10.890 5.774 1.00 95.19 320 LEU A CA 1
ATOM 2531 C C . LEU A 1 320 ? -12.372 -12.386 6.012 1.00 95.19 320 LEU A C 1
ATOM 2533 O O . LEU A 1 320 ? -11.579 -13.186 5.539 1.00 95.19 320 LEU A O 1
ATOM 2537 N N . ASP A 1 321 ? -13.440 -12.762 6.709 1.00 95.25 321 ASP A N 1
ATOM 2538 C CA . ASP A 1 321 ? -13.804 -14.155 6.989 1.00 95.25 321 ASP A CA 1
ATOM 2539 C C . ASP A 1 321 ? -14.100 -14.947 5.712 1.00 95.25 321 ASP A C 1
ATOM 2541 O O . ASP A 1 321 ? -13.548 -16.030 5.517 1.00 95.25 321 ASP A O 1
ATOM 2545 N N . THR A 1 322 ? -14.890 -14.377 4.797 1.00 94.19 322 THR A N 1
ATOM 2546 C CA . THR A 1 322 ? -15.148 -14.988 3.487 1.00 94.19 322 THR A CA 1
ATOM 2547 C C . THR A 1 322 ? -13.848 -15.235 2.730 1.00 94.19 322 THR A C 1
ATOM 2549 O O . THR A 1 322 ? -13.606 -16.345 2.254 1.00 94.19 322 THR A O 1
ATOM 2552 N N . LEU A 1 323 ? -12.991 -14.215 2.636 1.00 94.06 323 LEU A N 1
ATOM 2553 C CA . LEU A 1 323 ? -11.733 -14.339 1.913 1.00 94.06 323 LEU A CA 1
ATOM 2554 C C . LEU A 1 323 ? -10.774 -15.323 2.599 1.00 94.06 323 LEU A C 1
ATOM 2556 O O . LEU A 1 323 ? -10.168 -16.143 1.918 1.00 94.06 323 LEU A O 1
ATOM 2560 N N . ALA A 1 324 ? -10.666 -15.292 3.927 1.00 94.69 324 ALA A N 1
ATOM 2561 C CA . ALA A 1 324 ? -9.821 -16.214 4.679 1.00 94.69 324 ALA A CA 1
ATOM 2562 C C . ALA A 1 324 ? -10.237 -17.675 4.445 1.00 94.69 324 ALA A C 1
ATOM 2564 O O . ALA A 1 324 ? -9.385 -18.510 4.149 1.00 94.69 324 ALA A O 1
ATOM 2565 N N . ASN A 1 325 ? -11.542 -17.965 4.462 1.00 94.44 325 ASN A N 1
ATOM 2566 C CA . ASN A 1 325 ? -12.070 -19.296 4.156 1.00 94.44 325 ASN A CA 1
ATOM 2567 C C . ASN A 1 325 ? -11.739 -19.734 2.720 1.00 94.44 325 ASN A C 1
ATOM 2569 O O . ASN A 1 325 ? -11.372 -20.886 2.488 1.00 94.44 325 ASN A O 1
ATOM 2573 N N . MET A 1 326 ? -11.850 -18.824 1.745 1.00 93.44 326 MET A N 1
ATOM 2574 C CA . MET A 1 326 ? -11.477 -19.106 0.352 1.00 93.44 326 MET A CA 1
ATOM 2575 C C . MET A 1 326 ? -9.983 -19.421 0.224 1.00 93.44 326 MET A C 1
ATOM 2577 O O . MET A 1 326 ? -9.615 -20.406 -0.411 1.00 93.44 326 MET A O 1
ATOM 2581 N N . MET A 1 327 ? -9.134 -18.628 0.876 1.00 94.00 327 MET A N 1
ATOM 2582 C CA . MET A 1 327 ? -7.681 -18.802 0.863 1.00 94.00 327 MET A CA 1
ATOM 2583 C C . MET A 1 327 ? -7.247 -20.102 1.547 1.00 94.00 327 MET A C 1
ATOM 2585 O O . MET A 1 327 ? -6.392 -20.807 1.023 1.00 94.00 327 MET A O 1
ATOM 2589 N N . GLN A 1 328 ? -7.871 -20.476 2.668 1.00 93.06 328 GLN A N 1
ATOM 2590 C CA . GLN A 1 328 ? -7.606 -21.755 3.339 1.00 93.06 328 GLN A CA 1
ATOM 2591 C C . GLN A 1 328 ? -7.973 -22.953 2.462 1.00 93.06 328 GLN A C 1
ATOM 2593 O O . GLN A 1 328 ? -7.203 -23.908 2.380 1.00 93.06 328 GLN A O 1
ATOM 2598 N N . ARG A 1 329 ? -9.119 -22.896 1.769 1.00 92.81 329 ARG A N 1
ATOM 2599 C CA . ARG A 1 329 ? -9.524 -23.941 0.815 1.00 92.81 329 ARG A CA 1
ATOM 2600 C C . ARG A 1 329 ? -8.538 -24.054 -0.340 1.00 92.81 329 ARG A C 1
ATOM 2602 O O . ARG A 1 329 ? -8.172 -25.162 -0.720 1.00 92.81 329 ARG A O 1
ATOM 2609 N N . GLU A 1 330 ? -8.081 -22.924 -0.873 1.00 91.75 330 GLU A N 1
ATOM 2610 C CA . GLU A 1 330 ? -7.084 -22.910 -1.941 1.00 91.75 330 GLU A CA 1
ATOM 2611 C C . GLU A 1 330 ? -5.730 -23.456 -1.467 1.00 91.75 330 GLU A C 1
ATOM 2613 O O . GLU A 1 330 ? -5.116 -24.267 -2.160 1.00 91.75 330 GLU A O 1
ATOM 2618 N N . ALA A 1 331 ? -5.275 -23.071 -0.273 1.00 89.88 331 ALA A N 1
ATOM 2619 C CA . ALA A 1 331 ? -4.047 -23.588 0.320 1.00 89.88 331 ALA A CA 1
ATOM 2620 C C . ALA A 1 331 ? -4.124 -25.108 0.549 1.00 89.88 331 ALA A C 1
ATOM 2622 O O . ALA A 1 331 ? -3.185 -25.824 0.198 1.00 89.88 331 ALA A O 1
ATOM 2623 N N . ALA A 1 332 ? -5.256 -25.612 1.052 1.00 90.50 332 ALA A N 1
ATOM 2624 C CA . ALA A 1 332 ? -5.498 -27.043 1.217 1.00 90.50 332 ALA A CA 1
ATOM 2625 C C . ALA A 1 332 ? -5.507 -27.786 -0.130 1.00 90.50 332 ALA A C 1
ATOM 2627 O O . ALA A 1 332 ? -4.865 -28.826 -0.259 1.00 90.50 332 ALA A O 1
ATOM 2628 N N . A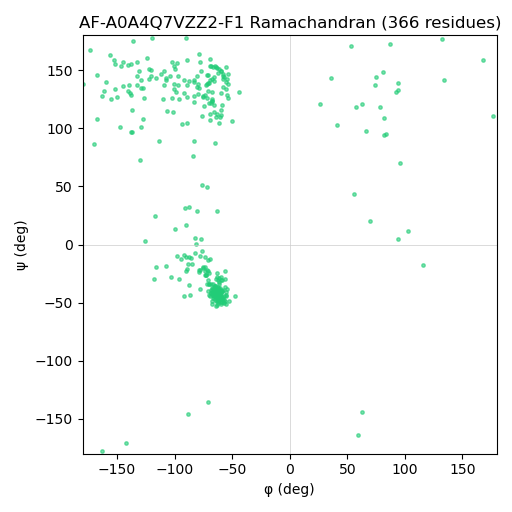LA A 1 333 ? -6.160 -27.228 -1.156 1.00 90.25 333 ALA A N 1
ATOM 2629 C CA . ALA A 1 333 ? -6.186 -27.808 -2.499 1.00 90.25 333 ALA A CA 1
ATOM 2630 C C . ALA A 1 333 ? -4.787 -27.859 -3.139 1.00 90.25 333 ALA A C 1
ATOM 2632 O O . ALA A 1 333 ? -4.412 -28.875 -3.724 1.00 90.25 333 ALA A O 1
ATOM 2633 N N . ARG A 1 334 ? -3.982 -26.797 -2.985 1.00 89.19 334 ARG A N 1
ATOM 2634 C CA . ARG A 1 334 ? -2.583 -26.776 -3.446 1.00 89.19 334 ARG A CA 1
ATOM 2635 C C . ARG A 1 334 ? -1.720 -27.789 -2.695 1.00 89.19 334 ARG A C 1
ATOM 2637 O O . ARG A 1 334 ? -0.900 -28.453 -3.321 1.00 89.19 334 ARG A O 1
ATOM 2644 N N . GLY A 1 335 ? -1.922 -27.929 -1.384 1.00 89.56 335 GLY A N 1
ATOM 2645 C CA . GLY A 1 335 ? -1.246 -28.940 -0.568 1.00 89.56 335 GLY A CA 1
ATOM 2646 C C . GLY A 1 335 ? -1.577 -30.365 -1.019 1.00 89.56 335 GLY A C 1
ATOM 2647 O O . GLY A 1 335 ? -0.668 -31.166 -1.222 1.00 89.56 335 GLY A O 1
ATOM 2648 N N . ALA A 1 336 ? -2.857 -30.657 -1.264 1.00 89.44 336 ALA A N 1
ATOM 2649 C CA . ALA A 1 336 ? -3.304 -31.957 -1.763 1.00 89.44 336 ALA A CA 1
ATOM 2650 C C . ALA A 1 336 ? -2.746 -32.272 -3.164 1.00 89.44 336 ALA A C 1
ATOM 2652 O O . ALA A 1 336 ? -2.259 -33.376 -3.397 1.00 89.44 336 ALA A O 1
ATOM 2653 N N . ALA A 1 337 ? -2.747 -31.297 -4.080 1.00 86.75 337 ALA A N 1
ATOM 2654 C CA . ALA A 1 337 ? -2.180 -31.465 -5.420 1.00 86.75 337 ALA A CA 1
ATOM 2655 C C . ALA A 1 337 ? -0.658 -31.706 -5.392 1.00 86.75 337 ALA A C 1
ATOM 2657 O O . ALA A 1 337 ? -0.147 -32.550 -6.131 1.00 86.75 337 ALA A O 1
ATOM 2658 N N . ALA A 1 338 ? 0.068 -31.003 -4.517 1.00 86.50 338 ALA A N 1
ATOM 2659 C CA . ALA A 1 338 ? 1.499 -31.219 -4.323 1.00 86.50 338 ALA A CA 1
ATOM 2660 C C . ALA A 1 338 ? 1.792 -32.618 -3.754 1.00 86.50 338 ALA A C 1
ATOM 2662 O O . ALA A 1 338 ? 2.690 -33.296 -4.250 1.00 86.50 338 ALA A O 1
ATOM 2663 N N . ALA A 1 339 ? 1.002 -33.079 -2.777 1.00 85.56 339 ALA A N 1
ATOM 2664 C CA . ALA A 1 339 ? 1.128 -34.422 -2.210 1.00 85.56 339 ALA A CA 1
ATOM 2665 C C . ALA A 1 339 ? 0.842 -35.525 -3.246 1.00 85.56 339 ALA A C 1
ATOM 2667 O O . ALA A 1 339 ? 1.605 -36.482 -3.341 1.00 85.56 339 ALA A O 1
ATOM 2668 N N . ALA A 1 340 ? -0.195 -35.364 -4.075 1.00 85.12 340 ALA A N 1
ATOM 2669 C CA . ALA A 1 340 ? -0.505 -36.301 -5.158 1.00 85.12 340 ALA A CA 1
ATOM 2670 C C . ALA A 1 340 ? 0.606 -36.355 -6.222 1.00 85.12 340 ALA A C 1
ATOM 2672 O O . ALA A 1 340 ? 0.953 -37.430 -6.703 1.00 85.12 340 ALA A O 1
ATOM 2673 N N . THR A 1 341 ? 1.208 -35.207 -6.551 1.00 87.56 341 THR A N 1
ATOM 2674 C CA . THR A 1 341 ? 2.346 -35.146 -7.486 1.00 87.56 341 THR A CA 1
ATOM 2675 C C . THR A 1 341 ? 3.573 -35.860 -6.916 1.00 87.56 341 THR A C 1
ATOM 2677 O O . THR A 1 341 ? 4.256 -36.580 -7.639 1.00 87.56 341 THR A O 1
ATOM 2680 N N . ALA A 1 342 ? 3.843 -35.699 -5.617 1.00 80.81 342 ALA A N 1
ATOM 2681 C CA . ALA A 1 342 ? 4.938 -36.393 -4.944 1.00 80.81 342 ALA A CA 1
ATOM 2682 C C . ALA A 1 342 ? 4.708 -37.913 -4.874 1.00 80.81 342 ALA A C 1
ATOM 2684 O O . ALA A 1 342 ? 5.644 -38.673 -5.107 1.00 80.81 342 ALA A O 1
ATOM 2685 N N . ALA A 1 343 ? 3.472 -38.355 -4.616 1.00 77.75 343 ALA A N 1
ATOM 2686 C CA . ALA A 1 343 ? 3.111 -39.773 -4.620 1.00 77.75 343 ALA A CA 1
ATOM 2687 C C . ALA A 1 343 ? 3.271 -40.400 -6.017 1.00 77.75 343 ALA A C 1
ATOM 2689 O O . ALA A 1 343 ? 3.947 -41.413 -6.154 1.00 77.75 343 ALA A O 1
ATOM 2690 N N . GLY A 1 344 ? 2.762 -39.744 -7.067 1.00 77.56 344 GLY A N 1
ATOM 2691 C CA . GLY A 1 344 ? 2.925 -40.222 -8.445 1.00 77.56 344 GLY A CA 1
ATOM 2692 C C . GLY A 1 344 ? 4.382 -40.237 -8.924 1.00 77.56 344 GLY A C 1
ATOM 2693 O O . GLY A 1 344 ? 4.756 -41.084 -9.730 1.00 77.56 344 GLY A O 1
ATOM 2694 N N . PHE A 1 345 ? 5.227 -39.334 -8.411 1.00 75.94 345 PHE A N 1
ATOM 2695 C CA . PHE A 1 345 ? 6.668 -39.373 -8.666 1.00 75.94 345 PHE A CA 1
ATOM 2696 C C . PHE A 1 345 ? 7.329 -40.584 -7.994 1.00 75.94 345 PHE A C 1
ATOM 2698 O O . PHE A 1 345 ? 8.156 -41.238 -8.616 1.00 75.94 345 PHE A O 1
ATOM 2705 N N . LEU A 1 346 ? 6.960 -40.922 -6.755 1.00 71.81 346 LEU A N 1
ATOM 2706 C CA . LEU A 1 346 ? 7.506 -42.098 -6.068 1.00 71.81 346 LEU A CA 1
ATOM 2707 C C . LEU A 1 346 ? 7.061 -43.415 -6.723 1.00 71.81 346 LEU A C 1
ATOM 2709 O O . LEU A 1 346 ? 7.894 -44.303 -6.893 1.00 71.81 346 LEU A O 1
ATOM 2713 N N . ASP A 1 347 ? 5.808 -43.516 -7.172 1.00 73.38 347 ASP A N 1
ATOM 2714 C CA . ASP A 1 347 ? 5.313 -44.706 -7.880 1.00 73.38 347 ASP A CA 1
ATOM 2715 C C . ASP A 1 347 ? 6.020 -44.912 -9.233 1.00 73.38 347 ASP A C 1
ATOM 2717 O O . ASP A 1 347 ? 6.333 -46.042 -9.603 1.00 73.38 347 ASP A O 1
ATOM 2721 N N . ALA A 1 348 ? 6.356 -43.826 -9.943 1.00 70.00 348 ALA A N 1
ATOM 2722 C CA . ALA A 1 348 ? 7.074 -43.889 -11.219 1.00 70.00 348 ALA A CA 1
ATOM 2723 C C . ALA A 1 348 ? 8.547 -44.326 -11.087 1.00 70.00 348 ALA A C 1
ATOM 2725 O O . ALA A 1 348 ? 9.108 -44.857 -12.040 1.00 70.00 348 ALA A O 1
ATOM 2726 N N . PHE A 1 349 ? 9.176 -44.121 -9.925 1.00 62.53 349 PHE A N 1
ATOM 2727 C CA . PHE A 1 349 ? 10.555 -44.559 -9.657 1.00 62.53 349 PHE A CA 1
ATOM 2728 C C . PHE A 1 349 ? 10.635 -45.887 -8.884 1.00 62.53 349 PHE A C 1
ATOM 2730 O O . PHE A 1 349 ? 11.718 -46.456 -8.764 1.00 62.53 349 PHE A O 1
ATOM 2737 N N . GLY A 1 350 ? 9.512 -46.393 -8.367 1.00 58.09 350 GLY A N 1
ATOM 2738 C CA . GLY A 1 350 ? 9.453 -47.619 -7.569 1.00 58.09 350 GLY A CA 1
ATOM 2739 C C . GLY A 1 350 ? 9.283 -48.922 -8.359 1.00 58.09 350 GLY A C 1
ATOM 2740 O O . GLY A 1 350 ? 9.430 -49.987 -7.767 1.00 58.09 350 GLY A O 1
ATOM 2741 N N . GLN A 1 351 ? 8.979 -48.878 -9.664 1.00 58.09 351 GLN A N 1
ATOM 2742 C CA . GLN A 1 351 ? 8.677 -50.090 -10.451 1.00 58.09 351 GLN A CA 1
ATOM 2743 C C . GLN A 1 351 ? 9.869 -50.712 -11.204 1.00 58.09 351 GLN A C 1
ATOM 2745 O O . GLN A 1 351 ? 9.772 -51.874 -11.587 1.00 58.09 351 GLN A O 1
ATOM 2750 N N . ASP A 1 352 ? 11.011 -50.025 -11.325 1.00 57.38 352 ASP A N 1
ATOM 2751 C CA . ASP A 1 352 ? 12.201 -50.546 -12.034 1.00 57.38 352 ASP A CA 1
ATOM 2752 C C . ASP A 1 352 ? 13.288 -51.122 -11.102 1.00 57.38 352 ASP A C 1
ATOM 2754 O O . ASP A 1 352 ? 14.403 -51.415 -11.527 1.00 57.38 352 ASP A O 1
ATOM 2758 N N . ALA A 1 353 ? 12.972 -51.353 -9.824 1.00 56.44 353 ALA A N 1
ATOM 2759 C CA . ALA A 1 353 ? 13.868 -52.034 -8.882 1.00 56.44 353 ALA A CA 1
ATOM 2760 C C . ALA A 1 353 ? 13.718 -53.569 -8.912 1.00 56.44 353 ALA A C 1
ATOM 2762 O O . ALA A 1 353 ? 13.936 -54.241 -7.904 1.00 56.44 353 ALA A O 1
ATOM 2763 N N . GLY A 1 354 ? 13.394 -54.141 -10.077 1.00 59.03 354 GLY A N 1
ATOM 2764 C CA . GLY A 1 354 ? 13.604 -55.559 -10.380 1.00 59.03 354 GLY A CA 1
ATOM 2765 C C . GLY A 1 354 ? 15.091 -55.867 -10.577 1.00 59.03 354 GLY A C 1
ATOM 2766 O O . GLY A 1 354 ? 15.473 -56.437 -11.594 1.00 59.03 354 GLY A O 1
ATOM 2767 N N . GLY A 1 355 ? 15.934 -55.427 -9.638 1.00 58.66 355 GLY A N 1
ATOM 2768 C CA . GLY A 1 355 ? 17.339 -55.793 -9.591 1.00 58.66 355 GLY A CA 1
ATOM 2769 C C . GLY A 1 355 ? 17.430 -57.293 -9.369 1.00 58.66 355 GLY A C 1
ATOM 2770 O O . GLY A 1 355 ? 17.030 -57.793 -8.318 1.00 58.66 355 GLY A O 1
ATOM 2771 N N . GLU A 1 356 ? 17.920 -57.994 -10.386 1.00 61.41 356 GLU A N 1
ATOM 2772 C CA . GLU A 1 356 ? 18.359 -59.379 -10.283 1.00 61.41 356 GLU A CA 1
ATOM 2773 C C . GLU A 1 356 ? 19.186 -59.548 -8.996 1.00 61.41 356 GLU A C 1
ATOM 2775 O O . GLU A 1 356 ? 20.068 -58.721 -8.731 1.00 61.41 356 GLU A O 1
ATOM 2780 N N . PRO A 1 357 ? 18.908 -60.570 -8.167 1.00 61.50 357 PRO A N 1
ATOM 2781 C CA . PRO A 1 357 ? 19.710 -60.836 -6.986 1.00 61.50 357 PRO A CA 1
ATOM 2782 C C . PRO A 1 357 ? 21.138 -61.138 -7.442 1.00 61.50 357 PRO A C 1
ATOM 2784 O O . PRO A 1 357 ? 21.421 -62.212 -7.970 1.00 61.50 357 PRO A O 1
ATOM 2787 N N . VAL A 1 358 ? 22.038 -60.169 -7.261 1.00 66.62 358 VAL A N 1
ATOM 2788 C CA . VAL A 1 358 ? 23.472 -60.368 -7.458 1.00 66.62 358 VAL A CA 1
ATOM 2789 C C . VAL A 1 358 ? 23.884 -61.451 -6.472 1.00 66.62 358 VAL A C 1
ATOM 2791 O O . VAL A 1 358 ? 23.835 -61.252 -5.257 1.00 66.62 358 VAL A O 1
ATOM 2794 N N . ALA A 1 359 ? 24.198 -62.626 -7.014 1.00 64.12 359 ALA A N 1
ATOM 2795 C CA . ALA A 1 359 ? 24.633 -63.774 -6.243 1.00 64.12 359 ALA A CA 1
ATOM 2796 C C . ALA A 1 359 ? 25.836 -63.389 -5.360 1.00 64.12 359 ALA A C 1
ATOM 2798 O O . ALA A 1 359 ? 26.684 -62.602 -5.797 1.00 64.12 359 ALA A O 1
ATOM 2799 N N . PRO A 1 360 ? 25.915 -63.914 -4.126 1.00 65.31 360 PRO A N 1
ATOM 2800 C CA . PRO A 1 360 ? 27.039 -63.654 -3.241 1.00 65.31 360 PRO A CA 1
ATOM 2801 C C . PRO A 1 360 ? 28.325 -64.129 -3.922 1.00 65.31 360 PRO A C 1
ATOM 2803 O O . PRO A 1 360 ? 28.451 -65.293 -4.288 1.00 65.31 360 PRO A O 1
ATOM 2806 N N . MET A 1 361 ? 29.253 -63.200 -4.141 1.00 60.84 361 MET A N 1
ATOM 2807 C CA . MET A 1 361 ? 30.596 -63.525 -4.599 1.00 60.84 361 MET A CA 1
ATOM 2808 C C . MET A 1 361 ? 31.316 -64.308 -3.504 1.00 60.84 361 MET A C 1
ATOM 2810 O O . MET A 1 361 ? 31.481 -63.802 -2.394 1.00 60.84 361 MET A O 1
ATOM 2814 N N . ASP A 1 362 ? 31.718 -65.529 -3.850 1.00 58.88 362 ASP A N 1
ATOM 2815 C CA . ASP A 1 362 ? 32.499 -66.420 -3.003 1.00 58.88 362 ASP A CA 1
ATOM 2816 C C . ASP A 1 362 ? 33.828 -65.782 -2.575 1.00 58.88 362 ASP A C 1
ATOM 2818 O O . ASP A 1 362 ? 34.568 -65.178 -3.357 1.00 58.88 362 ASP A O 1
ATOM 2822 N N . GLU A 1 363 ? 34.090 -65.955 -1.286 1.00 63.84 363 GLU A N 1
ATOM 2823 C CA . GLU A 1 363 ? 35.271 -65.581 -0.523 1.00 63.84 363 GLU A CA 1
ATOM 2824 C C . GLU A 1 363 ? 36.496 -66.359 -1.038 1.00 63.84 363 GLU A C 1
ATOM 2826 O O . GLU A 1 363 ? 36.603 -67.576 -0.881 1.00 63.84 363 GLU A O 1
ATOM 2831 N N . VAL A 1 364 ? 37.419 -65.660 -1.705 1.00 62.25 364 VAL A N 1
ATOM 2832 C CA . VAL A 1 364 ? 38.689 -66.231 -2.172 1.00 62.25 364 VAL A CA 1
ATOM 2833 C C . VAL A 1 364 ? 39.626 -66.376 -0.974 1.00 62.25 364 VAL A C 1
ATOM 2835 O O . VAL A 1 364 ? 40.094 -65.385 -0.420 1.00 62.25 364 VAL A O 1
ATOM 2838 N N . ALA A 1 365 ? 39.890 -67.623 -0.590 1.00 63.91 365 ALA A N 1
ATOM 2839 C CA . ALA A 1 365 ? 40.908 -67.991 0.384 1.00 63.91 365 ALA A CA 1
ATOM 2840 C C . ALA A 1 365 ? 42.324 -67.847 -0.210 1.00 63.91 365 ALA A C 1
ATOM 2842 O O . ALA A 1 365 ? 42.622 -68.407 -1.268 1.00 63.91 365 ALA A O 1
ATOM 2843 N N . ASP A 1 366 ? 43.195 -67.133 0.505 1.00 54.66 366 ASP A N 1
ATOM 2844 C CA . ASP A 1 366 ? 44.634 -67.028 0.239 1.00 54.66 366 ASP A CA 1
ATOM 2845 C C . ASP A 1 366 ? 45.376 -68.334 0.596 1.00 54.66 366 ASP A C 1
ATOM 2847 O O . ASP A 1 366 ? 45.142 -68.892 1.676 1.00 54.66 366 ASP A O 1
ATOM 2851 N N . PRO A 1 367 ? 46.325 -68.814 -0.233 1.00 70.75 367 PRO A N 1
ATOM 2852 C CA . PRO A 1 367 ? 47.283 -69.829 0.179 1.00 70.75 367 PRO A CA 1
ATOM 2853 C C . PRO A 1 367 ? 48.621 -69.211 0.632 1.00 70.75 367 PRO A C 1
ATOM 2855 O O . PRO A 1 367 ? 49.252 -68.469 -0.115 1.00 70.75 367 PRO A O 1
ATOM 2858 N N . VAL A 1 368 ? 48.990 -69.586 1.866 1.00 64.25 368 VAL A N 1
ATOM 2859 C CA . VAL A 1 368 ? 50.315 -69.761 2.518 1.00 64.25 368 VAL A CA 1
ATOM 2860 C C . VAL A 1 368 ? 51.519 -68.981 1.989 1.00 64.25 368 VAL A C 1
ATOM 2862 O O . VAL A 1 368 ? 52.001 -69.296 0.877 1.00 64.25 368 VAL A O 1
#

Sequence (368 aa):
MRSQPCLRPGGALSAIRSNGDAALPVPLARNIFRCDSISSNHTVHSVRACAARRGHSTAVREHTAACLHDASQLQRCAVQPLPKLFPVGTSYVRIPSSQTACMRIVLETVERGSSWWSTGTVAVDKAVPLSLKFAELYQTDLTPAQRTAVRAKGRASAQLLLWPVDVTCFRWWLLASDGRGLVHEREKLQHAHRSGERVTFGDQYKLVHRQRQREAGGGKRWTWAMTPQRFEQHLKMIRQLSRSHGPGSGVGDRLLTYLDAVKRMPGYAGIREQKLELQQAGREAWQRTHRADQAFPWTERIPYLTKSFACYHAPEPLRLDTLANMMQREAAARGAAAAATAAGFLDAFGQDAGGEPVAPMDEVADPV

Mean predicted aligned error: 14.89 Å